Protein AF-0000000066434214 (afdb_homodimer)

Nearest PDB structures (foldseek):
  1r5l-assembly1_A  TM=8.539E-01  e=4.628E-15  Homo sapiens
  5mug-assembly1_A  TM=8.566E-01  e=5.439E-15  Homo sapiens
  6zpd-assembly1_A  TM=8.574E-01  e=8.831E-15  Homo sapiens
  3w67-assembly1_B  TM=8.256E-01  e=9.835E-15  Mus musculus
  1oiz-assembly2_B  TM=8.387E-01  e=2.593E-14  Homo sapiens

pLDDT: mean 90.44, std 16.96, range [28.52, 98.81]

Foldseek 3Di:
DVVVVVVVVVVLLVVLLVVLLVVVVVQQQAQNPADSLLLSLLCLLVVNDSVSSVVLSLVQLLLCQVPVVQQAVDFCPDPLNVLQLVFKFWFWFDDAFPLQETETEIETPHLPLVSDAASSVSSNNVLLVVLCSVDDDSVRHGSAYEYEYECVSPDVSNLVNDDVVSLLSSLCCVVRRDSGDHQAYEYEQQDPCNVVSCVSNVVSHDPVHVVRYDYYHYPDPVVCVPGPQQRDEVVSVHVRYHSVVRSVVSSVSSVVCRCVSNVSSNRGGDDDPPPPDDPDDPPPSVVVSVVVVVD/DVVVVVVVVVVLLVVLLVVLLVVVVVQQQAQNPADSLLLSLLCLLVVNDSVSSVVLSLVQLLLCQVPVVQQAVDFCPDPLNVLQLVFKFWFWFDDAFPLQETETEIETPHLPLVSDAASSVSSNNVLLVVLCSVDDDSVRDGSAYEYEYECVSPDVSNLVNDDLVSLLSSLCCVVRRDSGDHQAYEYEQQDPCNVVSCVSNVVSHDPVHVVRYDYYHYPDPVVCVPGPQQRDEVVSVHVRYHSVVRSVVSSVSSVVCRCVSNVSSNRGGDDPPPPPDDPDDPPPSVVVSVVVVVD

Sequence (590 aa):
MVHLNEKAEDQLMTTRISDLQDWLQAQPQLPQNISRLLLRRFLHTTRGDLSAAQRLLELNYGLRNKHAHIFIDRDPLDASSQQLLQVADLVPLPGLTPENNKLLFYRLIDFDADKFNFTAAIKVFFMVADCRFATENEERLSDGEIPVFDMAGYTLRHLTKTALGALRVYMKFVQEAHPVRLKEIHVLNCPSYVDKVMAVVKPFIKGEVFKLIHFHLPNADTPYRHFPRSMLPEEYGGEAGKMSDLKLQWMQLLKEQRDYLMDTENWQINKIKKNGQRKSSDSGVTEGLRSLEIDMVHLNEKAEDQLMTTRISDLQDWLQAQPQLPQNISRLLLRRFLHTTRGDLSAAQRLLELNYGLRNKHAHIFIDRDPLDASSQQLLQVADLVPLPGLTPENNKLLFYRLIDFDADKFNFTAAIKVFFMVADCRFATENEERLSDGEIPVFDMAGYTLRHLTKTALGALRVYMKFVQEAHPVRLKEIHVLNCPSYVDKVMAVVKPFIKGEVFKLIHFHLPNADTPYRHFPRSMLPEEYGGEAGKMSDLKLQWMQLLKEQRDYLMDTENWQINKIKKNGQRKSSDSGVTEGLRSLEID

InterPro domains:
  IPR001251 CRAL-TRIO lipid binding domain [PF00650] (91-238)
  IPR001251 CRAL-TRIO lipid binding domain [PS50191] (78-244)
  IPR001251 CRAL-TRIO lipid binding domain [SM00516] (76-241)
  IPR001251 CRAL-TRIO lipid binding domain [cd00170] (90-239)
  IPR036273 CRAL/TRIO, N-terminal domain superfamily [SSF46938] (13-76)
  IPR036865 CRAL-TRIO lipid binding domain superfamily [G3DSA:3.40.525.10] (88-225)
  IPR036865 CRAL-TRIO lipid binding domain superfamily [SSF52087] (83-264)

Radius of gyration: 29.3 Å; Cα contacts (8 Å, |Δi|>4): 835; chains: 2; bounding box: 76×93×68 Å

Structure (mmCIF, N/CA/C/O backbone):
data_AF-0000000066434214-model_v1
#
loop_
_entity.id
_entity.type
_entity.pdbx_description
1 polymer GH10083p
#
loop_
_atom_site.group_PDB
_atom_site.id
_atom_site.type_symbol
_atom_site.label_atom_id
_atom_site.label_alt_id
_atom_site.label_comp_id
_atom_site.label_asym_id
_atom_site.label_entity_id
_atom_site.label_seq_id
_atom_site.pdbx_PDB_ins_code
_atom_site.Cartn_x
_atom_site.Cartn_y
_atom_site.Cartn_z
_atom_site.occupancy
_atom_site.B_iso_or_equiv
_atom_site.auth_seq_id
_atom_site.auth_comp_id
_atom_site.auth_asym_id
_atom_site.auth_atom_id
_atom_site.pdbx_PDB_model_num
ATOM 1 N N . MET A 1 1 ? -8.68 53.281 9.164 1 40.78 1 MET A N 1
ATOM 2 C CA . MET A 1 1 ? -9.75 52.406 8.695 1 40.78 1 MET A CA 1
ATOM 3 C C . MET A 1 1 ? -9.336 50.938 8.781 1 40.78 1 MET A C 1
ATOM 5 O O . MET A 1 1 ? -10.109 50.094 9.242 1 40.78 1 MET A O 1
ATOM 9 N N . VAL A 1 2 ? -8.055 50.625 8.352 1 52.25 2 VAL A N 1
ATOM 10 C CA . VAL A 1 2 ? -7.484 49.281 8.438 1 52.25 2 VAL A CA 1
ATOM 11 C C . VAL A 1 2 ? -7.371 48.875 9.898 1 52.25 2 VAL A C 1
ATOM 13 O O . VAL A 1 2 ? -7.715 47.75 10.25 1 52.25 2 VAL A O 1
ATOM 16 N N . HIS A 1 3 ? -7.008 49.75 10.773 1 55.09 3 HIS A N 1
ATOM 17 C CA . HIS A 1 3 ? -6.828 49.469 12.188 1 55.09 3 HIS A CA 1
ATOM 18 C C . HIS A 1 3 ? -8.164 49.25 12.883 1 55.09 3 HIS A C 1
ATOM 20 O O . HIS A 1 3 ? -8.273 48.375 13.766 1 55.09 3 HIS A O 1
ATOM 26 N N . LEU A 1 4 ? -9.133 49.969 12.453 1 52.81 4 LEU A N 1
ATOM 27 C CA . LEU A 1 4 ? -10.461 49.781 13.031 1 52.81 4 LEU A CA 1
ATOM 28 C C . LEU A 1 4 ? -11.062 48.469 12.602 1 52.81 4 LEU A C 1
ATOM 30 O O . LEU A 1 4 ? -11.719 47.781 13.398 1 52.81 4 LEU A O 1
ATOM 34 N N . ASN A 1 5 ? -10.828 48.031 11.344 1 57.25 5 ASN A N 1
ATOM 35 C CA . ASN A 1 5 ? -11.312 46.781 10.805 1 57.25 5 ASN A CA 1
ATOM 36 C C . ASN A 1 5 ? -10.609 45.594 11.453 1 57.25 5 ASN A C 1
ATOM 38 O O . ASN A 1 5 ? -11.242 44.562 11.75 1 57.25 5 ASN A O 1
ATOM 42 N N . GLU A 1 6 ? -9.359 45.844 11.781 1 66.38 6 GLU A N 1
ATOM 43 C CA . GLU A 1 6 ? -8.602 44.812 12.461 1 66.38 6 GLU A CA 1
ATOM 44 C C . GLU A 1 6 ? -9.094 44.625 13.898 1 66.38 6 GLU A C 1
ATOM 46 O O . GLU A 1 6 ? -9.203 43.5 14.375 1 66.38 6 GLU A O 1
ATOM 51 N N . LYS A 1 7 ? -9.281 45.75 14.562 1 69.31 7 LYS A N 1
ATOM 52 C CA . LYS A 1 7 ? -9.797 45.688 15.93 1 69.31 7 LYS A CA 1
ATOM 53 C C . LYS A 1 7 ? -11.172 45.031 15.961 1 69.31 7 LYS A C 1
ATOM 55 O O . LYS A 1 7 ? -11.477 44.25 16.859 1 69.31 7 LYS A O 1
ATOM 60 N N . ALA A 1 8 ? -11.953 45.375 15.062 1 73.94 8 ALA A N 1
ATOM 61 C CA . ALA A 1 8 ? -13.289 44.812 14.984 1 73.94 8 ALA A CA 1
ATOM 62 C C . ALA A 1 8 ? -13.227 43.312 14.695 1 73.94 8 ALA A C 1
ATOM 64 O O . ALA A 1 8 ? -13.984 42.531 15.273 1 73.94 8 ALA A O 1
ATOM 65 N N . GLU A 1 9 ? -12.344 42.938 13.875 1 77.31 9 GLU A N 1
ATOM 66 C CA . GLU A 1 9 ? -12.156 41.5 13.555 1 77.31 9 GLU A CA 1
ATOM 67 C C . GLU A 1 9 ? -11.641 40.75 14.758 1 77.31 9 GLU A C 1
ATOM 69 O O . GLU A 1 9 ? -12.055 39.594 14.992 1 77.31 9 GLU A O 1
ATOM 74 N N . ASP A 1 10 ? -10.836 41.406 15.516 1 81.81 10 ASP A N 1
ATOM 75 C CA . ASP A 1 10 ? -10.289 40.781 16.719 1 81.81 10 ASP A CA 1
ATOM 76 C C . ASP A 1 10 ? -11.367 40.594 17.781 1 81.81 10 ASP A C 1
ATOM 78 O O . ASP A 1 10 ? -11.414 39.594 18.469 1 81.81 10 ASP A O 1
ATOM 82 N N . GLN A 1 11 ? -12.164 41.656 17.875 1 85.81 11 GLN A N 1
ATOM 83 C CA . GLN A 1 11 ? -13.266 41.562 18.828 1 85.81 11 GLN A CA 1
ATOM 84 C C . GLN A 1 11 ? -14.25 40.469 18.422 1 85.81 11 GLN A C 1
ATOM 86 O O . GLN A 1 11 ? -14.766 39.719 19.266 1 85.81 11 GLN A O 1
ATOM 91 N N . LEU A 1 12 ? -14.492 40.406 17.156 1 89.81 12 LEU A N 1
ATOM 92 C CA . LEU A 1 12 ? -15.383 39.375 16.656 1 89.81 12 LEU A CA 1
ATOM 93 C C . LEU A 1 12 ? -14.812 37.969 16.906 1 89.81 12 LEU A C 1
ATOM 95 O O . LEU A 1 12 ? -15.547 37.062 17.312 1 89.81 12 LEU A O 1
ATOM 99 N N . MET A 1 13 ? -13.547 37.844 16.672 1 90.88 13 MET A N 1
ATOM 100 C CA . MET A 1 13 ? -12.898 36.562 16.922 1 90.88 13 MET A CA 1
ATOM 101 C C . MET A 1 13 ? -12.969 36.188 18.406 1 90.88 13 MET A C 1
ATOM 103 O O . MET A 1 13 ? -13.227 35.031 18.734 1 90.88 13 MET A O 1
ATOM 107 N N . THR A 1 14 ? -12.828 37.094 19.266 1 92.38 14 THR A N 1
ATOM 108 C CA . THR A 1 14 ? -12.898 36.844 20.703 1 92.38 14 THR A CA 1
ATOM 109 C C . THR A 1 14 ? -14.297 36.375 21.094 1 92.38 14 THR A C 1
ATOM 111 O O . THR A 1 14 ? -14.43 35.438 21.906 1 92.38 14 THR A O 1
ATOM 114 N N . THR A 1 15 ? -15.234 37 20.453 1 95.31 15 THR A N 1
ATOM 115 C CA . THR A 1 15 ? -16.609 36.594 20.719 1 95.31 15 THR A CA 1
ATOM 116 C C . THR A 1 15 ? -16.859 35.188 20.219 1 95.31 15 THR A C 1
ATOM 118 O O . THR A 1 15 ? -17.5 34.375 20.906 1 95.31 15 THR A O 1
ATOM 121 N N . ARG A 1 16 ? -16.391 34.938 19.031 1 95.88 16 ARG A N 1
ATOM 122 C CA . ARG A 1 16 ? -16.578 33.594 18.438 1 95.88 16 ARG A CA 1
ATOM 123 C C . ARG A 1 16 ? -15.875 32.531 19.266 1 95.88 16 ARG A C 1
ATOM 125 O O . ARG A 1 16 ? -16.391 31.422 19.406 1 95.88 16 ARG A O 1
ATOM 132 N N . ILE A 1 17 ? -14.734 32.844 19.812 1 96.44 17 ILE A N 1
ATOM 133 C CA . ILE A 1 17 ? -14.031 31.906 20.672 1 96.44 17 ILE A CA 1
ATOM 134 C C . ILE A 1 17 ? -14.859 31.641 21.922 1 96.44 17 ILE A C 1
ATOM 136 O O . ILE A 1 17 ? -14.992 30.484 22.344 1 96.44 17 ILE A O 1
ATOM 140 N N . SER A 1 18 ? -15.414 32.656 22.484 1 96.56 18 SER A N 1
ATOM 141 C CA . SER A 1 18 ? -16.266 32.5 23.656 1 96.56 18 SER A CA 1
ATOM 142 C C . SER A 1 18 ? -17.484 31.641 23.344 1 96.56 18 SER A C 1
ATOM 144 O O . SER A 1 18 ? -17.875 30.781 24.156 1 96.56 18 SER A O 1
ATOM 146 N N . ASP A 1 19 ? -18.031 31.891 22.172 1 97.06 19 ASP A N 1
ATOM 147 C CA . ASP A 1 19 ? -19.172 31.094 21.75 1 97.06 19 ASP A CA 1
ATOM 148 C C . ASP A 1 19 ? -18.781 29.609 21.609 1 97.06 19 ASP A C 1
ATOM 150 O O . ASP A 1 19 ? -19.562 28.734 21.984 1 97.06 19 ASP A O 1
ATOM 154 N N . LEU A 1 20 ? -17.641 29.422 21.031 1 97 20 LEU A N 1
ATOM 155 C CA . LEU A 1 20 ? -17.156 28.047 20.859 1 97 20 LEU A CA 1
ATOM 156 C C . LEU A 1 20 ? -16.891 27.391 22.203 1 97 20 LEU A C 1
ATOM 158 O O . LEU A 1 20 ? -17.156 26.203 22.391 1 97 20 LEU A O 1
ATOM 162 N N . GLN A 1 21 ? -16.406 28.109 23.156 1 96.81 21 GLN A N 1
ATOM 163 C CA . GLN A 1 21 ? -16.172 27.609 24.5 1 96.81 21 GLN A CA 1
ATOM 164 C C . GLN A 1 21 ? -17.5 27.25 25.188 1 96.81 21 GLN A C 1
ATOM 166 O O . GLN A 1 21 ? -17.594 26.219 25.859 1 96.81 21 GLN A O 1
ATOM 171 N N . ASP A 1 22 ? -18.453 28.047 24.984 1 96.44 22 ASP A N 1
ATOM 172 C CA . ASP A 1 22 ? -19.781 27.766 25.531 1 96.44 22 ASP A CA 1
ATOM 173 C C . ASP A 1 22 ? -20.359 26.484 24.922 1 96.44 22 ASP A C 1
ATOM 175 O O . ASP A 1 22 ? -20.906 25.641 25.641 1 96.44 22 ASP A O 1
ATOM 179 N N . TRP A 1 23 ? -20.234 26.406 23.625 1 96.94 23 TRP A N 1
ATOM 180 C CA . TRP A 1 23 ? -20.703 25.203 22.938 1 96.94 23 TRP A CA 1
ATOM 181 C C . TRP A 1 23 ? -19.984 23.969 23.453 1 96.94 23 TRP A C 1
ATOM 183 O O . TRP A 1 23 ? -20.609 22.922 23.672 1 96.94 23 TRP A O 1
ATOM 193 N N . LEU A 1 24 ? -18.719 24.078 23.688 1 95.75 24 LEU A N 1
ATOM 194 C CA . LEU A 1 24 ? -17.906 22.953 24.172 1 95.75 24 LEU A CA 1
ATOM 195 C C . LEU A 1 24 ? -18.406 22.469 25.531 1 95.75 24 LEU A C 1
ATOM 197 O O . LEU A 1 24 ? -18.359 21.266 25.812 1 95.75 24 LEU A O 1
ATOM 201 N N . GLN A 1 25 ? -18.859 23.344 26.312 1 94.56 25 GLN A N 1
ATOM 202 C CA . GLN A 1 25 ? -19.375 22.984 27.625 1 94.56 25 GLN A CA 1
ATOM 203 C C . GLN A 1 25 ? -20.594 22.078 27.5 1 94.56 25 GLN A C 1
ATOM 205 O O . GLN A 1 25 ? -20.844 21.234 28.375 1 94.56 25 GLN A O 1
ATOM 210 N N . ALA A 1 26 ? -21.219 22.234 26.391 1 94.12 26 ALA A N 1
ATOM 211 C CA . ALA A 1 26 ? -22.406 21.422 26.156 1 94.12 26 ALA A CA 1
ATOM 212 C C . ALA A 1 26 ? -22.031 20.109 25.453 1 94.12 26 ALA A C 1
ATOM 214 O O . ALA A 1 26 ? -22.906 19.281 25.188 1 94.12 26 ALA A O 1
ATOM 215 N N . GLN A 1 27 ? -20.766 19.953 25.109 1 93 27 GLN A N 1
ATOM 216 C CA . GLN A 1 27 ? -20.266 18.734 24.469 1 93 27 GLN A CA 1
ATOM 217 C C . GLN A 1 27 ? -19.375 17.953 25.422 1 93 27 GLN A C 1
ATOM 219 O O . GLN A 1 27 ? -18.172 17.844 25.203 1 93 27 GLN A O 1
ATOM 224 N N . PRO A 1 28 ? -19.938 17.25 26.422 1 90.81 28 PRO A N 1
ATOM 225 C CA . PRO A 1 28 ? -19.125 16.594 27.453 1 90.81 28 PRO A CA 1
ATOM 226 C C . PRO A 1 28 ? -18.25 15.477 26.891 1 90.81 28 PRO A C 1
ATOM 228 O O . PRO A 1 28 ? -17.281 15.062 27.531 1 90.81 28 PRO A O 1
ATOM 231 N N . GLN A 1 29 ? -18.562 15.008 25.688 1 92.94 29 GLN A N 1
ATOM 232 C CA . GLN A 1 29 ? -17.766 13.945 25.094 1 92.94 29 GLN A CA 1
ATOM 233 C C . GLN A 1 29 ? -16.438 14.492 24.562 1 92.94 29 GLN A C 1
ATOM 235 O O . GLN A 1 29 ? -15.484 13.734 24.344 1 92.94 29 GLN A O 1
ATOM 240 N N . LEU A 1 30 ? -16.375 15.781 24.312 1 95.56 30 LEU A N 1
ATOM 241 C CA . LEU A 1 30 ? -15.148 16.391 23.797 1 95.56 30 LEU A CA 1
ATOM 242 C C . LEU A 1 30 ? -14.258 16.844 24.953 1 95.56 30 LEU A C 1
ATOM 244 O O . LEU A 1 30 ? -14.742 17.109 26.062 1 95.56 30 LEU A O 1
ATOM 248 N N . PRO A 1 31 ? -12.977 16.875 24.672 1 93.69 31 PRO A N 1
ATOM 249 C CA . PRO A 1 31 ? -12.102 17.438 25.703 1 93.69 31 PRO A CA 1
ATOM 250 C C . PRO A 1 31 ? -12.5 18.859 26.109 1 93.69 31 PRO A C 1
ATOM 252 O O . PRO A 1 31 ? -12.852 19.672 25.25 1 93.69 31 PRO A O 1
ATOM 255 N N . GLN A 1 32 ? -12.391 19.156 27.406 1 91.06 32 GLN A N 1
ATOM 256 C CA . GLN A 1 32 ? -12.867 20.438 27.922 1 91.06 32 GLN A CA 1
ATOM 257 C C . GLN A 1 32 ? -11.719 21.422 28.094 1 91.06 32 GLN A C 1
ATOM 259 O O . GLN A 1 32 ? -11.953 22.625 28.281 1 91.06 32 GLN A O 1
ATOM 264 N N . ASN A 1 33 ? -10.523 20.984 27.922 1 88.69 33 ASN A N 1
ATOM 265 C CA . ASN A 1 33 ? -9.359 21.828 28.172 1 88.69 33 ASN A CA 1
ATOM 266 C C . ASN A 1 33 ? -8.711 22.281 26.859 1 88.69 33 ASN A C 1
ATOM 268 O O . ASN A 1 33 ? -7.496 22.5 26.812 1 88.69 33 ASN A O 1
ATOM 272 N N . ILE A 1 34 ? -9.477 22.391 25.812 1 94.94 34 ILE A N 1
ATOM 273 C CA . ILE A 1 34 ? -8.93 22.875 24.547 1 94.94 34 ILE A CA 1
ATOM 274 C C . ILE A 1 34 ? -8.516 24.328 24.688 1 94.94 34 ILE A C 1
ATOM 276 O O . ILE A 1 34 ? -9.312 25.172 25.109 1 94.94 34 ILE A O 1
ATOM 280 N N . SER A 1 35 ? -7.301 24.641 24.406 1 95.25 35 SER A N 1
ATOM 281 C CA . SER A 1 35 ? -6.75 25.969 24.625 1 95.25 35 SER A CA 1
ATOM 282 C C . SER A 1 35 ? -7.445 27 23.734 1 95.25 35 SER A C 1
ATOM 284 O O . SER A 1 35 ? -7.957 26.672 22.672 1 95.25 35 SER A O 1
ATOM 286 N N . ARG A 1 36 ? -7.434 28.219 24.172 1 94.88 36 ARG A N 1
ATOM 287 C CA . ARG A 1 36 ? -7.961 29.328 23.391 1 94.88 36 ARG A CA 1
ATOM 288 C C . ARG A 1 36 ? -7.273 29.438 22.031 1 94.88 36 ARG A C 1
ATOM 290 O O . ARG A 1 36 ? -7.926 29.688 21.016 1 94.88 36 ARG A O 1
ATOM 297 N N . LEU A 1 37 ? -5.984 29.25 22.078 1 95.88 37 LEU A N 1
ATOM 298 C CA . LEU A 1 37 ? -5.195 29.328 20.844 1 95.88 37 LEU A CA 1
ATOM 299 C C . LEU A 1 37 ? -5.656 28.281 19.844 1 95.88 37 LEU A C 1
ATOM 301 O O . LEU A 1 37 ? -5.812 28.594 18.656 1 95.88 37 LEU A O 1
ATOM 305 N N . LEU A 1 38 ? -5.848 27.078 20.266 1 97.06 38 LEU A N 1
ATOM 306 C CA . LEU A 1 38 ? -6.289 26.016 19.375 1 97.06 38 LEU A CA 1
ATOM 307 C C . LEU A 1 38 ? -7.703 26.281 18.859 1 97.06 38 LEU A C 1
ATOM 309 O O . LEU A 1 38 ? -8 26.047 17.688 1 97.06 38 LEU A O 1
ATOM 313 N N . LEU A 1 39 ? -8.586 26.812 19.703 1 97.19 39 LEU A N 1
ATOM 314 C CA . LEU A 1 39 ? -9.93 27.172 19.266 1 97.19 39 LEU A CA 1
ATOM 315 C C . LEU A 1 39 ? -9.883 28.266 18.203 1 97.19 39 LEU A C 1
ATOM 317 O O . LEU A 1 39 ? -10.633 28.219 17.234 1 97.19 39 LEU A O 1
ATOM 321 N N . ARG A 1 40 ? -9.031 29.219 18.469 1 96.69 40 ARG A N 1
ATOM 322 C CA . ARG A 1 40 ? -8.844 30.266 17.484 1 96.69 40 ARG A CA 1
ATOM 323 C C . ARG A 1 40 ? -8.406 29.672 16.141 1 96.69 40 ARG A C 1
ATOM 325 O O . ARG A 1 40 ? -8.875 30.109 15.086 1 96.69 40 ARG A O 1
ATOM 332 N N . ARG A 1 41 ? -7.516 28.734 16.188 1 97.06 41 ARG A N 1
ATOM 333 C CA . ARG A 1 41 ? -7.039 28.062 14.977 1 97.06 41 ARG A CA 1
ATOM 334 C C . ARG A 1 41 ? -8.188 27.391 14.234 1 97.06 41 ARG A C 1
ATOM 336 O O . ARG A 1 41 ? -8.305 27.5 13.008 1 97.06 41 ARG A O 1
ATOM 343 N N . PHE A 1 42 ? -9.07 26.656 14.906 1 98 42 PHE A N 1
ATOM 344 C CA . PHE A 1 42 ? -10.234 26.031 14.297 1 98 42 PHE A CA 1
ATOM 345 C C . PHE A 1 42 ? -11.125 27.078 13.625 1 98 42 PHE A C 1
ATOM 347 O O . PHE A 1 42 ? -11.562 26.891 12.492 1 98 42 PHE A O 1
ATOM 354 N N . LEU A 1 43 ? -11.328 28.156 14.312 1 97.25 43 LEU A N 1
ATOM 355 C CA . LEU A 1 43 ? -12.156 29.234 13.781 1 97.25 43 LEU A CA 1
ATOM 356 C C . LEU A 1 43 ? -11.492 29.906 12.586 1 97.25 43 LEU A C 1
ATOM 358 O O . LEU A 1 43 ? -12.156 30.219 11.594 1 97.25 43 LEU A O 1
ATOM 362 N N . HIS A 1 44 ? -10.195 30.094 12.727 1 96.19 44 HIS A N 1
ATOM 363 C CA . HIS A 1 44 ? -9.438 30.672 11.625 1 96.19 44 HIS A CA 1
ATOM 364 C C . HIS A 1 44 ? -9.531 29.812 10.375 1 96.19 44 HIS A C 1
ATOM 366 O O . HIS A 1 44 ? -9.719 30.312 9.266 1 96.19 44 HIS A O 1
ATOM 372 N N . THR A 1 45 ? -9.461 28.531 10.508 1 97.25 45 THR A N 1
ATOM 373 C CA . THR A 1 45 ? -9.523 27.562 9.414 1 97.25 45 THR A CA 1
ATOM 374 C C . THR A 1 45 ? -10.883 27.609 8.719 1 97.25 45 THR A C 1
ATOM 376 O O . THR A 1 45 ? -10.969 27.438 7.504 1 97.25 45 THR A O 1
ATOM 379 N N . THR A 1 46 ? -11.867 28 9.453 1 97.56 46 THR A N 1
ATOM 380 C CA . THR A 1 46 ? -13.227 28 8.922 1 97.56 46 THR A CA 1
ATOM 381 C C . THR A 1 46 ? -13.688 29.422 8.609 1 97.56 46 THR A C 1
ATOM 383 O O . THR A 1 46 ? -14.883 29.688 8.5 1 97.56 46 THR A O 1
ATOM 386 N N . ARG A 1 47 ? -12.836 30.312 8.641 1 95.12 47 ARG A N 1
ATOM 387 C CA . ARG A 1 47 ? -13.078 31.719 8.312 1 95.12 47 ARG A CA 1
ATOM 388 C C . ARG A 1 47 ? -14.141 32.312 9.234 1 95.12 47 ARG A C 1
ATOM 390 O O . ARG A 1 47 ? -15.039 33.031 8.773 1 95.12 47 ARG A O 1
ATOM 397 N N . GLY A 1 48 ? -14.109 31.812 10.453 1 95.12 48 GLY A N 1
ATOM 398 C CA . GLY A 1 48 ? -14.953 32.375 11.477 1 95.12 48 GLY A CA 1
ATOM 399 C C . GLY A 1 48 ? -16.344 31.766 11.531 1 95.12 48 GLY A C 1
ATOM 400 O O . GLY A 1 48 ? -17.188 32.188 12.328 1 95.12 48 GLY A O 1
ATOM 401 N N . ASP A 1 49 ? -16.562 30.797 10.719 1 96.75 49 ASP A N 1
ATOM 402 C CA . ASP A 1 49 ? -17.844 30.109 10.742 1 96.75 49 ASP A CA 1
ATOM 403 C C . ASP A 1 49 ? -17.938 29.172 11.945 1 96.75 49 ASP A C 1
ATOM 405 O O . ASP A 1 49 ? -17.297 28.125 11.969 1 96.75 49 ASP A O 1
ATOM 409 N N . LEU A 1 50 ? -18.844 29.562 12.852 1 96.88 50 LEU A N 1
ATOM 410 C CA . LEU A 1 50 ? -18.953 28.844 14.117 1 96.88 50 LEU A CA 1
ATOM 411 C C . LEU A 1 50 ? -19.422 27.422 13.891 1 96.88 50 LEU A C 1
ATOM 413 O O . LEU A 1 50 ? -18.859 26.469 14.453 1 96.88 50 LEU A O 1
ATOM 417 N N . SER A 1 51 ? -20.422 27.266 13.039 1 97.62 51 SER A N 1
ATOM 418 C CA . SER A 1 51 ? -20.969 25.938 12.773 1 97.62 51 SER A CA 1
ATOM 419 C C . SER A 1 51 ? -19.938 25.031 12.094 1 97.62 51 SER A C 1
ATOM 421 O O . SER A 1 51 ? -19.812 23.859 12.43 1 97.62 51 SER A O 1
ATOM 423 N N . ALA A 1 52 ? -19.203 25.609 11.211 1 98 52 ALA A N 1
ATOM 424 C CA . ALA A 1 52 ? -18.156 24.859 10.531 1 98 52 ALA A CA 1
ATOM 425 C C . ALA A 1 52 ? -17.047 24.484 11.5 1 98 52 ALA A C 1
ATOM 427 O O . ALA A 1 52 ? -16.5 23.375 11.422 1 98 52 ALA A O 1
ATOM 428 N N . ALA A 1 53 ? -16.719 25.391 12.375 1 98.38 53 ALA A N 1
ATOM 429 C CA . ALA A 1 53 ? -15.68 25.109 13.359 1 98.38 53 ALA A CA 1
ATOM 430 C C . ALA A 1 53 ? -16.109 23.984 14.305 1 98.38 53 ALA A C 1
ATOM 432 O O . ALA A 1 53 ? -15.289 23.125 14.656 1 98.38 53 ALA A O 1
ATOM 433 N N . GLN A 1 54 ? -17.375 23.984 14.695 1 98.12 54 GLN A N 1
ATOM 434 C CA . GLN A 1 54 ? -17.922 22.922 15.555 1 98.12 54 GLN A CA 1
ATOM 435 C C . GLN A 1 54 ? -17.828 21.562 14.875 1 98.12 54 GLN A C 1
ATOM 437 O O . GLN A 1 54 ? -17.344 20.594 15.469 1 98.12 54 GLN A O 1
ATOM 442 N N . ARG A 1 55 ? -18.156 21.562 13.648 1 98.12 55 ARG A N 1
ATOM 443 C CA . ARG A 1 55 ? -18.109 20.328 12.883 1 98.12 55 ARG A CA 1
ATOM 444 C C . ARG A 1 55 ? -16.672 19.844 12.719 1 98.12 55 ARG A C 1
ATOM 446 O O . ARG A 1 55 ? -16.391 18.641 12.836 1 98.12 55 ARG A O 1
ATOM 453 N N . LEU A 1 56 ? -15.805 20.766 12.453 1 98.44 56 LEU A N 1
ATOM 454 C CA . LEU A 1 56 ? -14.398 20.422 12.281 1 98.44 56 LEU A CA 1
ATOM 455 C C . LEU A 1 56 ? -13.812 19.875 13.578 1 98.44 56 LEU A C 1
ATOM 457 O O . LEU A 1 56 ? -13.031 18.906 13.547 1 98.44 56 LEU A O 1
ATOM 461 N N . LEU A 1 57 ? -14.18 20.422 14.672 1 98.19 57 LEU A N 1
ATOM 462 C CA . LEU A 1 57 ? -13.734 19.938 15.969 1 98.19 57 LEU A CA 1
ATOM 463 C C . LEU A 1 57 ? -14.211 18.516 16.203 1 98.19 57 LEU A C 1
ATOM 465 O O . LEU A 1 57 ? -13.422 17.656 16.625 1 98.19 57 LEU A O 1
ATOM 469 N N . GLU A 1 58 ? -15.391 18.297 15.891 1 97.5 58 GLU A N 1
ATOM 470 C CA . GLU A 1 58 ? -15.953 16.969 16.062 1 97.5 58 GLU A CA 1
ATOM 471 C C . GLU A 1 58 ? -15.234 15.945 15.188 1 97.5 58 GLU A C 1
ATOM 473 O O . GLU A 1 58 ? -14.898 14.852 15.641 1 97.5 58 GLU A O 1
ATOM 478 N N . LEU A 1 59 ? -15.016 16.359 13.992 1 97.81 59 LEU A N 1
ATOM 479 C CA . LEU A 1 59 ? -14.352 15.453 13.055 1 97.81 59 LEU A CA 1
ATOM 480 C C . LEU A 1 59 ? -12.906 15.203 13.477 1 97.81 59 LEU A C 1
ATOM 482 O O . LEU A 1 59 ? -12.43 14.07 13.43 1 97.81 59 LEU A O 1
ATOM 486 N N . ASN A 1 60 ? -12.242 16.281 13.859 1 98.5 60 ASN A N 1
ATOM 487 C CA . ASN A 1 60 ? -10.852 16.188 14.297 1 98.5 60 ASN A CA 1
ATOM 488 C C . ASN A 1 60 ? -10.703 15.219 15.469 1 98.5 60 ASN A C 1
ATOM 490 O O . ASN A 1 60 ? -9.953 14.242 15.375 1 98.5 60 ASN A O 1
ATOM 494 N N . TYR A 1 61 ? -11.453 15.391 16.484 1 97.94 61 TYR A N 1
ATOM 495 C CA . TYR A 1 61 ? -11.32 14.57 17.688 1 97.94 61 TYR A CA 1
ATOM 496 C C . TYR A 1 61 ? -11.914 13.188 17.469 1 97.94 61 TYR A C 1
ATOM 498 O O . TYR A 1 61 ? -11.406 12.195 18 1 97.94 61 TYR A O 1
ATOM 506 N N . GLY A 1 62 ? -12.93 13.125 16.656 1 97.38 62 GLY A N 1
ATOM 507 C CA . GLY A 1 62 ? -13.484 11.828 16.312 1 97.38 62 GLY A CA 1
ATOM 508 C C . GLY A 1 62 ? -12.5 10.922 15.602 1 97.38 62 GLY A C 1
ATOM 509 O O . GLY A 1 62 ? -12.305 9.773 16 1 97.38 62 GLY A O 1
ATOM 510 N N . LEU A 1 63 ? -11.836 11.414 14.617 1 97.75 63 LEU A N 1
ATOM 511 C CA . LEU A 1 63 ? -10.883 10.625 13.844 1 97.75 63 LEU A CA 1
ATOM 512 C C . LEU A 1 63 ? -9.664 10.273 14.688 1 97.75 63 LEU A C 1
ATOM 514 O O . LEU A 1 63 ? -9.117 9.18 14.57 1 97.75 63 LEU A O 1
ATOM 518 N N . ARG A 1 64 ? -9.266 11.203 15.547 1 98.06 64 ARG A N 1
ATOM 519 C CA . ARG A 1 64 ? -8.133 10.93 16.422 1 98.06 64 ARG A CA 1
ATOM 520 C C . ARG A 1 64 ? -8.43 9.758 17.344 1 98.06 64 ARG A C 1
ATOM 522 O O . ARG A 1 64 ? -7.562 8.914 17.594 1 98.06 64 ARG A O 1
ATOM 529 N N . ASN A 1 65 ? -9.633 9.727 17.844 1 97.19 65 ASN A N 1
ATOM 530 C CA . ASN A 1 65 ? -10 8.664 18.766 1 97.19 65 ASN A CA 1
ATOM 531 C C . ASN A 1 65 ? -10.25 7.348 18.031 1 97.19 65 ASN A C 1
ATOM 533 O O . ASN A 1 65 ? -9.938 6.273 18.562 1 97.19 65 ASN A O 1
ATOM 537 N N . LYS A 1 66 ? -10.742 7.426 16.844 1 96.12 66 LYS A N 1
ATOM 538 C CA . LYS A 1 66 ? -10.922 6.223 16.031 1 96.12 66 LYS A CA 1
ATOM 539 C C . LYS A 1 66 ? -9.578 5.574 15.703 1 96.12 66 LYS A C 1
ATOM 541 O O . LYS A 1 66 ? -9.477 4.348 15.633 1 96.12 66 LYS A O 1
ATOM 546 N N . HIS A 1 67 ? -8.609 6.383 15.477 1 96.94 67 HIS A N 1
ATOM 547 C CA . HIS A 1 67 ? -7.27 5.914 15.148 1 96.94 67 HIS A CA 1
ATOM 548 C C . HIS A 1 67 ? -6.266 6.316 16.219 1 96.94 67 HIS A C 1
ATOM 550 O O . HIS A 1 67 ? -5.227 6.906 15.922 1 96.94 67 HIS A O 1
ATOM 556 N N . ALA A 1 68 ? -6.531 5.891 17.438 1 97.31 68 ALA A N 1
ATOM 557 C CA . ALA A 1 68 ? -5.781 6.305 18.609 1 97.31 68 ALA A CA 1
ATOM 558 C C . ALA A 1 68 ? -4.324 5.863 18.516 1 97.31 68 ALA A C 1
ATOM 560 O O . ALA A 1 68 ? -3.43 6.531 19.047 1 97.31 68 ALA A O 1
ATOM 561 N N . HIS A 1 69 ? -4.145 4.809 17.781 1 95.69 69 HIS A N 1
ATOM 562 C CA . HIS A 1 69 ? -2.789 4.277 17.672 1 95.69 69 HIS A CA 1
ATOM 563 C C . HIS A 1 69 ? -1.882 5.246 16.922 1 95.69 69 HIS A C 1
ATOM 565 O O . HIS A 1 69 ? -0.657 5.188 17.062 1 95.69 69 HIS A O 1
ATOM 571 N N . ILE A 1 70 ? -2.441 6.172 16.172 1 97.31 70 ILE A N 1
ATOM 572 C CA . ILE A 1 70 ? -1.675 7.141 15.398 1 97.31 70 ILE A CA 1
ATOM 573 C C . ILE A 1 70 ? -1.637 8.477 16.141 1 97.31 70 ILE A C 1
ATOM 575 O O . ILE A 1 70 ? -0.583 9.109 16.234 1 97.31 70 ILE A O 1
ATOM 579 N N . PHE A 1 71 ? -2.787 8.836 16.766 1 98 71 PHE A N 1
ATOM 580 C CA . PHE A 1 71 ? -2.959 10.227 17.172 1 98 71 PHE A CA 1
ATOM 581 C C . PHE A 1 71 ? -2.811 10.375 18.672 1 98 71 PHE A C 1
ATOM 583 O O . PHE A 1 71 ? -2.57 11.477 19.172 1 98 71 PHE A O 1
ATOM 590 N N . ILE A 1 72 ? -3.012 9.289 19.406 1 97 72 ILE A N 1
ATOM 591 C CA . ILE A 1 72 ? -3.07 9.406 20.859 1 97 72 ILE A CA 1
ATOM 592 C C . ILE A 1 72 ? -1.941 8.594 21.484 1 97 72 ILE A C 1
ATOM 594 O O . ILE A 1 72 ? -1.174 9.109 22.312 1 97 72 ILE A O 1
ATOM 598 N N . ASP A 1 73 ? -1.823 7.309 20.984 1 95.88 73 ASP A N 1
ATOM 599 C CA . ASP A 1 73 ? -0.734 6.457 21.469 1 95.88 73 ASP A CA 1
ATOM 600 C C . ASP A 1 73 ? 0.586 6.832 20.797 1 95.88 73 ASP A C 1
ATOM 602 O O . ASP A 1 73 ? 1.104 6.082 19.969 1 95.88 73 ASP A O 1
ATOM 606 N N . ARG A 1 74 ? 1.076 7.934 21.219 1 96.19 74 ARG A N 1
ATOM 607 C CA . ARG A 1 74 ? 2.27 8.477 20.578 1 96.19 74 ARG A CA 1
ATOM 608 C C . ARG A 1 74 ? 3.213 9.086 21.609 1 96.19 74 ARG A C 1
ATOM 610 O O . ARG A 1 74 ? 2.781 9.492 22.703 1 96.19 74 ARG A O 1
ATOM 617 N N . ASP A 1 75 ? 4.52 9.023 21.359 1 98.31 75 ASP A N 1
ATOM 618 C CA . ASP A 1 75 ? 5.605 9.562 22.172 1 98.31 75 ASP A CA 1
ATOM 619 C C . ASP A 1 75 ? 6.773 10.016 21.297 1 98.31 75 ASP A C 1
ATOM 621 O O . ASP A 1 75 ? 7.391 9.203 20.609 1 98.31 75 ASP A O 1
ATOM 625 N N . PRO A 1 76 ? 7.047 11.367 21.359 1 98.12 76 PRO A N 1
ATOM 626 C CA . PRO A 1 76 ? 8.156 11.852 20.531 1 98.12 76 PRO A CA 1
ATOM 627 C C . PRO A 1 76 ? 9.5 11.242 20.938 1 98.12 76 PRO A C 1
ATOM 629 O O . PRO A 1 76 ? 10.461 11.305 20.172 1 98.12 76 PRO A O 1
ATOM 632 N N . LEU A 1 77 ? 9.547 10.602 22.109 1 98 77 LEU A N 1
ATOM 633 C CA . LEU A 1 77 ? 10.828 10.078 22.594 1 98 77 LEU A CA 1
ATOM 634 C C . LEU A 1 77 ? 10.859 8.562 22.5 1 98 77 LEU A C 1
ATOM 636 O O . LEU A 1 77 ? 11.859 7.934 22.859 1 98 77 LEU A O 1
ATOM 640 N N . ASP A 1 78 ? 9.781 7.941 22 1 97.81 78 ASP A N 1
ATOM 641 C CA . ASP A 1 78 ? 9.852 6.492 21.859 1 97.81 78 ASP A CA 1
ATOM 642 C C . ASP A 1 78 ? 10.805 6.09 20.734 1 97.81 78 ASP A C 1
ATOM 644 O O . ASP A 1 78 ? 11.242 6.934 19.953 1 97.81 78 ASP A O 1
ATOM 648 N N . ALA A 1 79 ? 11.195 4.871 20.734 1 97.56 79 ALA A N 1
ATOM 649 C CA . ALA A 1 79 ? 12.234 4.367 19.828 1 97.56 79 ALA A CA 1
ATOM 650 C C . ALA A 1 79 ? 11.852 4.594 18.375 1 97.56 79 ALA A C 1
ATOM 652 O O . ALA A 1 79 ? 12.688 5.008 17.562 1 97.56 79 ALA A O 1
ATOM 653 N N . SER A 1 80 ? 10.672 4.352 18 1 96.88 80 SER A N 1
ATOM 654 C CA . SER A 1 80 ? 10.211 4.465 16.625 1 96.88 80 SER A CA 1
ATOM 655 C C . SER A 1 80 ? 10.242 5.914 16.141 1 96.88 80 SER A C 1
ATOM 657 O O . SER A 1 80 ? 10.68 6.199 15.031 1 96.88 80 SER A O 1
ATOM 659 N N . SER A 1 81 ? 9.789 6.836 17 1 97.62 81 SER A N 1
ATOM 660 C CA . SER A 1 81 ? 9.82 8.258 16.672 1 97.62 81 SER A CA 1
ATOM 661 C C . SER A 1 81 ? 11.25 8.766 16.562 1 97.62 81 SER A C 1
ATOM 663 O O . SER A 1 81 ? 11.586 9.492 15.617 1 97.62 81 SER A O 1
ATOM 665 N N . GLN A 1 82 ? 12.07 8.273 17.469 1 97.31 82 GLN A N 1
ATOM 666 C CA . GLN A 1 82 ? 13.469 8.695 17.438 1 97.31 82 GLN A CA 1
ATOM 667 C C . GLN A 1 82 ? 14.195 8.156 16.219 1 97.31 82 GLN A C 1
ATOM 669 O O . GLN A 1 82 ? 14.984 8.867 15.594 1 97.31 82 GLN A O 1
ATOM 674 N N . GLN A 1 83 ? 13.914 6.945 15.906 1 97.19 83 GLN A N 1
ATOM 675 C CA . GLN A 1 83 ? 14.508 6.367 14.703 1 97.19 83 GLN A CA 1
ATOM 676 C C . GLN A 1 83 ? 14.062 7.125 13.453 1 97.19 83 GLN A C 1
ATOM 678 O O . GLN A 1 83 ? 14.875 7.395 12.562 1 97.19 83 GLN A O 1
ATOM 683 N N . LEU A 1 84 ? 12.805 7.449 13.352 1 97.69 84 LEU A N 1
ATOM 684 C CA . LEU A 1 84 ? 12.305 8.211 12.211 1 97.69 84 LEU A CA 1
ATOM 685 C C . LEU A 1 84 ? 13.016 9.547 12.094 1 97.69 84 LEU A C 1
ATOM 687 O O . LEU A 1 84 ? 13.414 9.953 10.992 1 97.69 84 LEU A O 1
ATOM 691 N N . LEU A 1 85 ? 13.203 10.219 13.188 1 97 85 LEU A N 1
ATOM 692 C CA . LEU A 1 85 ? 13.812 11.547 13.203 1 97 85 LEU A CA 1
ATOM 693 C C . LEU A 1 85 ? 15.289 11.469 12.828 1 97 85 LEU A C 1
ATOM 695 O O . LEU A 1 85 ? 15.906 12.492 12.5 1 97 85 LEU A O 1
ATOM 699 N N . GLN A 1 86 ? 15.836 10.25 12.852 1 96.06 86 GLN A N 1
ATOM 700 C CA . GLN A 1 86 ? 17.219 10.062 12.406 1 96.06 86 GLN A CA 1
ATOM 701 C C . GLN A 1 86 ? 17.281 9.883 10.891 1 96.06 86 GLN A C 1
ATOM 703 O O . GLN A 1 86 ? 18.312 10.172 10.273 1 96.06 86 GLN A O 1
ATOM 708 N N . VAL A 1 87 ? 16.172 9.5 10.32 1 96.75 87 VAL A N 1
ATOM 709 C CA . VAL A 1 87 ? 16.281 9.102 8.922 1 96.75 87 VAL A CA 1
ATOM 710 C C . VAL A 1 87 ? 15.523 10.094 8.039 1 96.75 87 VAL A C 1
ATOM 712 O O . VAL A 1 87 ? 15.656 10.07 6.816 1 96.75 87 VAL A O 1
ATOM 715 N N . ALA A 1 88 ? 14.742 11.008 8.594 1 97.75 88 ALA A N 1
ATOM 716 C CA . ALA A 1 88 ? 13.953 11.961 7.816 1 97.75 88 ALA A CA 1
ATOM 717 C C . ALA A 1 88 ? 13.805 13.289 8.555 1 97.75 88 ALA A C 1
ATOM 719 O O . ALA A 1 88 ? 13.914 13.336 9.781 1 97.75 88 ALA A O 1
ATOM 720 N N . ASP A 1 89 ? 13.648 14.328 7.773 1 97.88 89 ASP A N 1
ATOM 721 C CA . ASP A 1 89 ? 13.336 15.648 8.305 1 97.88 89 ASP A CA 1
ATOM 722 C C . ASP A 1 89 ? 11.859 15.984 8.109 1 97.88 89 ASP A C 1
ATOM 724 O O . ASP A 1 89 ? 11.32 15.812 7.012 1 97.88 89 ASP A O 1
ATOM 728 N N . LEU A 1 90 ? 11.18 16.375 9.094 1 98.06 90 LEU A N 1
ATOM 729 C CA . LEU A 1 90 ? 9.828 16.922 9.102 1 98.06 90 LEU A CA 1
ATOM 730 C C . LEU A 1 90 ? 9.797 18.281 9.805 1 98.06 90 LEU A C 1
ATOM 732 O O . LEU A 1 90 ? 9.578 18.344 11.016 1 98.06 90 LEU A O 1
ATOM 736 N N . VAL A 1 91 ? 9.945 19.328 8.992 1 98.06 91 VAL A N 1
ATOM 737 C CA . VAL A 1 91 ? 10.305 20.594 9.625 1 98.06 91 VAL A CA 1
ATOM 738 C C . VAL A 1 91 ? 9.414 21.719 9.102 1 98.06 91 VAL A C 1
ATOM 740 O O . VAL A 1 91 ? 9.469 22.062 7.918 1 98.06 91 VAL A O 1
ATOM 743 N N . PRO A 1 92 ? 8.578 22.297 9.961 1 98.25 92 PRO A N 1
ATOM 744 C CA . PRO A 1 92 ? 8.023 23.594 9.609 1 98.25 92 PRO A CA 1
ATOM 745 C C . PRO A 1 92 ? 9.102 24.672 9.453 1 98.25 92 PRO A C 1
ATOM 747 O O . PRO A 1 92 ? 9.953 24.828 10.336 1 98.25 92 PRO A O 1
ATOM 750 N N . LEU A 1 93 ? 9.062 25.375 8.375 1 98.38 93 LEU A N 1
ATOM 751 C CA . LEU A 1 93 ? 10.086 26.375 8.117 1 98.38 93 LEU A CA 1
ATOM 752 C C . LEU A 1 93 ? 9.719 27.719 8.766 1 98.38 93 LEU A C 1
ATOM 754 O O . LEU A 1 93 ? 8.547 27.984 9 1 98.38 93 LEU A O 1
ATOM 758 N N . PRO A 1 94 ? 10.766 28.5 9.07 1 96.88 94 PRO A N 1
ATOM 759 C CA . PRO A 1 94 ? 10.469 29.797 9.695 1 96.88 94 PRO A CA 1
ATOM 760 C C . PRO A 1 94 ? 9.781 30.766 8.742 1 96.88 94 PRO A C 1
ATOM 762 O O . PRO A 1 94 ? 10.008 30.719 7.531 1 96.88 94 PRO A O 1
ATOM 765 N N . GLY A 1 95 ? 8.922 31.609 9.352 1 94.88 95 GLY A N 1
ATOM 766 C CA . GLY A 1 95 ? 8.289 32.656 8.594 1 94.88 95 GLY A CA 1
ATOM 767 C C . GLY A 1 95 ? 7.062 32.219 7.824 1 94.88 95 GLY A C 1
ATOM 768 O O . GLY A 1 95 ? 6.637 31.062 7.961 1 94.88 95 GLY A O 1
ATOM 769 N N . LEU A 1 96 ? 6.406 33.156 7.141 1 97 96 LEU A N 1
ATOM 770 C CA . LEU A 1 96 ? 5.238 32.938 6.289 1 97 96 LEU A CA 1
ATOM 771 C C . LEU A 1 96 ? 5.48 33.469 4.887 1 97 96 LEU A C 1
ATOM 773 O O . LEU A 1 96 ? 6.301 34.375 4.699 1 97 96 LEU A O 1
ATOM 777 N N . THR A 1 97 ? 4.812 32.875 3.939 1 97.56 97 THR A N 1
ATOM 778 C CA . THR A 1 97 ? 4.879 33.438 2.588 1 97.56 97 THR A CA 1
ATOM 779 C C . THR A 1 97 ? 4.219 34.812 2.523 1 97.56 97 THR A C 1
ATOM 781 O O . THR A 1 97 ? 3.521 35.219 3.459 1 97.56 97 THR A O 1
ATOM 784 N N . PRO A 1 98 ? 4.484 35.531 1.399 1 96.44 98 PRO A N 1
ATOM 785 C CA . PRO A 1 98 ? 3.791 36.812 1.232 1 96.44 98 PRO A CA 1
ATOM 786 C C . PRO A 1 98 ? 2.271 36.656 1.316 1 96.44 98 PRO A C 1
ATOM 788 O O . PRO A 1 98 ? 1.587 37.594 1.737 1 96.44 98 PRO A O 1
ATOM 791 N N . GLU A 1 99 ? 1.717 35.562 0.998 1 96.44 99 GLU A N 1
ATOM 792 C CA . GLU A 1 99 ? 0.282 35.281 1.05 1 96.44 99 GLU A CA 1
ATOM 793 C C . GLU A 1 99 ? -0.131 34.75 2.418 1 96.44 99 GLU A C 1
ATOM 795 O O . GLU A 1 99 ? -1.261 34.281 2.596 1 96.44 99 GLU A O 1
ATOM 800 N N . ASN A 1 100 ? 0.82 34.75 3.402 1 96.75 100 ASN A N 1
ATOM 801 C CA . ASN A 1 100 ? 0.598 34.406 4.801 1 96.75 100 ASN A CA 1
ATOM 802 C C . ASN A 1 100 ? 0.389 32.906 4.977 1 96.75 100 ASN A C 1
ATOM 804 O O . ASN A 1 100 ? -0.458 32.469 5.766 1 96.75 100 ASN A O 1
ATOM 808 N N . ASN A 1 101 ? 1.164 32.094 4.219 1 97.88 101 ASN A N 1
ATOM 809 C CA . ASN A 1 101 ? 1.104 30.641 4.348 1 97.88 101 ASN A CA 1
ATOM 810 C C . ASN A 1 101 ? 2.359 30.078 5.012 1 97.88 101 ASN A C 1
ATOM 812 O O . ASN A 1 101 ? 3.445 30.641 4.863 1 97.88 101 ASN A O 1
ATOM 816 N N . LYS A 1 102 ? 2.18 29 5.746 1 98.12 102 LYS A N 1
ATOM 817 C CA . LYS A 1 102 ? 3.279 28.312 6.398 1 98.12 102 LYS A CA 1
ATOM 818 C C . LYS A 1 102 ? 3.855 27.219 5.496 1 98.12 102 LYS A C 1
ATOM 820 O O . LYS A 1 102 ? 3.111 26.422 4.914 1 98.12 102 LYS A O 1
ATOM 825 N N . LEU A 1 103 ? 5.195 27.203 5.305 1 98.62 103 LEU A N 1
ATOM 826 C CA . LEU A 1 103 ? 5.859 26.141 4.551 1 98.62 103 LEU A CA 1
ATOM 827 C C . LEU A 1 103 ? 6.297 25.016 5.477 1 98.62 103 LEU A C 1
ATOM 829 O O . LEU A 1 103 ? 6.871 25.266 6.539 1 98.62 103 LEU A O 1
ATOM 833 N N . LEU A 1 104 ? 5.953 23.797 5.105 1 98.62 104 LEU A N 1
ATOM 834 C CA . LEU A 1 104 ? 6.395 22.578 5.777 1 98.62 104 LEU A CA 1
ATOM 835 C C . LEU A 1 104 ? 7.309 21.766 4.867 1 98.62 104 LEU A C 1
ATOM 837 O O . LEU A 1 104 ? 6.969 21.5 3.711 1 98.62 104 LEU A O 1
ATOM 841 N N . PHE A 1 105 ? 8.469 21.359 5.406 1 98.81 105 PHE A N 1
ATOM 842 C CA . PHE A 1 105 ? 9.477 20.75 4.555 1 98.81 105 PHE A CA 1
ATOM 843 C C . PHE A 1 105 ? 9.781 19.328 5.008 1 98.81 105 PHE A C 1
ATOM 845 O O . PHE A 1 105 ? 10.141 19.109 6.168 1 98.81 105 PHE A O 1
ATOM 852 N N . TYR A 1 106 ? 9.648 18.375 4.066 1 98.44 106 TYR A N 1
ATOM 853 C CA . TYR A 1 106 ? 9.844 16.953 4.355 1 98.44 106 TYR A CA 1
ATOM 854 C C . TYR A 1 106 ? 10.867 16.344 3.406 1 98.44 106 TYR A C 1
ATOM 856 O O . TYR A 1 106 ? 10.758 16.484 2.186 1 98.44 106 TYR A O 1
ATOM 864 N N . ARG A 1 107 ? 11.859 15.656 3.996 1 98.12 107 ARG A N 1
ATOM 865 C CA . ARG A 1 107 ? 12.875 15.008 3.168 1 98.12 107 ARG A CA 1
ATOM 866 C C . ARG A 1 107 ? 13.469 13.797 3.883 1 98.12 107 ARG A C 1
ATOM 868 O O . ARG A 1 107 ? 13.398 13.695 5.109 1 98.12 107 ARG A O 1
ATOM 875 N N . LEU A 1 108 ? 14.07 12.914 3.076 1 97.38 108 LEU A N 1
ATOM 876 C CA . LEU A 1 108 ? 14.859 11.812 3.627 1 97.38 108 LEU A CA 1
ATOM 877 C C . LEU A 1 108 ? 16.297 12.266 3.898 1 97.38 108 LEU A C 1
ATOM 879 O O . LEU A 1 108 ? 16.859 13.039 3.125 1 97.38 108 LEU A O 1
ATOM 883 N N . ILE A 1 109 ? 16.844 11.781 4.992 1 95.44 109 ILE A N 1
ATOM 884 C CA . ILE A 1 109 ? 18.25 11.945 5.328 1 95.44 109 ILE A CA 1
ATOM 885 C C . ILE A 1 109 ? 19 10.656 4.996 1 95.44 109 ILE A C 1
ATOM 887 O O . ILE A 1 109 ? 20.062 10.703 4.352 1 95.44 109 ILE A O 1
ATOM 891 N N . ASP A 1 110 ? 18.438 9.586 5.449 1 94.62 110 ASP A N 1
ATOM 892 C CA . ASP A 1 110 ? 18.953 8.242 5.18 1 94.62 110 ASP A CA 1
ATOM 893 C C . ASP A 1 110 ? 18.156 7.57 4.066 1 94.62 110 ASP A C 1
ATOM 895 O O . ASP A 1 110 ? 16.938 7.414 4.172 1 94.62 110 ASP A O 1
ATOM 899 N N . PHE A 1 111 ? 18.906 7.184 2.996 1 94.56 111 PHE A N 1
ATOM 900 C CA . PHE A 1 111 ? 18.219 6.707 1.799 1 94.56 111 PHE A CA 1
ATOM 901 C C . PHE A 1 111 ? 18.031 5.195 1.852 1 94.56 111 PHE A C 1
ATOM 903 O O . PHE A 1 111 ? 17.516 4.598 0.904 1 94.56 111 PHE A O 1
ATOM 910 N N . ASP A 1 112 ? 18.359 4.566 3.008 1 96.06 112 ASP A N 1
ATOM 911 C CA . ASP A 1 112 ? 18.078 3.146 3.209 1 96.06 112 ASP A CA 1
ATOM 912 C C . ASP A 1 112 ? 16.609 2.906 3.512 1 96.06 112 ASP A C 1
ATOM 914 O O . ASP A 1 112 ? 16.141 3.154 4.629 1 96.06 112 ASP A O 1
ATOM 918 N N . ALA A 1 113 ? 15.984 2.369 2.582 1 94.56 113 ALA A N 1
ATOM 919 C CA . ALA A 1 113 ? 14.539 2.178 2.682 1 94.56 113 ALA A CA 1
ATOM 920 C C . ALA A 1 113 ? 14.188 1.271 3.855 1 94.56 113 ALA A C 1
ATOM 922 O O . ALA A 1 113 ? 13.094 1.374 4.422 1 94.56 113 ALA A O 1
ATOM 923 N N . ASP A 1 114 ? 15.023 0.427 4.262 1 93 114 ASP A N 1
ATOM 924 C CA . ASP A 1 114 ? 14.75 -0.526 5.332 1 93 114 ASP A CA 1
ATOM 925 C C . ASP A 1 114 ? 14.672 0.176 6.688 1 93 114 ASP A C 1
ATOM 927 O O . ASP A 1 114 ? 14.148 -0.381 7.652 1 93 114 ASP A O 1
ATOM 931 N N . LYS A 1 115 ? 15.156 1.352 6.695 1 95.62 115 LYS A N 1
ATOM 932 C CA . LYS A 1 115 ? 15.141 2.113 7.941 1 95.62 115 LYS A CA 1
ATOM 933 C C . LYS A 1 115 ? 13.922 3.021 8.023 1 95.62 115 LYS A C 1
ATOM 935 O O . LYS A 1 115 ? 13.641 3.6 9.07 1 95.62 115 LYS A O 1
ATOM 940 N N . PHE A 1 116 ? 13.227 3.094 6.934 1 94.81 116 PHE A N 1
ATOM 941 C CA . PHE A 1 116 ? 12.078 3.994 6.879 1 94.81 116 PHE A CA 1
ATOM 942 C C . PHE A 1 116 ? 10.82 3.299 7.375 1 94.81 116 PHE A C 1
ATOM 944 O O . PHE A 1 116 ? 10.469 2.215 6.902 1 94.81 116 PHE A O 1
ATOM 951 N N . ASN A 1 117 ? 10.211 3.916 8.344 1 95 117 ASN A N 1
ATOM 952 C CA . ASN A 1 117 ? 8.938 3.467 8.891 1 95 117 ASN A CA 1
ATOM 953 C C . ASN A 1 117 ? 7.824 4.484 8.633 1 95 117 ASN A C 1
ATOM 955 O O . ASN A 1 117 ? 7.793 5.547 9.25 1 95 117 ASN A O 1
ATOM 959 N N . PHE A 1 118 ? 6.941 4.121 7.824 1 96.44 118 PHE A N 1
ATOM 960 C CA . PHE A 1 118 ? 5.938 5.062 7.348 1 96.44 118 PHE A CA 1
ATOM 961 C C . PHE A 1 118 ? 4.973 5.441 8.469 1 96.44 118 PHE A C 1
ATOM 963 O O . PHE A 1 118 ? 4.605 6.609 8.602 1 96.44 118 PHE A O 1
ATOM 970 N N . THR A 1 119 ? 4.527 4.488 9.227 1 96.69 119 THR A N 1
ATOM 971 C CA . THR A 1 119 ? 3.6 4.781 10.312 1 96.69 119 THR A CA 1
ATOM 972 C C . THR A 1 119 ? 4.234 5.734 11.32 1 96.69 119 THR A C 1
ATOM 974 O O . THR A 1 119 ? 3.588 6.676 11.789 1 96.69 119 THR A O 1
ATOM 977 N N . ALA A 1 120 ? 5.484 5.512 11.617 1 97.56 120 ALA A N 1
ATOM 978 C CA . ALA A 1 120 ? 6.211 6.422 12.5 1 97.56 120 ALA A CA 1
ATOM 979 C C . ALA A 1 120 ? 6.277 7.828 11.906 1 97.56 120 ALA A C 1
ATOM 981 O O . ALA A 1 120 ? 6.172 8.82 12.625 1 97.56 120 ALA A O 1
ATOM 982 N N . ALA A 1 121 ? 6.449 7.875 10.609 1 97.88 121 ALA A N 1
ATOM 983 C CA . ALA A 1 121 ? 6.52 9.172 9.938 1 97.88 121 ALA A CA 1
ATOM 984 C C . ALA A 1 121 ? 5.215 9.945 10.094 1 97.88 121 ALA A C 1
ATOM 986 O O . ALA A 1 121 ? 5.227 11.148 10.367 1 97.88 121 ALA A O 1
ATOM 987 N N . ILE A 1 122 ? 4.102 9.234 9.984 1 98.25 122 ILE A N 1
ATOM 988 C CA . ILE A 1 122 ? 2.791 9.859 10.117 1 98.25 122 ILE A CA 1
ATOM 989 C C . ILE A 1 122 ? 2.586 10.328 11.562 1 98.25 122 ILE A C 1
ATOM 991 O O . ILE A 1 122 ? 2.084 11.43 11.797 1 98.25 122 ILE A O 1
ATOM 995 N N . LYS A 1 123 ? 3.006 9.531 12.5 1 98.38 123 LYS A N 1
ATOM 996 C CA . LYS A 1 123 ? 2.893 9.914 13.906 1 98.38 123 LYS A CA 1
ATOM 997 C C . LYS A 1 123 ? 3.701 11.172 14.203 1 98.38 123 LYS A C 1
ATOM 999 O O . LYS A 1 123 ? 3.189 12.117 14.805 1 98.38 123 LYS A O 1
ATOM 1004 N N . VAL A 1 124 ? 4.898 11.18 13.758 1 98.5 124 VAL A N 1
ATOM 1005 C CA . VAL A 1 124 ? 5.773 12.32 14.016 1 98.5 124 VAL A CA 1
ATOM 1006 C C . VAL A 1 124 ? 5.242 13.555 13.289 1 98.5 124 VAL A C 1
ATOM 1008 O O . VAL A 1 124 ? 5.281 14.664 13.828 1 98.5 124 VAL A O 1
ATOM 1011 N N . PHE A 1 125 ? 4.746 13.359 12.117 1 98.44 125 PHE A N 1
ATOM 1012 C CA . PHE A 1 125 ? 4.133 14.445 11.367 1 98.44 125 PHE A CA 1
ATOM 1013 C C . PHE A 1 125 ? 3.084 15.164 12.219 1 98.44 125 PHE A C 1
ATOM 1015 O O . PHE A 1 125 ? 3.139 16.375 12.375 1 98.44 125 PHE A O 1
ATOM 1022 N N . PHE A 1 126 ? 2.244 14.406 12.805 1 98.56 126 PHE A N 1
ATOM 1023 C CA . PHE A 1 126 ? 1.131 15.023 13.516 1 98.56 126 PHE A CA 1
ATOM 1024 C C . PHE A 1 126 ? 1.577 15.523 14.891 1 98.56 126 PHE A C 1
ATOM 1026 O O . PHE A 1 126 ? 1.033 16.5 15.406 1 98.56 126 PHE A O 1
ATOM 1033 N N . MET A 1 127 ? 2.574 14.914 15.453 1 98.69 127 MET A N 1
ATOM 1034 C CA . MET A 1 127 ? 3.115 15.477 16.688 1 98.69 127 MET A CA 1
ATOM 1035 C C . MET A 1 127 ? 3.727 16.844 16.438 1 98.69 127 MET A C 1
ATOM 1037 O O . MET A 1 127 ? 3.521 17.766 17.234 1 98.69 127 MET A O 1
ATOM 1041 N N . VAL A 1 128 ? 4.422 16.969 15.367 1 98.5 128 VAL A N 1
ATOM 1042 C CA . VAL A 1 128 ? 5.012 18.266 15.008 1 98.5 128 VAL A CA 1
ATOM 1043 C C . VAL A 1 128 ? 3.906 19.281 14.781 1 98.5 128 VAL A C 1
ATOM 1045 O O . VAL A 1 128 ? 3.982 20.406 15.281 1 98.5 128 VAL A O 1
ATOM 1048 N N . ALA A 1 129 ? 2.869 18.906 14.102 1 98.12 129 ALA A N 1
ATOM 1049 C CA . ALA A 1 129 ? 1.756 19.812 13.836 1 98.12 129 ALA A CA 1
ATOM 1050 C C . ALA A 1 129 ? 1.077 20.25 15.125 1 98.12 129 ALA A C 1
ATOM 1052 O O . ALA A 1 129 ? 0.818 21.438 15.328 1 98.12 129 ALA A O 1
ATOM 1053 N N . ASP A 1 130 ? 0.838 19.281 15.977 1 97.81 130 ASP A N 1
ATOM 1054 C CA . ASP A 1 130 ? 0.16 19.578 17.234 1 97.81 130 ASP A CA 1
ATOM 1055 C C . ASP A 1 130 ? 1.003 20.516 18.109 1 97.81 130 ASP A C 1
ATOM 1057 O O . ASP A 1 130 ? 0.477 21.438 18.719 1 97.81 130 ASP A O 1
ATOM 1061 N N . CYS A 1 131 ? 2.293 20.281 18.125 1 97.69 131 CYS A N 1
ATOM 1062 C CA . CYS A 1 131 ? 3.186 21.156 18.875 1 97.69 131 CYS A CA 1
ATOM 1063 C C . CYS A 1 131 ? 3.201 22.562 18.297 1 97.69 131 CYS A C 1
ATOM 1065 O O . CYS A 1 131 ? 3.193 23.547 19.031 1 97.69 131 CYS A O 1
ATOM 1067 N N . ARG A 1 132 ? 3.188 22.625 17.031 1 97.06 132 ARG A N 1
ATOM 1068 C CA . ARG A 1 132 ? 3.148 23.922 16.359 1 97.06 132 ARG A CA 1
ATOM 1069 C C . ARG A 1 132 ? 1.886 24.688 16.719 1 97.06 132 ARG A C 1
ATOM 1071 O O . ARG A 1 132 ? 1.95 25.875 17.062 1 97.06 132 ARG A O 1
ATOM 1078 N N . PHE A 1 133 ? 0.783 24.016 16.734 1 97.06 133 PHE A N 1
ATOM 1079 C CA . PHE A 1 133 ? -0.495 24.656 17.016 1 97.06 133 PHE A CA 1
ATOM 1080 C C . PHE A 1 133 ? -0.566 25.109 18.469 1 97.06 133 PHE A C 1
ATOM 1082 O O . PHE A 1 133 ? -1.215 26.109 18.781 1 97.06 133 PHE A O 1
ATOM 1089 N N . ALA A 1 134 ? 0.174 24.422 19.281 1 95.12 134 ALA A N 1
ATOM 1090 C CA . ALA A 1 134 ? 0.153 24.734 20.719 1 95.12 134 ALA A CA 1
ATOM 1091 C C . ALA A 1 134 ? 1.064 25.922 21.031 1 95.12 134 ALA A C 1
ATOM 1093 O O . ALA A 1 134 ? 0.952 26.531 22.094 1 95.12 134 ALA A O 1
ATOM 1094 N N . THR A 1 135 ? 1.935 26.25 20.094 1 94.88 135 THR A N 1
ATOM 1095 C CA . THR A 1 135 ? 2.975 27.203 20.453 1 94.88 135 THR A CA 1
ATOM 1096 C C . THR A 1 135 ? 3.016 28.359 19.453 1 94.88 135 THR A C 1
ATOM 1098 O O . THR A 1 135 ? 3.865 29.234 19.547 1 94.88 135 THR A O 1
ATOM 1101 N N . GLU A 1 136 ? 2.117 28.391 18.516 1 92.5 136 GLU A N 1
ATOM 1102 C CA . GLU A 1 136 ? 2.17 29.406 17.453 1 92.5 136 GLU A CA 1
ATOM 1103 C C . GLU A 1 136 ? 1.769 30.766 18 1 92.5 136 GLU A C 1
ATOM 1105 O O . GLU A 1 136 ? 1.229 30.875 19.094 1 92.5 136 GLU A O 1
ATOM 1110 N N . ASN A 1 137 ? 2.182 31.688 17.25 1 85.94 137 ASN A N 1
ATOM 1111 C CA . ASN A 1 137 ? 1.837 33.062 17.594 1 85.94 137 ASN A CA 1
ATOM 1112 C C . ASN A 1 137 ? 0.359 33.344 17.344 1 85.94 137 ASN A C 1
ATOM 1114 O O . ASN A 1 137 ? -0.084 33.406 16.203 1 85.94 137 ASN A O 1
ATOM 1118 N N . GLU A 1 138 ? -0.309 33.688 18.375 1 81.38 138 GLU A N 1
ATOM 1119 C CA . GLU A 1 138 ? -1.755 33.875 18.328 1 81.38 138 GLU A CA 1
ATOM 1120 C C . GLU A 1 138 ? -2.123 35.062 17.438 1 81.38 138 GLU A C 1
ATOM 1122 O O . GLU A 1 138 ? -3.184 35.062 16.797 1 81.38 138 GLU A O 1
ATOM 1127 N N . GLU A 1 139 ? -1.261 35.938 17.375 1 81.19 139 GLU A N 1
ATOM 1128 C CA . GLU A 1 139 ? -1.563 37.188 16.656 1 81.19 139 GLU A CA 1
ATOM 1129 C C . GLU A 1 139 ? -1.341 37.031 15.156 1 81.19 139 GLU A C 1
ATOM 1131 O O . GLU A 1 139 ? -1.807 37.844 14.367 1 81.19 139 GLU A O 1
ATOM 1136 N N . ARG A 1 140 ? -0.693 35.969 14.805 1 88 140 ARG A N 1
ATOM 1137 C CA . ARG A 1 140 ? -0.366 35.812 13.391 1 88 140 ARG A CA 1
ATOM 1138 C C . ARG A 1 140 ? -0.487 34.375 12.953 1 88 140 ARG A C 1
ATOM 1140 O O . ARG A 1 140 ? 0.516 33.719 12.641 1 88 140 ARG A O 1
ATOM 1147 N N . LEU A 1 141 ? -1.709 33.969 12.898 1 94.44 141 LEU A N 1
ATOM 1148 C CA . LEU A 1 141 ? -1.938 32.625 12.391 1 94.44 141 LEU A CA 1
ATOM 1149 C C . LEU A 1 141 ? -1.791 32.562 10.875 1 94.44 141 LEU A C 1
ATOM 1151 O O . LEU A 1 141 ? -2.201 33.5 10.18 1 94.44 141 LEU A O 1
ATOM 1155 N N . SER A 1 142 ? -1.17 31.531 10.414 1 96.5 142 SER A N 1
ATOM 1156 C CA . SER A 1 142 ? -1.079 31.344 8.969 1 96.5 142 SER A CA 1
ATOM 1157 C C . SER A 1 142 ? -2.455 31.094 8.359 1 96.5 142 SER A C 1
ATOM 1159 O O . SER A 1 142 ? -3.297 30.422 8.953 1 96.5 142 SER A O 1
ATOM 1161 N N . ASP A 1 143 ? -2.658 31.578 7.148 1 96.06 143 ASP A N 1
ATOM 1162 C CA . ASP A 1 143 ? -3.91 31.375 6.422 1 96.06 143 ASP A CA 1
ATOM 1163 C C . ASP A 1 143 ? -3.998 29.953 5.875 1 96.06 143 ASP A C 1
ATOM 1165 O O . ASP A 1 143 ? -5.094 29.438 5.656 1 96.06 143 ASP A O 1
ATOM 1169 N N . GLY A 1 144 ? -2.871 29.391 5.641 1 97.56 144 GLY A N 1
ATOM 1170 C CA . GLY A 1 144 ? -2.807 28.031 5.117 1 97.56 144 GLY A CA 1
ATOM 1171 C C . GLY A 1 144 ? -1.42 27.422 5.207 1 97.56 144 GLY A C 1
ATOM 1172 O O . GLY A 1 144 ? -0.539 27.969 5.875 1 97.56 144 GLY A O 1
ATOM 1173 N N . GLU A 1 145 ? -1.321 26.219 4.664 1 98.19 145 GLU A N 1
ATOM 1174 C CA . GLU A 1 145 ? -0.059 25.484 4.668 1 98.19 145 GLU A CA 1
ATOM 1175 C C . GLU A 1 145 ? 0.329 25.047 3.262 1 98.19 145 GLU A C 1
ATOM 1177 O O . GLU A 1 145 ? -0.538 24.812 2.414 1 98.19 145 GLU A O 1
ATOM 1182 N N . ILE A 1 146 ? 1.607 25.031 3.057 1 98.75 146 ILE A N 1
ATOM 1183 C CA . ILE A 1 146 ? 2.219 24.516 1.831 1 98.75 146 ILE A CA 1
ATOM 1184 C C . ILE A 1 146 ? 3.248 23.453 2.172 1 98.75 146 ILE A C 1
ATOM 1186 O O . ILE A 1 146 ? 4.414 23.75 2.428 1 98.75 146 ILE A O 1
ATOM 1190 N N . PRO A 1 147 ? 2.814 22.188 2.18 1 98.75 147 PRO A N 1
ATOM 1191 C CA . PRO A 1 147 ? 3.799 21.109 2.328 1 98.75 147 PRO A CA 1
ATOM 1192 C C . PRO A 1 147 ? 4.699 20.969 1.104 1 98.75 147 PRO A C 1
ATOM 1194 O O . PRO A 1 147 ? 4.219 21.031 -0.03 1 98.75 147 PRO A O 1
ATOM 1197 N N . VAL A 1 148 ? 5.953 20.828 1.405 1 98.75 148 VAL A N 1
ATOM 1198 C CA . VAL A 1 148 ? 6.977 20.594 0.391 1 98.75 148 VAL A CA 1
ATOM 1199 C C . VAL A 1 148 ? 7.656 19.25 0.648 1 98.75 148 VAL A C 1
ATOM 1201 O O . VAL A 1 148 ? 8.367 19.094 1.642 1 98.75 148 VAL A O 1
ATOM 1204 N N . PHE A 1 149 ? 7.473 18.328 -0.258 1 98.5 149 PHE A N 1
ATOM 1205 C CA . PHE A 1 149 ? 8.078 17 -0.178 1 98.5 149 PHE A CA 1
ATOM 1206 C C . PHE A 1 149 ? 9.258 16.891 -1.129 1 98.5 149 PHE A C 1
ATOM 1208 O O . PHE A 1 149 ? 9.102 16.984 -2.348 1 98.5 149 PHE A O 1
ATOM 1215 N N . ASP A 1 150 ? 10.422 16.688 -0.56 1 98.44 150 ASP A N 1
ATOM 1216 C CA . ASP A 1 150 ? 11.594 16.422 -1.389 1 98.44 150 ASP A CA 1
ATOM 1217 C C . ASP A 1 150 ? 11.766 14.93 -1.65 1 98.44 150 ASP A C 1
ATOM 1219 O O . ASP A 1 150 ? 12.031 14.164 -0.727 1 98.44 150 ASP A O 1
ATOM 1223 N N . MET A 1 151 ? 11.734 14.508 -2.893 1 98 151 MET A N 1
ATOM 1224 C CA . MET A 1 151 ? 11.797 13.086 -3.223 1 98 151 MET A CA 1
ATOM 1225 C C . MET A 1 151 ? 13.227 12.656 -3.521 1 98 151 MET A C 1
ATOM 1227 O O . MET A 1 151 ? 13.461 11.539 -3.982 1 98 151 MET A O 1
ATOM 1231 N N . ALA A 1 152 ? 14.117 13.562 -3.271 1 97 152 ALA A N 1
ATOM 1232 C CA . ALA A 1 152 ? 15.508 13.133 -3.41 1 97 152 ALA A CA 1
ATOM 1233 C C . ALA A 1 152 ? 15.797 11.914 -2.539 1 97 152 ALA A C 1
ATOM 1235 O O . ALA A 1 152 ? 15.523 11.93 -1.335 1 97 152 ALA A O 1
ATOM 1236 N N . GLY A 1 153 ? 16.312 10.828 -3.186 1 96 153 GLY A N 1
ATOM 1237 C CA . GLY A 1 153 ? 16.688 9.633 -2.447 1 96 153 GLY A CA 1
ATOM 1238 C C . GLY A 1 153 ? 15.531 8.672 -2.254 1 96 153 GLY A C 1
ATOM 1239 O O . GLY A 1 153 ? 15.727 7.539 -1.814 1 96 153 GLY A O 1
ATOM 1240 N N . TYR A 1 154 ? 14.336 9.07 -2.553 1 96.62 154 TYR A N 1
ATOM 1241 C CA . TYR A 1 154 ? 13.172 8.203 -2.447 1 96.62 154 TYR A CA 1
ATOM 1242 C C . TYR A 1 154 ? 13.133 7.203 -3.598 1 96.62 154 TYR A C 1
ATOM 1244 O O . TYR A 1 154 ? 13.281 7.578 -4.762 1 96.62 154 TYR A O 1
ATOM 1252 N N . THR A 1 155 ? 12.992 5.988 -3.275 1 94.38 155 THR A N 1
ATOM 1253 C CA . THR A 1 155 ? 12.961 4.945 -4.297 1 94.38 155 THR A CA 1
ATOM 1254 C C . THR A 1 155 ? 11.68 4.129 -4.199 1 94.38 155 THR A C 1
ATOM 1256 O O . THR A 1 155 ? 10.891 4.305 -3.264 1 94.38 155 THR A O 1
ATOM 1259 N N . LEU A 1 156 ? 11.531 3.27 -5.137 1 91.44 156 LEU A N 1
ATOM 1260 C CA . LEU A 1 156 ? 10.367 2.385 -5.133 1 91.44 156 LEU A CA 1
ATOM 1261 C C . LEU A 1 156 ? 10.406 1.445 -3.934 1 91.44 156 LEU A C 1
ATOM 1263 O O . LEU A 1 156 ? 9.367 1.001 -3.453 1 91.44 156 LEU A O 1
ATOM 1267 N N . ARG A 1 157 ? 11.562 1.151 -3.471 1 92.25 157 ARG A N 1
ATOM 1268 C CA . ARG A 1 157 ? 11.672 0.36 -2.25 1 92.25 157 ARG A CA 1
ATOM 1269 C C . ARG A 1 157 ? 11.039 1.093 -1.067 1 92.25 157 ARG A C 1
ATOM 1271 O O . ARG A 1 157 ? 10.406 0.472 -0.213 1 92.25 157 ARG A O 1
ATOM 1278 N N . HIS A 1 158 ? 11.188 2.424 -1.033 1 95 158 HIS A N 1
ATOM 1279 C CA . HIS A 1 158 ? 10.531 3.213 -0.001 1 95 158 HIS A CA 1
ATOM 1280 C C . HIS A 1 158 ? 9.008 3.115 -0.119 1 95 158 HIS A C 1
ATOM 1282 O O . HIS A 1 158 ? 8.312 3.016 0.89 1 95 158 HIS A O 1
ATOM 1288 N N . LEU A 1 159 ? 8.555 3.119 -1.356 1 94.44 159 LEU A N 1
ATOM 1289 C CA . LEU A 1 159 ? 7.121 2.984 -1.595 1 94.44 159 LEU A CA 1
ATOM 1290 C C . LEU A 1 159 ? 6.586 1.694 -0.983 1 94.44 159 LEU A C 1
ATOM 1292 O O . LEU A 1 159 ? 5.504 1.685 -0.395 1 94.44 159 LEU A O 1
ATOM 1296 N N . THR A 1 160 ? 7.332 0.675 -1.02 1 92.69 160 THR A N 1
ATOM 1297 C CA . THR A 1 160 ? 6.883 -0.626 -0.538 1 92.69 160 THR A CA 1
ATOM 1298 C C . THR A 1 160 ? 6.828 -0.649 0.987 1 92.69 160 THR A C 1
ATOM 1300 O O . THR A 1 160 ? 6.246 -1.56 1.58 1 92.69 160 THR A O 1
ATOM 1303 N N . LYS A 1 161 ? 7.418 0.328 1.668 1 93.25 161 LYS A N 1
ATOM 1304 C CA . LYS A 1 161 ? 7.379 0.429 3.125 1 93.25 161 LYS A CA 1
ATOM 1305 C C . LYS A 1 161 ? 6.137 1.178 3.592 1 93.25 161 LYS A C 1
ATOM 1307 O O . LYS A 1 161 ? 5.855 1.242 4.793 1 93.25 161 LYS A O 1
ATOM 1312 N N . THR A 1 162 ? 5.379 1.604 2.613 1 95.06 162 THR A N 1
ATOM 1313 C CA . THR A 1 162 ? 4.156 2.336 2.936 1 95.06 162 THR A CA 1
ATOM 1314 C C . THR A 1 162 ? 3.082 1.39 3.463 1 95.06 162 THR A C 1
ATOM 1316 O O . THR A 1 162 ? 2.77 0.381 2.826 1 95.06 162 THR A O 1
ATOM 1319 N N . ALA A 1 163 ? 2.635 1.731 4.676 1 94.12 163 ALA A N 1
ATOM 1320 C CA . ALA A 1 163 ? 1.445 1.066 5.199 1 94.12 163 ALA A CA 1
ATOM 1321 C C . ALA A 1 163 ? 0.173 1.742 4.695 1 94.12 163 ALA A C 1
ATOM 1323 O O . ALA A 1 163 ? -0.144 2.863 5.098 1 94.12 163 ALA A O 1
ATOM 1324 N N . LEU A 1 164 ? -0.6 1.033 3.91 1 94.44 164 LEU A N 1
ATOM 1325 C CA . LEU A 1 164 ? -1.746 1.641 3.244 1 94.44 164 LEU A CA 1
ATOM 1326 C C . LEU A 1 164 ? -2.791 2.088 4.258 1 94.44 164 LEU A C 1
ATOM 1328 O O . LEU A 1 164 ? -3.475 3.094 4.051 1 94.44 164 LEU A O 1
ATOM 1332 N N . GLY A 1 165 ? -2.918 1.348 5.359 1 93.81 165 GLY A N 1
ATOM 1333 C CA . GLY A 1 165 ? -3.816 1.77 6.422 1 93.81 165 GLY A CA 1
ATOM 1334 C C . GLY A 1 165 ? -3.455 3.121 7.008 1 93.81 165 GLY A C 1
ATOM 1335 O O . GLY A 1 165 ? -4.32 3.984 7.168 1 93.81 165 GLY A O 1
ATOM 1336 N N . ALA A 1 166 ? -2.184 3.293 7.273 1 96.06 166 ALA A N 1
ATOM 1337 C CA . ALA A 1 166 ? -1.699 4.566 7.797 1 96.06 166 ALA A CA 1
ATOM 1338 C C . ALA A 1 166 ? -1.833 5.676 6.762 1 96.06 166 ALA A C 1
ATOM 1340 O O . ALA A 1 166 ? -2.197 6.805 7.094 1 96.06 166 ALA A O 1
ATOM 1341 N N . LEU A 1 167 ? -1.548 5.297 5.508 1 97.06 167 LEU A N 1
ATOM 1342 C CA . LEU A 1 167 ? -1.686 6.266 4.426 1 97.06 167 LEU A CA 1
ATOM 1343 C C . LEU A 1 167 ? -3.123 6.77 4.324 1 97.06 167 LEU A C 1
ATOM 1345 O O . LEU A 1 167 ? -3.355 7.973 4.18 1 97.06 167 LEU A O 1
ATOM 1349 N N . ARG A 1 168 ? -4.062 5.91 4.441 1 95.62 168 ARG A N 1
ATOM 1350 C CA . ARG A 1 168 ? -5.477 6.273 4.379 1 95.62 168 ARG A CA 1
ATOM 1351 C C . ARG A 1 168 ? -5.844 7.227 5.512 1 95.62 168 ARG A C 1
ATOM 1353 O O . ARG A 1 168 ? -6.535 8.227 5.289 1 95.62 168 ARG A O 1
ATOM 1360 N N . VAL A 1 169 ? -5.43 6.898 6.691 1 96.88 169 VAL A N 1
ATOM 1361 C CA . VAL A 1 169 ? -5.719 7.723 7.863 1 96.88 169 VAL A CA 1
ATOM 1362 C C . VAL A 1 169 ? -5.102 9.109 7.68 1 96.88 169 VAL A C 1
ATOM 1364 O O . VAL A 1 169 ? -5.766 10.125 7.918 1 96.88 169 VAL A O 1
ATOM 1367 N N . TYR A 1 170 ? -3.838 9.148 7.23 1 98.31 170 TYR A N 1
ATOM 1368 C CA . TYR A 1 170 ? -3.141 10.398 6.973 1 98.31 170 TYR A CA 1
ATOM 1369 C C . TYR A 1 170 ? -3.902 11.25 5.961 1 98.31 170 TYR A C 1
ATOM 1371 O O . TYR A 1 170 ? -4.188 12.422 6.219 1 98.31 170 TYR A O 1
ATOM 1379 N N . MET A 1 171 ? -4.273 10.641 4.875 1 97.56 171 MET A N 1
ATOM 1380 C CA . MET A 1 171 ? -4.922 11.359 3.781 1 97.56 171 MET A CA 1
ATOM 1381 C C . MET A 1 171 ? -6.305 11.852 4.195 1 97.56 171 MET A C 1
ATOM 1383 O O . MET A 1 171 ? -6.68 12.992 3.898 1 97.56 171 MET A O 1
ATOM 1387 N N . LYS A 1 172 ? -7.016 11.055 4.895 1 96.94 172 LYS A N 1
ATOM 1388 C CA . LYS A 1 172 ? -8.336 11.469 5.355 1 96.94 172 LYS A CA 1
ATOM 1389 C C . LYS A 1 172 ? -8.234 12.633 6.336 1 96.94 172 LYS A C 1
ATOM 1391 O O . LYS A 1 172 ? -8.953 13.625 6.211 1 96.94 172 LYS A O 1
ATOM 1396 N N . PHE A 1 173 ? -7.316 12.547 7.223 1 98.44 173 PHE A N 1
ATOM 1397 C CA . PHE A 1 173 ? -7.207 13.531 8.289 1 98.44 173 PHE A CA 1
ATOM 1398 C C . PHE A 1 173 ? -6.754 14.875 7.738 1 98.44 173 PHE A C 1
ATOM 1400 O O . PHE A 1 173 ? -7.375 15.906 8.008 1 98.44 173 PHE A O 1
ATOM 1407 N N . VAL A 1 174 ? -5.75 14.906 6.883 1 97.88 174 VAL A N 1
ATOM 1408 C CA . VAL A 1 174 ? -5.184 16.156 6.41 1 97.88 174 VAL A CA 1
ATOM 1409 C C . VAL A 1 174 ? -6.168 16.859 5.477 1 97.88 174 VAL A C 1
ATOM 1411 O O . VAL A 1 174 ? -6.156 18.094 5.352 1 97.88 174 VAL A O 1
ATOM 1414 N N . GLN A 1 175 ? -7.113 16.125 4.938 1 97.12 175 GLN A N 1
ATOM 1415 C CA . GLN A 1 175 ? -8.031 16.688 3.959 1 97.12 175 GLN A CA 1
ATOM 1416 C C . GLN A 1 175 ? -9.336 17.125 4.617 1 97.12 175 GLN A C 1
ATOM 1418 O O . GLN A 1 175 ? -10.008 18.047 4.141 1 97.12 175 GLN A O 1
ATOM 1423 N N . GLU A 1 176 ? -9.656 16.453 5.793 1 96.94 176 GLU A N 1
ATOM 1424 C CA . GLU A 1 176 ? -11.016 16.656 6.281 1 96.94 176 GLU A CA 1
ATOM 1425 C C . GLU A 1 176 ? -11.016 17.172 7.719 1 96.94 176 GLU A C 1
ATOM 1427 O O . GLU A 1 176 ? -11.977 17.797 8.164 1 96.94 176 GLU A O 1
ATOM 1432 N N . ALA A 1 177 ? -9.922 16.859 8.422 1 98.38 177 ALA A N 1
ATOM 1433 C CA . ALA A 1 177 ? -10.055 17.016 9.867 1 98.38 177 ALA A CA 1
ATOM 1434 C C . ALA A 1 177 ? -8.938 17.891 10.438 1 98.38 177 ALA A C 1
ATOM 1436 O O . ALA A 1 177 ? -8.984 18.297 11.602 1 98.38 177 ALA A O 1
ATOM 1437 N N . HIS A 1 178 ? -7.941 18.203 9.625 1 98.12 178 HIS A N 1
ATOM 1438 C CA . HIS A 1 178 ? -6.816 19.031 10.062 1 98.12 178 HIS A CA 1
ATOM 1439 C C . HIS A 1 178 ? -7.195 20.5 10.102 1 98.12 178 HIS A C 1
ATOM 1441 O O . HIS A 1 178 ? -7.828 21.016 9.172 1 98.12 178 HIS A O 1
ATOM 1447 N N . PRO A 1 179 ? -6.98 21.172 11.227 1 97.94 179 PRO A N 1
ATOM 1448 C CA . PRO A 1 179 ? -7.43 22.562 11.359 1 97.94 179 PRO A CA 1
ATOM 1449 C C . PRO A 1 179 ? -6.5 23.547 10.664 1 97.94 179 PRO A C 1
ATOM 1451 O O . PRO A 1 179 ? -6.129 24.578 11.25 1 97.94 179 PRO A O 1
ATOM 1454 N N . VAL A 1 180 ? -6.148 23.297 9.406 1 97.19 180 VAL A N 1
ATOM 1455 C CA . VAL A 1 180 ? -5.406 24.172 8.516 1 97.19 180 VAL A CA 1
ATOM 1456 C C . VAL A 1 180 ? -5.945 24.047 7.094 1 97.19 180 VAL A C 1
ATOM 1458 O O . VAL A 1 180 ? -6.512 23.016 6.73 1 97.19 180 VAL A O 1
ATOM 1461 N N . ARG A 1 181 ? -5.863 25.141 6.371 1 97.69 181 ARG A N 1
ATOM 1462 C CA . ARG A 1 181 ? -6.227 25.094 4.957 1 97.69 181 ARG A CA 1
ATOM 1463 C C . ARG A 1 181 ? -5.027 24.719 4.094 1 97.69 181 ARG A C 1
ATOM 1465 O O . ARG A 1 181 ? -3.953 25.312 4.227 1 97.69 181 ARG A O 1
ATOM 1472 N N . LEU A 1 182 ? -5.246 23.719 3.326 1 97.88 182 LEU A N 1
ATOM 1473 C CA . LEU A 1 182 ? -4.215 23.312 2.371 1 97.88 182 LEU A CA 1
ATOM 1474 C C . LEU A 1 182 ? -4.238 24.219 1.143 1 97.88 182 LEU A C 1
ATOM 1476 O O . LEU A 1 182 ? -5.254 24.312 0.449 1 97.88 182 LEU A O 1
ATOM 1480 N N . LYS A 1 183 ? -3.123 24.891 0.92 1 98.12 183 LYS A N 1
ATOM 1481 C CA . LYS A 1 183 ? -3.102 25.859 -0.162 1 98.12 183 LYS A CA 1
ATOM 1482 C C . LYS A 1 183 ? -2.455 25.281 -1.416 1 98.12 183 LYS A C 1
ATOM 1484 O O . LYS A 1 183 ? -2.984 25.438 -2.52 1 98.12 183 LYS A O 1
ATOM 1489 N N . GLU A 1 184 ? -1.305 24.688 -1.263 1 98.5 184 GLU A N 1
ATOM 1490 C CA . GLU A 1 184 ? -0.549 23.984 -2.303 1 98.5 184 GLU A CA 1
ATOM 1491 C C . GLU A 1 184 ? 0.255 22.828 -1.72 1 98.5 184 GLU A C 1
ATOM 1493 O O . GLU A 1 184 ? 0.484 22.766 -0.509 1 98.5 184 GLU A O 1
ATOM 1498 N N . ILE A 1 185 ? 0.56 21.922 -2.578 1 98.75 185 ILE A N 1
ATOM 1499 C CA . ILE A 1 185 ? 1.461 20.812 -2.26 1 98.75 185 ILE A CA 1
ATOM 1500 C C . ILE A 1 185 ? 2.562 20.734 -3.314 1 98.75 185 ILE A C 1
ATOM 1502 O O . ILE A 1 185 ? 2.283 20.734 -4.516 1 98.75 185 ILE A O 1
ATOM 1506 N N . HIS A 1 186 ? 3.791 20.734 -2.881 1 98.81 186 HIS A N 1
ATOM 1507 C CA . HIS A 1 186 ? 4.891 20.688 -3.84 1 98.81 186 HIS A CA 1
ATOM 1508 C C . HIS A 1 186 ? 5.727 19.422 -3.643 1 98.81 186 HIS A C 1
ATOM 1510 O O . HIS A 1 186 ? 6.105 19.094 -2.518 1 98.81 186 HIS A O 1
ATOM 1516 N N . VAL A 1 187 ? 5.961 18.734 -4.668 1 98.75 187 VAL A N 1
ATOM 1517 C CA . VAL A 1 187 ? 6.867 17.594 -4.699 1 98.75 187 VAL A CA 1
ATOM 1518 C C . VAL A 1 187 ? 8.125 17.953 -5.488 1 98.75 187 VAL A C 1
ATOM 1520 O O . VAL A 1 187 ? 8.07 18.172 -6.703 1 98.75 187 VAL A O 1
ATOM 1523 N N . LEU A 1 188 ? 9.234 18.047 -4.766 1 98.44 188 LEU A N 1
ATOM 1524 C CA . LEU A 1 188 ? 10.508 18.422 -5.383 1 98.44 188 LEU A CA 1
ATOM 1525 C C . LEU A 1 188 ? 11.281 17.172 -5.809 1 98.44 188 LEU A C 1
ATOM 1527 O O . LEU A 1 188 ? 11.086 16.094 -5.254 1 98.44 188 LEU A O 1
ATOM 1531 N N . ASN A 1 189 ? 12.188 17.375 -6.789 1 97.88 189 ASN A N 1
ATOM 1532 C CA . ASN A 1 189 ? 13.102 16.328 -7.25 1 97.88 189 ASN A CA 1
ATOM 1533 C C . ASN A 1 189 ? 12.352 15.055 -7.625 1 97.88 189 ASN A C 1
ATOM 1535 O O . ASN A 1 189 ? 12.711 13.961 -7.184 1 97.88 189 ASN A O 1
ATOM 1539 N N . CYS A 1 190 ? 11.359 15.219 -8.43 1 98.12 190 CYS A N 1
ATOM 1540 C CA . CYS A 1 190 ? 10.531 14.102 -8.867 1 98.12 190 CYS A CA 1
ATOM 1541 C C . CYS A 1 190 ? 11.336 13.109 -9.695 1 98.12 190 CYS A C 1
ATOM 1543 O O . CYS A 1 190 ? 11.922 13.484 -10.719 1 98.12 190 CYS A O 1
ATOM 1545 N N . PRO A 1 191 ? 11.344 11.906 -9.227 1 96.31 191 PRO A N 1
ATOM 1546 C CA . PRO A 1 191 ? 11.992 10.883 -10.055 1 96.31 191 PRO A CA 1
ATOM 1547 C C . PRO A 1 191 ? 11.133 10.461 -11.242 1 96.31 191 PRO A C 1
ATOM 1549 O O . PRO A 1 191 ? 9.961 10.852 -11.336 1 96.31 191 PRO A O 1
ATOM 1552 N N . SER A 1 192 ? 11.727 9.656 -12.133 1 94.88 192 SER A N 1
ATOM 1553 C CA . SER A 1 192 ? 11.039 9.227 -13.344 1 94.88 192 SER A CA 1
ATOM 1554 C C . SER A 1 192 ? 9.852 8.328 -13.016 1 94.88 192 SER A C 1
ATOM 1556 O O . SER A 1 192 ? 8.93 8.195 -13.828 1 94.88 192 SER A O 1
ATOM 1558 N N . TYR A 1 193 ? 9.875 7.762 -11.828 1 94.31 193 TYR A N 1
ATOM 1559 C CA . TYR A 1 193 ? 8.805 6.836 -11.469 1 94.31 193 TYR A CA 1
ATOM 1560 C C . TYR A 1 193 ? 7.781 7.508 -10.562 1 94.31 193 TYR A C 1
ATOM 1562 O O . TYR A 1 193 ? 7.016 6.832 -9.875 1 94.31 193 TYR A O 1
ATOM 1570 N N . VAL A 1 194 ? 7.738 8.773 -10.547 1 96.88 194 VAL A N 1
ATOM 1571 C CA . VAL A 1 194 ? 6.828 9.5 -9.672 1 96.88 194 VAL A CA 1
ATOM 1572 C C . VAL A 1 194 ? 5.387 9.094 -9.977 1 96.88 194 VAL A C 1
ATOM 1574 O O . VAL A 1 194 ? 4.547 9.047 -9.078 1 96.88 194 VAL A O 1
ATOM 1577 N N . ASP A 1 195 ? 5.117 8.789 -11.164 1 94.19 195 ASP A N 1
ATOM 1578 C CA . ASP A 1 195 ? 3.775 8.383 -11.562 1 94.19 195 ASP A CA 1
ATOM 1579 C C . ASP A 1 195 ? 3.359 7.098 -10.844 1 94.19 195 ASP A C 1
ATOM 1581 O O . ASP A 1 195 ? 2.193 6.934 -10.477 1 94.19 195 ASP A O 1
ATOM 1585 N N . LYS A 1 196 ? 4.27 6.18 -10.656 1 93.19 196 LYS A N 1
ATOM 1586 C CA . LYS A 1 196 ? 3.982 4.949 -9.922 1 93.19 196 LYS A CA 1
ATOM 1587 C C . LYS A 1 196 ? 3.664 5.238 -8.461 1 93.19 196 LYS A C 1
ATOM 1589 O O . LYS A 1 196 ? 2.734 4.66 -7.895 1 93.19 196 LYS A O 1
ATOM 1594 N N . VAL A 1 197 ? 4.379 6.133 -7.902 1 96.19 197 VAL A N 1
ATOM 1595 C CA . VAL A 1 197 ? 4.141 6.539 -6.52 1 96.19 197 VAL A CA 1
ATOM 1596 C C . VAL A 1 197 ? 2.756 7.172 -6.398 1 96.19 197 VAL A C 1
ATOM 1598 O O . VAL A 1 197 ? 1.972 6.801 -5.523 1 96.19 197 VAL A O 1
ATOM 1601 N N . MET A 1 198 ? 2.467 8.031 -7.355 1 96.06 198 MET A N 1
ATOM 1602 C CA . MET A 1 198 ? 1.197 8.75 -7.316 1 96.06 198 MET A CA 1
ATOM 1603 C C . MET A 1 198 ? 0.026 7.809 -7.559 1 96.06 198 MET A C 1
ATOM 1605 O O . MET A 1 198 ? -1.062 8.008 -7.02 1 96.06 198 MET A O 1
ATOM 1609 N N . ALA A 1 199 ? 0.302 6.809 -8.32 1 94.56 199 ALA A N 1
ATOM 1610 C CA . ALA A 1 199 ? -0.759 5.84 -8.57 1 94.56 199 ALA A CA 1
ATOM 1611 C C . ALA A 1 199 ? -1.226 5.184 -7.277 1 94.56 199 ALA A C 1
ATOM 1613 O O . ALA A 1 199 ? -2.422 4.949 -7.086 1 94.56 199 ALA A O 1
ATOM 1614 N N . VAL A 1 200 ? -0.367 4.938 -6.41 1 94.31 200 VAL A N 1
ATOM 1615 C CA . VAL A 1 200 ? -0.673 4.281 -5.145 1 94.31 200 VAL A CA 1
ATOM 1616 C C . VAL A 1 200 ? -1.365 5.262 -4.207 1 94.31 200 VAL A C 1
ATOM 1618 O O . VAL A 1 200 ? -2.285 4.891 -3.473 1 94.31 200 VAL A O 1
ATOM 1621 N N . VAL A 1 201 ? -1.039 6.484 -4.254 1 96.5 201 VAL A N 1
ATOM 1622 C CA . VAL A 1 201 ? -1.501 7.473 -3.283 1 96.5 201 VAL A CA 1
ATOM 1623 C C . VAL A 1 201 ? -2.807 8.102 -3.768 1 96.5 201 VAL A C 1
ATOM 1625 O O . VAL A 1 201 ? -3.674 8.445 -2.961 1 96.5 201 VAL A O 1
ATOM 1628 N N . LYS A 1 202 ? -2.996 8.18 -5.004 1 95.38 202 LYS A N 1
ATOM 1629 C CA . LYS A 1 202 ? -4.043 8.969 -5.648 1 95.38 202 LYS A CA 1
ATOM 1630 C C . LYS A 1 202 ? -5.426 8.5 -5.211 1 95.38 202 LYS A C 1
ATOM 1632 O O . LYS A 1 202 ? -6.312 9.328 -4.961 1 95.38 202 LYS A O 1
ATOM 1637 N N . PRO A 1 203 ? -5.656 7.262 -5.051 1 93.62 203 PRO A N 1
ATOM 1638 C CA . PRO A 1 203 ? -6.992 6.805 -4.66 1 93.62 203 PRO A CA 1
ATOM 1639 C C . PRO A 1 203 ? -7.465 7.406 -3.34 1 93.62 203 PRO A C 1
ATOM 1641 O O . PRO A 1 203 ? -8.664 7.418 -3.053 1 93.62 203 PRO A O 1
ATOM 1644 N N . PHE A 1 204 ? -6.504 7.887 -2.604 1 95.44 204 PHE A N 1
ATOM 1645 C CA . PHE A 1 204 ? -6.844 8.398 -1.28 1 95.44 204 PHE A CA 1
ATOM 1646 C C . PHE A 1 204 ? -6.891 9.922 -1.284 1 95.44 204 PHE A C 1
ATOM 1648 O O . PHE A 1 204 ? -7.09 10.539 -0.238 1 95.44 204 PHE A O 1
ATOM 1655 N N . ILE A 1 205 ? -6.715 10.555 -2.408 1 96.88 205 ILE A N 1
ATOM 1656 C CA . ILE A 1 205 ? -6.695 12.008 -2.531 1 96.88 205 ILE A CA 1
ATOM 1657 C C . ILE A 1 205 ? -7.973 12.484 -3.221 1 96.88 205 ILE A C 1
ATOM 1659 O O . ILE A 1 205 ? -8.32 11.992 -4.297 1 96.88 205 ILE A O 1
ATOM 1663 N N . LYS A 1 206 ? -8.641 13.414 -2.631 1 96 206 LYS A N 1
ATOM 1664 C CA . LYS A 1 206 ? -9.797 14.031 -3.268 1 96 206 LYS A CA 1
ATOM 1665 C C . LYS A 1 206 ? -9.383 14.828 -4.5 1 96 206 LYS A C 1
ATOM 1667 O O . LYS A 1 206 ? -8.289 15.383 -4.547 1 96 206 LYS A O 1
ATOM 1672 N N . GLY A 1 207 ? -10.328 14.914 -5.453 1 95.12 207 GLY A N 1
ATOM 1673 C CA . GLY A 1 207 ? -10.047 15.617 -6.695 1 95.12 207 GLY A CA 1
ATOM 1674 C C . GLY A 1 207 ? -9.578 17.047 -6.484 1 95.12 207 GLY A C 1
ATOM 1675 O O . GLY A 1 207 ? -8.594 17.469 -7.09 1 95.12 207 GLY A O 1
ATOM 1676 N N . GLU A 1 208 ? -10.266 17.75 -5.582 1 96.69 208 GLU A N 1
ATOM 1677 C CA . GLU A 1 208 ? -9.93 19.141 -5.328 1 96.69 208 GLU A CA 1
ATOM 1678 C C . GLU A 1 208 ? -8.539 19.281 -4.723 1 96.69 208 GLU A C 1
ATOM 1680 O O . GLU A 1 208 ? -7.844 20.266 -4.961 1 96.69 208 GLU A O 1
ATOM 1685 N N . VAL A 1 209 ? -8.164 18.281 -3.957 1 97.5 209 VAL A N 1
ATOM 1686 C CA . VAL A 1 209 ? -6.852 18.312 -3.322 1 97.5 209 VAL A CA 1
ATOM 1687 C C . VAL A 1 209 ? -5.777 17.922 -4.336 1 97.5 209 VAL A C 1
ATOM 1689 O O . VAL A 1 209 ? -4.684 18.484 -4.336 1 97.5 209 VAL A O 1
ATOM 1692 N N . PHE A 1 210 ? -6.074 17.016 -5.199 1 97.12 210 PHE A N 1
ATOM 1693 C CA . PHE A 1 210 ? -5.125 16.594 -6.223 1 97.12 210 PHE A CA 1
ATOM 1694 C C . PHE A 1 210 ? -4.695 17.781 -7.082 1 97.12 210 PHE A C 1
ATOM 1696 O O . PHE A 1 210 ? -3.541 17.859 -7.508 1 97.12 210 PHE A O 1
ATOM 1703 N N . LYS A 1 211 ? -5.57 18.719 -7.305 1 97.44 211 LYS A N 1
ATOM 1704 C CA . LYS A 1 211 ? -5.305 19.891 -8.141 1 97.44 211 LYS A CA 1
ATOM 1705 C C . LYS A 1 211 ? -4.305 20.828 -7.477 1 97.44 211 LYS A C 1
ATOM 1707 O O . LYS A 1 211 ? -3.742 21.703 -8.133 1 97.44 211 LYS A O 1
ATOM 1712 N N . LEU A 1 212 ? -4.125 20.641 -6.199 1 98.19 212 LEU A N 1
ATOM 1713 C CA . LEU A 1 212 ? -3.221 21.516 -5.449 1 98.19 212 LEU A CA 1
ATOM 1714 C C . LEU A 1 212 ? -1.78 21.016 -5.562 1 98.19 212 LEU A C 1
ATOM 1716 O O . LEU A 1 212 ? -0.852 21.703 -5.125 1 98.19 212 LEU A O 1
ATOM 1720 N N . ILE A 1 213 ? -1.525 19.828 -6.172 1 98.62 213 ILE A N 1
ATOM 1721 C CA . ILE A 1 213 ? -0.198 19.219 -6.188 1 98.62 213 ILE A CA 1
ATOM 1722 C C . ILE A 1 213 ? 0.588 19.734 -7.395 1 98.62 213 ILE A C 1
ATOM 1724 O O . ILE A 1 213 ? 0.096 19.688 -8.523 1 98.62 213 ILE A O 1
ATOM 1728 N N . HIS A 1 214 ? 1.777 20.219 -7.152 1 98.62 214 HIS A N 1
ATOM 1729 C CA . HIS A 1 214 ? 2.73 20.641 -8.172 1 98.62 214 HIS A CA 1
ATOM 1730 C C . HIS A 1 214 ? 3.977 19.75 -8.164 1 98.62 214 HIS A C 1
ATOM 1732 O O . HIS A 1 214 ? 4.637 19.625 -7.129 1 98.62 214 HIS A O 1
ATOM 1738 N N . PHE A 1 215 ? 4.277 19.203 -9.273 1 98.38 215 PHE A N 1
ATOM 1739 C CA . PHE A 1 215 ? 5.449 18.359 -9.406 1 98.38 215 PHE A CA 1
ATOM 1740 C C . PHE A 1 215 ? 6.598 19.109 -10.062 1 98.38 215 PHE A C 1
ATOM 1742 O O . PHE A 1 215 ? 6.402 19.766 -11.086 1 98.38 215 PHE A O 1
ATOM 1749 N N . HIS A 1 216 ? 7.766 19.016 -9.422 1 98.62 216 HIS A N 1
ATOM 1750 C CA . HIS A 1 216 ? 8.93 19.734 -9.945 1 98.62 216 HIS A CA 1
ATOM 1751 C C . HIS A 1 216 ? 10.078 18.766 -10.227 1 98.62 216 HIS A C 1
ATOM 1753 O O . HIS A 1 216 ? 10.43 17.953 -9.375 1 98.62 216 HIS A O 1
ATOM 1759 N N . LEU A 1 217 ? 10.656 18.891 -11.406 1 97.56 217 LEU A N 1
ATOM 1760 C CA . LEU A 1 217 ? 11.797 18.062 -11.797 1 97.56 217 LEU A CA 1
ATOM 1761 C C . LEU A 1 217 ? 13.047 18.453 -11.008 1 97.56 217 LEU A C 1
ATOM 1763 O O . LEU A 1 217 ? 13.078 19.516 -10.375 1 97.56 217 LEU A O 1
ATOM 1767 N N . PRO A 1 218 ? 14.07 17.531 -11.008 1 96 218 PRO A N 1
ATOM 1768 C CA . PRO A 1 218 ? 15.312 17.875 -10.336 1 96 218 PRO A CA 1
ATOM 1769 C C . PRO A 1 218 ? 15.945 19.156 -10.883 1 96 218 PRO A C 1
ATOM 1771 O O . PRO A 1 218 ? 15.93 19.391 -12.094 1 96 218 PRO A O 1
ATOM 1774 N N . ASN A 1 219 ? 16.359 20.047 -10.07 1 91.69 219 ASN A N 1
ATOM 1775 C CA . ASN A 1 219 ? 17.078 21.266 -10.383 1 91.69 219 ASN A CA 1
ATOM 1776 C C . ASN A 1 219 ? 16.188 22.297 -11.078 1 91.69 219 ASN A C 1
ATOM 1778 O O . ASN A 1 219 ? 16.688 23.219 -11.727 1 91.69 219 ASN A O 1
ATOM 1782 N N . ALA A 1 220 ? 14.898 22.109 -10.977 1 94.75 220 ALA A N 1
ATOM 1783 C CA . ALA A 1 220 ? 13.984 23.062 -11.586 1 94.75 220 ALA A CA 1
ATOM 1784 C C . ALA A 1 220 ? 13.797 24.281 -10.688 1 94.75 220 ALA A C 1
ATOM 1786 O O . ALA A 1 220 ? 13.828 24.172 -9.461 1 94.75 220 ALA A O 1
ATOM 1787 N N . ASP A 1 221 ? 13.484 25.438 -11.281 1 95.62 221 ASP A N 1
ATOM 1788 C CA . ASP A 1 221 ? 13.195 26.672 -10.547 1 95.62 221 ASP A CA 1
ATOM 1789 C C . ASP A 1 221 ? 11.695 26.906 -10.43 1 95.62 221 ASP A C 1
ATOM 1791 O O . ASP A 1 221 ? 11.258 27.875 -9.805 1 95.62 221 ASP A O 1
ATOM 1795 N N . THR A 1 222 ? 10.906 25.969 -10.805 1 97.06 222 THR A N 1
ATOM 1796 C CA . THR A 1 222 ? 9.461 26.125 -10.906 1 97.06 222 THR A CA 1
ATOM 1797 C C . THR A 1 222 ? 8.828 26.266 -9.523 1 97.06 222 THR A C 1
ATOM 1799 O O . THR A 1 222 ? 7.789 26.906 -9.375 1 97.06 222 THR A O 1
ATOM 1802 N N . PRO A 1 223 ? 9.453 25.703 -8.5 1 97.62 223 PRO A N 1
ATOM 1803 C CA . PRO A 1 223 ? 8.844 25.891 -7.18 1 97.62 223 PRO A CA 1
ATOM 1804 C C . PRO A 1 223 ? 8.789 27.359 -6.766 1 97.62 223 PRO A C 1
ATOM 1806 O O . PRO A 1 223 ? 7.855 27.781 -6.074 1 97.62 223 PRO A O 1
ATOM 1809 N N . TYR A 1 224 ? 9.664 28.109 -7.215 1 96.75 224 TYR A N 1
ATOM 1810 C CA . TYR A 1 224 ? 9.859 29.469 -6.715 1 96.75 224 TYR A CA 1
ATOM 1811 C C . TYR A 1 224 ? 8.906 30.438 -7.395 1 96.75 224 TYR A C 1
ATOM 1813 O O . TYR A 1 224 ? 8.914 31.641 -7.094 1 96.75 224 TYR A O 1
ATOM 1821 N N . ARG A 1 225 ? 8.102 29.938 -8.258 1 96.31 225 ARG A N 1
ATOM 1822 C CA . ARG A 1 225 ? 6.953 30.688 -8.766 1 96.31 225 ARG A CA 1
ATOM 1823 C C . ARG A 1 225 ? 5.828 30.719 -7.738 1 96.31 225 ARG A C 1
ATOM 1825 O O . ARG A 1 225 ? 4.91 31.531 -7.848 1 96.31 225 ARG A O 1
ATOM 1832 N N . HIS A 1 226 ? 5.988 29.859 -6.758 1 96.88 226 HIS A N 1
ATOM 1833 C CA . HIS A 1 226 ? 4.891 29.656 -5.816 1 96.88 226 HIS A CA 1
ATOM 1834 C C . HIS A 1 226 ? 5.242 30.219 -4.441 1 96.88 226 HIS A C 1
ATOM 1836 O O . HIS A 1 226 ? 4.359 30.641 -3.695 1 96.88 226 HIS A O 1
ATOM 1842 N N . PHE A 1 227 ? 6.504 30.188 -4.09 1 97.94 227 PHE A N 1
ATOM 1843 C CA . PHE A 1 227 ? 7 30.766 -2.846 1 97.94 227 PHE A CA 1
ATOM 1844 C C . PHE A 1 227 ? 8.453 31.203 -2.994 1 97.94 227 PHE A C 1
ATOM 1846 O O . PHE A 1 227 ? 9.188 30.656 -3.816 1 97.94 227 PHE A O 1
ATOM 1853 N N . PRO A 1 228 ? 8.906 32.219 -2.172 1 97.81 228 PRO A N 1
ATOM 1854 C CA . PRO A 1 228 ? 10.289 32.688 -2.299 1 97.81 228 PRO A CA 1
ATOM 1855 C C . PRO A 1 228 ? 11.312 31.625 -1.9 1 97.81 228 PRO A C 1
ATOM 1857 O O . PRO A 1 228 ? 11.172 30.984 -0.859 1 97.81 228 PRO A O 1
ATOM 1860 N N . ARG A 1 229 ? 12.352 31.562 -2.688 1 97.5 229 ARG A N 1
ATOM 1861 C CA . ARG A 1 229 ? 13.43 30.625 -2.412 1 97.5 229 ARG A CA 1
ATOM 1862 C C . ARG A 1 229 ? 14.078 30.906 -1.063 1 97.5 229 ARG A C 1
ATOM 1864 O O . ARG A 1 229 ? 14.547 30 -0.38 1 97.5 229 ARG A O 1
ATOM 1871 N N . SER A 1 230 ? 14.086 32.156 -0.661 1 98.06 230 SER A N 1
ATOM 1872 C CA . SER A 1 230 ? 14.719 32.594 0.58 1 98.06 230 SER A CA 1
ATOM 1873 C C . SER A 1 230 ? 14.102 31.922 1.79 1 98.06 230 SER A C 1
ATOM 1875 O O . SER A 1 230 ? 14.711 31.875 2.861 1 98.06 230 SER A O 1
ATOM 1877 N N . MET A 1 231 ? 12.914 31.312 1.644 1 98.19 231 MET A N 1
ATOM 1878 C CA . MET A 1 231 ? 12.227 30.672 2.758 1 98.19 231 MET A CA 1
ATOM 1879 C C . MET A 1 231 ? 12.727 29.25 2.963 1 98.19 231 MET A C 1
ATOM 1881 O O . MET A 1 231 ? 12.422 28.625 3.98 1 98.19 231 MET A O 1
ATOM 1885 N N . LEU A 1 232 ? 13.5 28.719 2.004 1 98.25 232 LEU A N 1
ATOM 1886 C CA . LEU A 1 232 ? 14 27.359 2.105 1 98.25 232 LEU A CA 1
ATOM 1887 C C . LEU A 1 232 ? 15.289 27.312 2.912 1 98.25 232 LEU A C 1
ATOM 1889 O O . LEU A 1 232 ? 15.914 28.344 3.158 1 98.25 232 LEU A O 1
ATOM 1893 N N . PRO A 1 233 ? 15.625 26.078 3.367 1 98.06 233 PRO A N 1
ATOM 1894 C CA . PRO A 1 233 ? 16.922 25.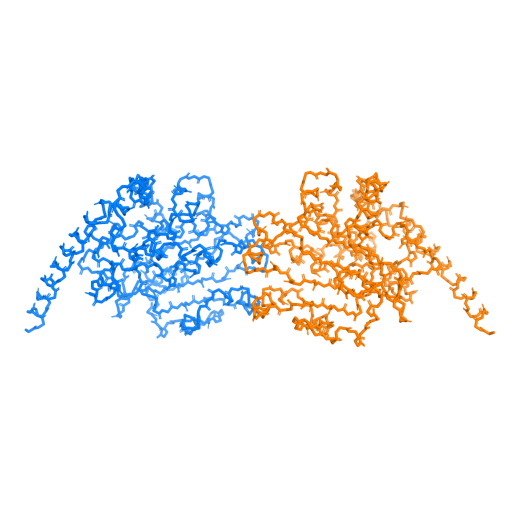906 4.035 1 98.06 233 PRO A CA 1
ATOM 1895 C C . PRO A 1 233 ? 18.094 26.234 3.129 1 98.06 233 PRO A C 1
ATOM 1897 O O . PRO A 1 233 ? 17.953 26.281 1.905 1 98.06 233 PRO A O 1
ATOM 1900 N N . GLU A 1 234 ? 19.266 26.438 3.736 1 98.06 234 GLU A N 1
ATOM 1901 C CA . GLU A 1 234 ? 20.484 26.812 3.029 1 98.06 234 GLU A CA 1
ATOM 1902 C C . GLU A 1 234 ? 20.875 25.766 1.997 1 98.06 234 GLU A C 1
ATOM 1904 O O . GLU A 1 234 ? 21.375 26.094 0.925 1 98.06 234 GLU A O 1
ATOM 1909 N N . GLU A 1 235 ? 20.578 24.469 2.293 1 96.31 235 GLU A N 1
ATOM 1910 C CA . GLU A 1 235 ? 20.922 23.375 1.389 1 96.31 235 GLU A CA 1
ATOM 1911 C C . GLU A 1 235 ? 20.172 23.5 0.062 1 96.31 235 GLU A C 1
ATOM 1913 O O . GLU A 1 235 ? 20.578 22.906 -0.94 1 96.31 235 GLU A O 1
ATOM 1918 N N . TYR A 1 236 ? 19.156 24.359 0.036 1 96.5 236 TYR A N 1
ATOM 1919 C CA . TYR A 1 236 ? 18.344 24.531 -1.162 1 96.5 236 TYR A CA 1
ATOM 1920 C C . TYR A 1 236 ? 18.516 25.938 -1.721 1 96.5 236 TYR A C 1
ATOM 1922 O O . TYR A 1 236 ? 17.672 26.406 -2.504 1 96.5 236 TYR A O 1
ATOM 1930 N N . GLY A 1 237 ? 19.516 26.609 -1.229 1 96.25 237 GLY A N 1
ATOM 1931 C CA . GLY A 1 237 ? 19.797 27.953 -1.706 1 96.25 237 GLY A CA 1
ATOM 1932 C C . GLY A 1 237 ? 18.984 29.031 -1.012 1 96.25 237 GLY A C 1
ATOM 1933 O O . GLY A 1 237 ? 18.906 30.156 -1.49 1 96.25 237 GLY A O 1
ATOM 1934 N N . GLY A 1 238 ? 18.312 28.703 0.047 1 97.81 238 GLY A N 1
ATOM 1935 C CA . GLY A 1 238 ? 17.5 29.656 0.775 1 97.81 238 GLY A CA 1
ATOM 1936 C C . GLY A 1 238 ? 18.219 30.297 1.949 1 97.81 238 GLY A C 1
ATOM 1937 O O . GLY A 1 238 ? 19.453 30.297 1.994 1 97.81 238 GLY A O 1
ATOM 1938 N N . GLU A 1 239 ? 17.391 30.969 2.84 1 98.19 239 GLU A N 1
ATOM 1939 C CA . GLU A 1 239 ? 17.969 31.734 3.938 1 98.19 239 GLU A CA 1
ATOM 1940 C C . GLU A 1 239 ? 17.344 31.344 5.273 1 98.19 239 GLU A C 1
ATOM 1942 O O . GLU A 1 239 ? 17.469 32.062 6.262 1 98.19 239 GLU A O 1
ATOM 1947 N N . ALA A 1 240 ? 16.688 30.234 5.363 1 97.94 240 ALA A N 1
ATOM 1948 C CA . ALA A 1 240 ? 15.961 29.828 6.57 1 97.94 240 ALA A CA 1
ATOM 1949 C C . ALA A 1 240 ? 16.906 29.25 7.605 1 97.94 240 ALA A C 1
ATOM 1951 O O . ALA A 1 240 ? 16.516 28.984 8.742 1 97.94 240 ALA A O 1
ATOM 1952 N N . GLY A 1 241 ? 18.203 29.062 7.246 1 97.81 241 GLY A N 1
ATOM 1953 C CA . GLY A 1 241 ? 19.172 28.375 8.086 1 97.81 241 GLY A CA 1
ATOM 1954 C C . GLY A 1 241 ? 19.453 26.953 7.625 1 97.81 241 GLY A C 1
ATOM 1955 O O . GLY A 1 241 ? 18.875 26.484 6.648 1 97.81 241 GLY A O 1
ATOM 1956 N N . LYS A 1 242 ? 20.375 26.297 8.367 1 98 242 LYS A N 1
ATOM 1957 C CA . LYS A 1 242 ? 20.719 24.906 8.047 1 98 242 LYS A CA 1
ATOM 1958 C C . LYS A 1 242 ? 19.625 23.953 8.5 1 98 242 LYS A C 1
ATOM 1960 O O . LYS A 1 242 ? 19.047 24.125 9.578 1 98 242 LYS A O 1
ATOM 1965 N N . MET A 1 243 ? 19.438 22.891 7.711 1 97.25 243 MET A N 1
ATOM 1966 C CA . MET A 1 243 ? 18.406 21.906 8.039 1 97.25 243 MET A CA 1
ATOM 1967 C C . MET A 1 243 ? 18.688 21.266 9.391 1 97.25 243 MET A C 1
ATOM 1969 O O . MET A 1 243 ? 17.766 21 10.164 1 97.25 243 MET A O 1
ATOM 1973 N N . SER A 1 244 ? 19.922 21 9.656 1 96.38 244 SER A N 1
ATOM 1974 C CA . SER A 1 244 ? 20.297 20.391 10.922 1 96.38 244 SER A CA 1
ATOM 1975 C C . SER A 1 244 ? 19.875 21.25 12.102 1 96.38 244 SER A C 1
ATOM 1977 O O . SER A 1 244 ? 19.391 20.734 13.109 1 96.38 244 SER A O 1
ATOM 1979 N N . ASP A 1 245 ? 20.016 22.594 11.953 1 97.88 245 ASP A N 1
ATOM 1980 C CA . ASP A 1 245 ? 19.625 23.531 13.008 1 97.88 245 ASP A CA 1
ATOM 1981 C C . ASP A 1 245 ? 18.109 23.578 13.156 1 97.88 245 ASP A C 1
ATOM 1983 O O . ASP A 1 245 ? 17.594 23.578 14.273 1 97.88 245 ASP A O 1
ATOM 1987 N N . LEU A 1 246 ? 17.453 23.641 12.078 1 98 246 LEU A N 1
ATOM 1988 C CA . LEU A 1 246 ? 16 23.688 12.086 1 98 246 LEU A CA 1
ATOM 1989 C C . LEU A 1 246 ? 15.422 22.422 12.719 1 98 246 LEU A C 1
ATOM 1991 O O . LEU A 1 246 ? 14.516 22.5 13.547 1 98 246 LEU A O 1
ATOM 1995 N N . LYS A 1 247 ? 16 21.312 12.352 1 97.44 247 LYS A N 1
ATOM 1996 C CA . LYS A 1 247 ? 15.586 20.031 12.922 1 97.44 247 LYS A CA 1
ATOM 1997 C C . LYS A 1 247 ? 15.789 20.016 14.43 1 97.44 247 LYS A C 1
ATOM 1999 O O . LYS A 1 247 ? 14.906 19.562 15.172 1 97.44 247 LYS A O 1
ATOM 2004 N N . LEU A 1 248 ? 16.922 20.422 14.852 1 97.12 248 LEU A N 1
ATOM 2005 C CA . LEU A 1 248 ? 17.234 20.422 16.281 1 97.12 248 LEU A CA 1
ATOM 2006 C C . LEU A 1 248 ? 16.25 21.281 17.062 1 97.12 248 LEU A C 1
ATOM 2008 O O . LEU A 1 248 ? 15.852 20.922 18.172 1 97.12 248 LEU A O 1
ATOM 2012 N N . GLN A 1 249 ? 15.875 22.406 16.516 1 97.06 249 GLN A N 1
ATOM 2013 C CA . GLN A 1 249 ? 14.898 23.281 17.156 1 97.06 249 GLN A CA 1
ATOM 2014 C C . GLN A 1 249 ? 13.555 22.578 17.328 1 97.06 249 GLN A C 1
ATOM 2016 O O . GLN A 1 249 ? 12.945 22.656 18.406 1 97.06 249 GLN A O 1
ATOM 2021 N N . TRP A 1 250 ? 13.164 21.875 16.359 1 97 250 TRP A N 1
ATOM 2022 C CA . TRP A 1 250 ? 11.867 21.219 16.422 1 97 250 TRP A CA 1
ATOM 2023 C C . TRP A 1 250 ? 11.93 19.969 17.312 1 97 250 TRP A C 1
ATOM 2025 O O . TRP A 1 250 ? 10.961 19.656 18 1 97 250 TRP A O 1
ATOM 2035 N N . MET A 1 251 ? 13.078 19.266 17.281 1 97.19 251 MET A N 1
ATOM 2036 C CA . MET A 1 251 ? 13.25 18.156 18.203 1 97.19 251 MET A CA 1
ATOM 2037 C C . MET A 1 251 ? 13.188 18.625 19.656 1 97.19 251 MET A C 1
ATOM 2039 O O . MET A 1 251 ? 12.602 17.969 20.5 1 97.19 251 MET A O 1
ATOM 2043 N N . GLN A 1 252 ? 13.766 19.797 19.875 1 97.56 252 GLN A N 1
ATOM 2044 C CA . GLN A 1 252 ? 13.719 20.391 21.203 1 97.56 252 GLN A CA 1
ATOM 2045 C C . GLN A 1 252 ? 12.289 20.766 21.594 1 97.56 252 GLN A C 1
ATOM 2047 O O . GLN A 1 252 ? 11.867 20.547 22.719 1 97.56 252 GLN A O 1
ATOM 2052 N N . LEU A 1 253 ? 11.602 21.328 20.672 1 97.5 253 LEU A N 1
ATOM 2053 C CA . LEU A 1 253 ? 10.219 21.703 20.953 1 97.5 253 LEU A CA 1
ATOM 2054 C C . LEU A 1 253 ? 9.375 20.469 21.25 1 97.5 253 LEU A C 1
ATOM 2056 O O . LEU A 1 253 ? 8.523 20.516 22.141 1 97.5 253 LEU A O 1
ATOM 2060 N N . LEU A 1 254 ? 9.555 19.344 20.531 1 98.19 254 LEU A N 1
ATOM 2061 C CA . LEU A 1 254 ? 8.844 18.109 20.781 1 98.19 254 LEU A CA 1
ATOM 2062 C C . LEU A 1 254 ? 9.102 17.609 22.203 1 98.19 254 LEU A C 1
ATOM 2064 O O . LEU A 1 254 ? 8.172 17.172 22.891 1 98.19 254 LEU A O 1
ATOM 2068 N N . LYS A 1 255 ? 10.344 17.766 22.578 1 97.75 255 LYS A N 1
ATOM 2069 C CA . LYS A 1 255 ? 10.711 17.359 23.938 1 97.75 255 LYS A CA 1
ATOM 2070 C C . LYS A 1 255 ? 10.023 18.234 24.984 1 97.75 255 LYS A C 1
ATOM 2072 O O . LYS A 1 255 ? 9.5 17.734 25.984 1 97.75 255 LYS A O 1
ATOM 2077 N N . GLU A 1 256 ? 9.984 19.5 24.719 1 97.69 256 GLU A N 1
ATOM 2078 C CA . GLU A 1 256 ? 9.391 20.469 25.641 1 97.69 256 GLU A CA 1
ATOM 2079 C C . GLU A 1 256 ? 7.883 20.281 25.75 1 97.69 256 GLU A C 1
ATOM 2081 O O . GLU A 1 256 ? 7.297 20.531 26.797 1 97.69 256 GLU A O 1
ATOM 2086 N N . GLN A 1 257 ? 7.328 19.844 24.641 1 97.44 257 GLN A N 1
ATOM 2087 C CA . GLN A 1 257 ? 5.879 19.703 24.594 1 97.44 257 GLN A CA 1
ATOM 2088 C C . GLN A 1 257 ? 5.465 18.25 24.812 1 97.44 257 GLN A C 1
ATOM 2090 O O . GLN A 1 257 ? 4.328 17.859 24.531 1 97.44 257 GLN A O 1
ATOM 2095 N N . ARG A 1 258 ? 6.328 17.391 25.281 1 98.31 258 ARG A N 1
ATOM 2096 C CA . ARG A 1 258 ? 6.066 15.961 25.406 1 98.31 258 ARG A CA 1
ATOM 2097 C C . ARG A 1 258 ? 4.867 15.703 26.312 1 98.31 258 ARG A C 1
ATOM 2099 O O . ARG A 1 258 ? 3.992 14.898 25.984 1 98.31 258 ARG A O 1
ATOM 2106 N N . ASP A 1 259 ? 4.801 16.422 27.453 1 97.44 259 ASP A N 1
ATOM 2107 C CA . ASP A 1 259 ? 3.699 16.234 28.391 1 97.44 259 ASP A CA 1
ATOM 2108 C C . ASP A 1 259 ? 2.363 16.609 27.75 1 97.44 259 ASP A C 1
ATOM 2110 O O . ASP A 1 259 ? 1.367 15.898 27.922 1 97.44 259 ASP A O 1
ATOM 2114 N N . TYR A 1 260 ? 2.438 17.672 27.031 1 96.62 260 TYR A N 1
ATOM 2115 C CA . TYR A 1 260 ? 1.236 18.094 26.328 1 96.62 260 TYR A CA 1
ATOM 2116 C C . TYR A 1 260 ? 0.786 17.031 25.328 1 96.62 260 TYR A C 1
ATOM 2118 O O . TYR A 1 260 ? -0.396 16.672 25.281 1 96.62 260 TYR A O 1
ATOM 2126 N N . LEU A 1 261 ? 1.701 16.422 24.578 1 97.56 261 LEU A N 1
ATOM 2127 C CA . LEU A 1 261 ? 1.421 15.43 23.531 1 97.56 261 LEU A CA 1
ATOM 2128 C C . LEU A 1 261 ? 0.878 14.141 24.141 1 97.56 261 LEU A C 1
ATOM 2130 O O . LEU A 1 261 ? -0.036 13.531 23.578 1 97.56 261 LEU A O 1
ATOM 2134 N N . MET A 1 262 ? 1.386 13.805 25.281 1 97.25 262 MET A N 1
ATOM 2135 C CA . MET A 1 262 ? 1.101 12.484 25.828 1 97.25 262 MET A CA 1
ATOM 2136 C C . MET A 1 262 ? -0.076 12.539 26.797 1 97.25 262 MET A C 1
ATOM 2138 O O . MET A 1 262 ? -0.562 11.5 27.234 1 97.25 262 MET A O 1
ATOM 2142 N N . ASP A 1 263 ? -0.517 13.75 27.094 1 96.19 263 ASP A N 1
ATOM 2143 C CA . ASP A 1 263 ? -1.66 13.883 28 1 96.19 263 ASP A CA 1
ATOM 2144 C C . ASP A 1 263 ? -2.959 13.492 27.297 1 96.19 263 ASP A C 1
ATOM 2146 O O . ASP A 1 263 ? -3.521 14.281 26.531 1 96.19 263 ASP A O 1
ATOM 2150 N N . THR A 1 264 ? -3.49 12.375 27.625 1 93.38 264 THR A N 1
ATOM 2151 C CA . THR A 1 264 ? -4.664 11.812 26.969 1 93.38 264 THR A CA 1
ATOM 2152 C C . THR A 1 264 ? -5.875 12.719 27.156 1 93.38 264 THR A C 1
ATOM 2154 O O . THR A 1 264 ? -6.809 12.703 26.359 1 93.38 264 THR A O 1
ATOM 2157 N N . GLU A 1 265 ? -5.859 13.562 28.172 1 93 265 GLU A N 1
ATOM 2158 C CA . GLU A 1 265 ? -6.973 14.461 28.453 1 93 265 GLU A CA 1
ATOM 2159 C C . GLU A 1 265 ? -7.125 15.508 27.359 1 93 265 GLU A C 1
ATOM 2161 O O . GLU A 1 265 ? -8.211 16.047 27.156 1 93 265 GLU A O 1
ATOM 2166 N N . ASN A 1 266 ? -6.039 15.711 26.672 1 94.88 266 ASN A N 1
ATOM 2167 C CA . ASN A 1 266 ? -6.078 16.688 25.594 1 94.88 266 ASN A CA 1
ATOM 2168 C C . ASN A 1 266 ? -6.699 16.094 24.328 1 94.88 266 ASN A C 1
ATOM 2170 O O . ASN A 1 266 ? -7.062 16.828 23.406 1 94.88 266 ASN A O 1
ATOM 2174 N N . TRP A 1 267 ? -6.855 14.742 24.281 1 95.56 267 TRP A N 1
ATOM 2175 C CA . TRP A 1 267 ? -7.105 14.156 22.984 1 95.56 267 TRP A CA 1
ATOM 2176 C C . TRP A 1 267 ? -8.281 13.18 23.031 1 95.56 267 TRP A C 1
ATOM 2178 O O . TRP A 1 267 ? -9.016 13.031 22.047 1 95.56 267 TRP A O 1
ATOM 2188 N N . GLN A 1 268 ? -8.547 12.531 24.109 1 95.25 268 GLN A N 1
ATOM 2189 C CA . GLN A 1 268 ? -9.531 11.453 24.203 1 95.25 268 GLN A CA 1
ATOM 2190 C C . GLN A 1 268 ? -10.945 12.008 24.359 1 95.25 268 GLN A C 1
ATOM 2192 O O . GLN A 1 268 ? -11.156 12.984 25.078 1 95.25 268 GLN A O 1
ATOM 2197 N N . ILE A 1 269 ? -11.812 11.383 23.625 1 93.94 269 ILE A N 1
ATOM 2198 C CA . ILE A 1 269 ? -13.227 11.695 23.797 1 93.94 269 ILE A CA 1
ATOM 2199 C C . ILE A 1 269 ? -13.797 10.883 24.969 1 93.94 269 ILE A C 1
ATOM 2201 O O . ILE A 1 269 ? -13.398 9.734 25.172 1 93.94 269 ILE A O 1
ATOM 2205 N N . ASN A 1 270 ? -14.688 11.484 25.75 1 84.19 270 ASN A N 1
ATOM 2206 C CA . ASN A 1 270 ? -15.297 10.844 26.906 1 84.19 270 ASN A CA 1
ATOM 2207 C C . ASN A 1 270 ? -16.469 9.953 26.5 1 84.19 270 ASN A C 1
ATOM 2209 O O . ASN A 1 270 ? -17.219 10.273 25.562 1 84.19 270 ASN A O 1
ATOM 2213 N N . LYS A 1 271 ? -16.438 8.648 26.984 1 70.5 271 LYS A N 1
ATOM 2214 C CA . LYS A 1 271 ? -17.578 7.762 26.734 1 70.5 271 LYS A CA 1
ATOM 2215 C C . LYS A 1 271 ? -18.844 8.281 27.406 1 70.5 271 LYS A C 1
ATOM 2217 O O . LYS A 1 271 ? -18.812 8.703 28.562 1 70.5 271 LYS A O 1
ATOM 2222 N N . ILE A 1 272 ? -19.594 8.859 26.75 1 56.88 272 ILE A N 1
ATOM 2223 C CA . ILE A 1 272 ? -20.875 9.234 27.359 1 56.88 272 ILE A CA 1
ATOM 2224 C C . ILE A 1 272 ? -21.547 7.992 27.953 1 56.88 272 ILE A C 1
ATOM 2226 O O . ILE A 1 272 ? -21.734 6.992 27.25 1 56.88 272 ILE A O 1
ATOM 2230 N N . LYS A 1 273 ? -21.453 7.746 29.203 1 47.69 273 LYS A N 1
ATOM 2231 C CA . LYS A 1 273 ? -22.281 6.73 29.844 1 47.69 273 LYS A CA 1
ATOM 2232 C C . LYS A 1 273 ? -23.75 6.883 29.422 1 47.69 273 LYS A C 1
ATOM 2234 O O . LYS A 1 273 ? -24.297 7.98 29.484 1 47.69 273 LYS A O 1
ATOM 2239 N N . LYS A 1 274 ? -24.141 5.945 28.547 1 45.44 274 LYS A N 1
ATOM 2240 C CA . LYS A 1 274 ? -25.578 5.824 28.344 1 45.44 274 LYS A CA 1
ATOM 2241 C C . LYS A 1 274 ? -26.344 5.957 29.656 1 45.44 274 LYS A C 1
ATOM 2243 O O . LYS A 1 274 ? -26.375 5.016 30.453 1 45.44 274 LYS A O 1
ATOM 2248 N N . ASN A 1 275 ? -26.328 6.906 30.422 1 35.97 275 ASN A N 1
ATOM 2249 C CA . ASN A 1 275 ? -27.438 6.898 31.375 1 35.97 275 ASN A CA 1
ATOM 2250 C C . ASN A 1 275 ? -28.781 6.656 30.703 1 35.97 275 ASN A C 1
ATOM 2252 O O . ASN A 1 275 ? -28.953 7.012 29.531 1 35.97 275 ASN A O 1
ATOM 2256 N N . GLY A 1 276 ? -29.656 5.629 31.172 1 35.59 276 GLY A N 1
ATOM 2257 C CA . GLY A 1 276 ? -31.016 5.242 30.812 1 35.59 276 GLY A CA 1
ATOM 2258 C C . GLY A 1 276 ? -31.875 6.418 30.391 1 35.59 276 GLY A C 1
ATOM 2259 O O . GLY A 1 276 ? -33.094 6.277 30.266 1 35.59 276 GLY A O 1
ATOM 2260 N N . GLN A 1 277 ? -31.672 7.57 30.922 1 35.69 277 GLN A N 1
ATOM 2261 C CA . GLN A 1 277 ? -32.781 8.484 30.688 1 35.69 277 GLN A CA 1
ATOM 2262 C C . GLN A 1 277 ? -33.031 8.68 29.203 1 35.69 277 GLN A C 1
ATOM 2264 O O . GLN A 1 277 ? -32.188 8.367 28.375 1 35.69 277 GLN A O 1
ATOM 2269 N N . ARG A 1 278 ? -34.094 9.805 28.875 1 33.12 278 ARG A N 1
ATOM 2270 C CA . ARG A 1 278 ? -34.969 10.117 27.734 1 33.12 278 ARG A CA 1
ATOM 2271 C C . ARG A 1 278 ? -34.156 10.414 26.484 1 33.12 278 ARG A C 1
ATOM 2273 O O . ARG A 1 278 ? -33.031 10.961 26.578 1 33.12 278 ARG A O 1
ATOM 2280 N N . LYS A 1 279 ? -34.469 9.875 25.359 1 35.81 279 LYS A N 1
ATOM 2281 C CA . LYS A 1 279 ? -34.344 10.047 23.922 1 35.81 279 LYS A CA 1
ATOM 2282 C C . LYS A 1 279 ? -34.219 11.531 23.547 1 35.81 279 LYS A C 1
ATOM 2284 O O . LYS A 1 279 ? -35.219 12.164 23.203 1 35.81 279 LYS A O 1
ATOM 2289 N N . SER A 1 280 ? -33.688 12.406 24.406 1 28.88 280 SER A N 1
ATOM 2290 C CA . SER A 1 280 ? -33.781 13.734 23.812 1 28.88 280 SER A CA 1
ATOM 2291 C C . SER A 1 280 ? -33.031 13.789 22.484 1 28.88 280 SER A C 1
ATOM 2293 O O . SER A 1 280 ? -32.156 12.969 22.219 1 28.88 280 SER A O 1
ATOM 2295 N N . SER A 1 281 ? -33.312 14.883 21.578 1 32.12 281 SER A N 1
ATOM 2296 C CA . SER A 1 281 ? -33.25 15.227 20.156 1 32.12 281 SER A CA 1
ATOM 2297 C C . SER A 1 281 ? -31.797 15.258 19.672 1 32.12 281 SER A C 1
ATOM 2299 O O . SER A 1 281 ? -31.531 15.461 18.484 1 32.12 281 SER A O 1
ATOM 2301 N N . ASP A 1 282 ? -30.797 15.523 20.578 1 31.16 282 ASP A N 1
ATOM 2302 C CA . ASP A 1 282 ? -29.609 16.016 19.906 1 31.16 282 ASP A CA 1
ATOM 2303 C C . ASP A 1 282 ? -28.828 14.883 19.25 1 31.16 282 ASP A C 1
ATOM 2305 O O . ASP A 1 282 ? -27.953 14.273 19.891 1 31.16 282 ASP A O 1
ATOM 2309 N N . SER A 1 283 ? -29.344 14.07 18.438 1 35.88 283 SER A N 1
ATOM 2310 C CA . SER A 1 283 ? -29.047 12.969 17.531 1 35.88 283 SER A CA 1
ATOM 2311 C C . SER A 1 283 ? -27.891 13.312 16.594 1 35.88 283 SER A C 1
ATOM 2313 O O . SER A 1 283 ? -27.375 12.453 15.875 1 35.88 283 SER A O 1
ATOM 2315 N N . GLY A 1 284 ? -27.469 14.523 16.578 1 34.59 284 GLY A N 1
ATOM 2316 C CA . GLY A 1 284 ? -26.594 14.891 15.469 1 34.59 284 GLY A CA 1
ATOM 2317 C C . GLY A 1 284 ? -25.172 14.422 15.648 1 34.59 284 GLY A C 1
ATOM 2318 O O . GLY A 1 284 ? -24.531 13.953 14.703 1 34.59 284 GLY A O 1
ATOM 2319 N N . VAL A 1 285 ? -24.547 14.719 16.812 1 39.56 285 VAL A N 1
ATOM 2320 C CA . VAL A 1 285 ? -23.125 14.469 17 1 39.56 285 VAL A CA 1
ATOM 2321 C C . VAL A 1 285 ? -22.859 12.969 17.031 1 39.56 285 VAL A C 1
ATOM 2323 O O . VAL A 1 285 ? -21.891 12.484 16.453 1 39.56 285 VAL A O 1
ATOM 2326 N N . THR A 1 286 ? -23.719 12.25 17.688 1 40.47 286 THR A N 1
ATOM 2327 C CA . THR A 1 286 ? -23.531 10.805 17.797 1 40.47 286 THR A CA 1
ATOM 2328 C C . THR A 1 286 ? -23.641 10.141 16.422 1 40.47 286 THR A C 1
ATOM 2330 O O . THR A 1 286 ? -22.938 9.164 16.141 1 40.47 286 THR A O 1
ATOM 2333 N N . GLU A 1 287 ? -24.469 10.695 15.641 1 40 287 GLU A N 1
ATOM 2334 C CA . GLU A 1 287 ? -24.625 10.172 14.289 1 40 287 GLU A CA 1
ATOM 2335 C C . GLU A 1 287 ? -23.375 10.453 13.445 1 40 287 GLU A C 1
ATOM 2337 O O . GLU A 1 287 ? -22.969 9.609 12.648 1 40 287 GLU A O 1
ATOM 2342 N N . GLY A 1 288 ? -22.828 11.609 13.617 1 39.62 288 GLY A N 1
ATOM 2343 C CA . GLY A 1 288 ? -21.656 11.953 12.844 1 39.62 288 GLY A CA 1
ATOM 2344 C C . GLY A 1 288 ? -20.453 11.086 13.172 1 39.62 288 GLY A C 1
ATOM 2345 O O . GLY A 1 288 ? -19.719 10.664 12.273 1 39.62 288 GLY A O 1
ATOM 2346 N N . LEU A 1 289 ? -20.266 10.984 14.484 1 41.78 289 LEU A N 1
ATOM 2347 C CA . LEU A 1 289 ? -19.141 10.133 14.883 1 41.78 289 LEU A CA 1
ATOM 2348 C C . LEU A 1 289 ? -19.375 8.688 14.461 1 41.78 289 LEU A C 1
ATOM 2350 O O . LEU A 1 289 ? -18.438 7.977 14.125 1 41.78 289 LEU A O 1
ATOM 2354 N N . ARG A 1 290 ? -20.562 8.258 14.43 1 42.59 290 ARG A N 1
ATOM 2355 C CA . ARG A 1 290 ? -20.906 6.902 14.016 1 42.59 290 ARG A CA 1
ATOM 2356 C C . ARG A 1 290 ? -20.641 6.703 12.523 1 42.59 290 ARG A C 1
ATOM 2358 O O . ARG A 1 290 ? -20.234 5.617 12.102 1 42.59 290 ARG A O 1
ATOM 2365 N N . SER A 1 291 ? -20.906 7.695 11.727 1 42.97 291 SER A N 1
ATOM 2366 C CA . SER A 1 291 ? -20.672 7.594 10.289 1 42.97 291 SER A CA 1
ATOM 2367 C C . SER A 1 291 ? -19.172 7.484 9.984 1 42.97 291 SER A C 1
ATOM 2369 O O . SER A 1 291 ? -18.797 7.066 8.883 1 42.97 291 SER A O 1
ATOM 2371 N N . LEU A 1 292 ? -18.406 7.887 10.805 1 41.16 292 LEU A N 1
ATOM 2372 C CA . LEU A 1 292 ? -16.969 7.75 10.586 1 41.16 292 LEU A CA 1
ATOM 2373 C C . LEU A 1 292 ? -16.547 6.281 10.594 1 41.16 292 LEU A C 1
ATOM 2375 O O . LEU A 1 292 ? -15.461 5.934 10.125 1 41.16 292 LEU A O 1
ATOM 2379 N N . GLU A 1 293 ? -17.406 5.359 11.078 1 40.12 293 GLU A N 1
ATOM 2380 C CA . GLU A 1 293 ? -17.094 3.936 11.172 1 40.12 293 GLU A CA 1
ATOM 2381 C C . GLU A 1 293 ? -17.188 3.262 9.812 1 40.12 293 GLU A C 1
ATOM 2383 O O . GLU A 1 293 ? -16.531 2.25 9.562 1 40.12 293 GLU A O 1
ATOM 2388 N N . ILE A 1 294 ? -18.141 3.742 8.992 1 39.03 294 ILE A N 1
ATOM 2389 C CA . ILE A 1 294 ? -18.359 3.02 7.738 1 39.03 294 ILE A CA 1
ATOM 2390 C C . ILE A 1 294 ? -17.25 3.365 6.75 1 39.03 294 ILE A C 1
ATOM 2392 O O . ILE A 1 294 ? -17.062 2.672 5.746 1 39.03 294 ILE A O 1
ATOM 2396 N N . ASP A 1 295 ? -16.547 4.449 6.898 1 38.94 295 ASP A N 1
ATOM 2397 C CA . ASP A 1 295 ? -15.523 4.727 5.902 1 38.94 295 ASP A CA 1
ATOM 2398 C C . ASP A 1 295 ? -14.273 3.889 6.156 1 38.94 295 ASP A C 1
ATOM 2400 O O . ASP A 1 295 ? -13.844 3.73 7.305 1 38.94 295 ASP A O 1
ATOM 2404 N N . MET B 1 1 ? 0.087 -40.906 -36.906 1 40.22 1 MET B N 1
ATOM 2405 C CA . MET B 1 1 ? 0.958 -39.75 -37.062 1 40.22 1 MET B CA 1
ATOM 2406 C C . MET B 1 1 ? 0.981 -38.906 -35.781 1 40.22 1 MET B C 1
ATOM 2408 O O . MET B 1 1 ? 2.047 -38.5 -35.344 1 40.22 1 MET B O 1
ATOM 2412 N N . VAL B 1 2 ? -0.239 -38.719 -35.188 1 52.31 2 VAL B N 1
ATOM 2413 C CA . VAL B 1 2 ? -0.379 -37.969 -33.906 1 52.31 2 VAL B CA 1
ATOM 2414 C C . VAL B 1 2 ? 0.34 -38.75 -32.812 1 52.31 2 VAL B C 1
ATOM 2416 O O . VAL B 1 2 ? 1.057 -38.156 -32 1 52.31 2 VAL B O 1
ATOM 2419 N N . HIS B 1 3 ? 0.279 -40.031 -32.812 1 54.5 3 HIS B N 1
ATOM 2420 C CA . HIS B 1 3 ? 0.888 -40.875 -31.781 1 54.5 3 HIS B CA 1
ATOM 2421 C C . HIS B 1 3 ? 2.406 -40.875 -31.906 1 54.5 3 HIS B C 1
ATOM 2423 O O . HIS B 1 3 ? 3.119 -40.906 -30.891 1 54.5 3 HIS B O 1
ATOM 2429 N N . LEU B 1 4 ? 2.85 -40.875 -33.094 1 53.41 4 LEU B N 1
ATOM 2430 C CA . LEU B 1 4 ? 4.293 -40.844 -33.344 1 53.41 4 LEU B CA 1
ATOM 2431 C C . LEU B 1 4 ? 4.887 -39.5 -32.906 1 53.41 4 LEU B C 1
ATOM 2433 O O . LEU B 1 4 ? 5.977 -39.469 -32.344 1 53.41 4 LEU B O 1
ATOM 2437 N N . ASN B 1 5 ? 4.164 -38.406 -33.156 1 57.41 5 ASN B N 1
ATOM 2438 C CA . ASN B 1 5 ? 4.586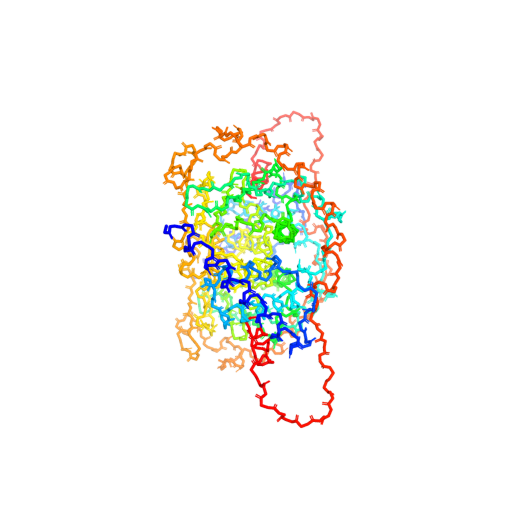 -37.062 -32.781 1 57.41 5 ASN B CA 1
ATOM 2439 C C . ASN B 1 5 ? 4.578 -36.844 -31.281 1 57.41 5 ASN B C 1
ATOM 2441 O O . ASN B 1 5 ? 5.488 -36.25 -30.719 1 57.41 5 ASN B O 1
ATOM 2445 N N . GLU B 1 6 ? 3.643 -37.594 -30.703 1 66.5 6 GLU B N 1
ATOM 2446 C CA . GLU B 1 6 ? 3.568 -37.531 -29.25 1 66.5 6 GLU B CA 1
ATOM 2447 C C . GLU B 1 6 ? 4.727 -38.281 -28.609 1 66.5 6 GLU B C 1
ATOM 2449 O O . GLU B 1 6 ? 5.305 -37.812 -27.609 1 66.5 6 GLU B O 1
ATOM 2454 N N . LYS B 1 7 ? 4.988 -39.469 -29.125 1 69.19 7 LYS B N 1
ATOM 2455 C CA . LYS B 1 7 ? 6.102 -40.25 -28.625 1 69.19 7 LYS B CA 1
ATOM 2456 C C . LYS B 1 7 ? 7.43 -39.531 -28.828 1 69.19 7 LYS B C 1
ATOM 2458 O O . LYS B 1 7 ? 8.297 -39.562 -27.953 1 69.19 7 LYS B O 1
ATOM 2463 N N . ALA B 1 8 ? 7.551 -38.938 -29.922 1 73.31 8 ALA B N 1
ATOM 2464 C CA . ALA B 1 8 ? 8.766 -38.188 -30.219 1 73.31 8 ALA B CA 1
ATOM 2465 C C . ALA B 1 8 ? 8.906 -37 -29.281 1 73.31 8 ALA B C 1
ATOM 2467 O O . ALA B 1 8 ? 10.008 -36.688 -28.812 1 73.31 8 ALA B O 1
ATOM 2468 N N . GLU B 1 9 ? 7.824 -36.375 -29.016 1 76.81 9 GLU B N 1
ATOM 2469 C CA . GLU B 1 9 ? 7.832 -35.219 -28.109 1 76.81 9 GLU B CA 1
ATOM 2470 C C . GLU B 1 9 ? 8.164 -35.656 -26.672 1 76.81 9 GLU B C 1
ATOM 2472 O O . GLU B 1 9 ? 8.883 -34.938 -25.969 1 76.81 9 GLU B O 1
ATOM 2477 N N . ASP B 1 10 ? 7.699 -36.812 -26.359 1 81.69 10 ASP B N 1
ATOM 2478 C CA . ASP B 1 10 ? 7.973 -37.344 -25.031 1 81.69 10 ASP B CA 1
ATOM 2479 C C . ASP B 1 10 ? 9.445 -37.719 -24.891 1 81.69 10 ASP B C 1
ATOM 2481 O O . ASP B 1 10 ? 10.039 -37.5 -23.828 1 81.69 10 ASP B O 1
ATOM 2485 N N . GLN B 1 11 ? 9.922 -38.344 -25.938 1 85.69 11 GLN B N 1
ATOM 2486 C CA . GLN B 1 11 ? 11.336 -38.688 -25.922 1 85.69 11 GLN B CA 1
ATOM 2487 C C . GLN B 1 11 ? 12.211 -37.438 -25.859 1 85.69 11 GLN B C 1
ATOM 2489 O O . GLN B 1 11 ? 13.227 -37.406 -25.156 1 85.69 11 GLN B O 1
ATOM 2494 N N . LEU B 1 12 ? 11.812 -36.438 -26.594 1 89.75 12 LEU B N 1
ATOM 2495 C CA . LEU B 1 12 ? 12.547 -35.188 -26.578 1 89.75 12 LEU B CA 1
ATOM 2496 C C . LEU B 1 12 ? 12.508 -34.562 -25.188 1 89.75 12 LEU B C 1
ATOM 2498 O O . LEU B 1 12 ? 13.523 -34.062 -24.703 1 89.75 12 LEU B O 1
ATOM 2502 N N . MET B 1 13 ? 11.352 -34.625 -24.609 1 90.81 13 MET B N 1
ATOM 2503 C CA . MET B 1 13 ? 11.211 -34.062 -23.266 1 90.81 13 MET B CA 1
ATOM 2504 C C . MET B 1 13 ? 12.078 -34.812 -22.266 1 90.81 13 MET B C 1
ATOM 2506 O O . MET B 1 13 ? 12.719 -34.219 -21.406 1 90.81 13 MET B O 1
ATOM 2510 N N . THR B 1 14 ? 12.172 -36.062 -22.375 1 92.31 14 THR B N 1
ATOM 2511 C CA . THR B 1 14 ? 13 -36.875 -21.5 1 92.31 14 THR B CA 1
ATOM 2512 C C . THR B 1 14 ? 14.469 -36.5 -21.641 1 92.31 14 THR B C 1
ATOM 2514 O O . THR B 1 14 ? 15.188 -36.406 -20.641 1 92.31 14 THR B O 1
ATOM 2517 N N . THR B 1 15 ? 14.82 -36.281 -22.859 1 95.25 15 THR B N 1
ATOM 2518 C CA . THR B 1 15 ? 16.203 -35.875 -23.109 1 95.25 15 THR B CA 1
ATOM 2519 C C . THR B 1 15 ? 16.484 -34.5 -22.5 1 95.25 15 THR B C 1
ATOM 2521 O O . THR B 1 15 ? 17.531 -34.281 -21.906 1 95.25 15 THR B O 1
ATOM 2524 N N . ARG B 1 16 ? 15.547 -33.594 -22.719 1 95.81 16 ARG B N 1
ATOM 2525 C CA . ARG B 1 16 ? 15.711 -32.25 -22.188 1 95.81 16 ARG B CA 1
ATOM 2526 C C . ARG B 1 16 ? 15.773 -32.281 -20.672 1 95.81 16 ARG B C 1
ATOM 2528 O O . ARG B 1 16 ? 16.516 -31.5 -20.062 1 95.81 16 ARG B O 1
ATOM 2535 N N . ILE B 1 17 ? 15.016 -33.125 -20.062 1 96.44 17 ILE B N 1
ATOM 2536 C CA . ILE B 1 17 ? 15.055 -33.25 -18.609 1 96.44 17 ILE B CA 1
ATOM 2537 C C . ILE B 1 17 ? 16.438 -33.75 -18.172 1 96.44 17 ILE B C 1
ATOM 2539 O O . ILE B 1 17 ? 17.016 -33.219 -17.203 1 96.44 17 ILE B O 1
ATOM 2543 N N . SER B 1 18 ? 16.938 -34.688 -18.859 1 96.56 18 SER B N 1
ATOM 2544 C CA . SER B 1 18 ? 18.266 -35.219 -18.562 1 96.56 18 SER 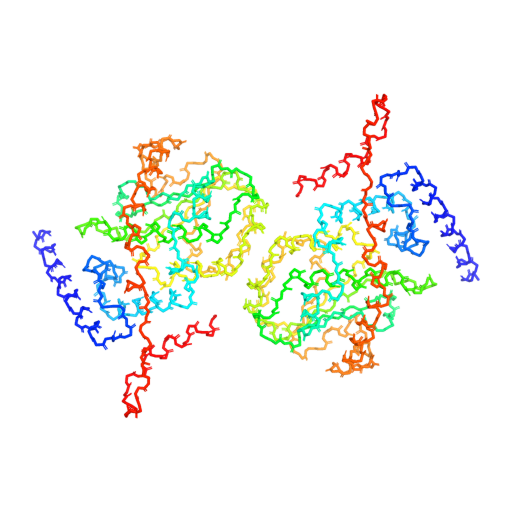B CA 1
ATOM 2545 C C . SER B 1 18 ? 19.328 -34.125 -18.703 1 96.56 18 SER B C 1
ATOM 2547 O O . SER B 1 18 ? 20.234 -34.031 -17.875 1 96.56 18 SER B O 1
ATOM 2549 N N . ASP B 1 19 ? 19.156 -33.375 -19.766 1 97.06 19 ASP B N 1
ATOM 2550 C CA . ASP B 1 19 ? 20.094 -32.25 -19.984 1 97.06 19 ASP B CA 1
ATOM 2551 C C . ASP B 1 19 ? 20.031 -31.25 -18.828 1 97.06 19 ASP B C 1
ATOM 2553 O O . ASP B 1 19 ? 21.062 -30.734 -18.391 1 97.06 19 ASP B O 1
ATOM 2557 N N . LEU B 1 20 ? 18.812 -30.984 -18.438 1 96.94 20 LEU B N 1
ATOM 2558 C CA . LEU B 1 20 ? 18.625 -30.047 -17.328 1 96.94 20 LEU B CA 1
ATOM 2559 C C . LEU B 1 20 ? 19.219 -30.594 -16.031 1 96.94 20 LEU B C 1
ATOM 2561 O O . LEU B 1 20 ? 19.797 -29.859 -15.25 1 96.94 20 LEU B O 1
ATOM 2565 N N . GLN B 1 21 ? 19.109 -31.859 -15.82 1 96.81 21 GLN B N 1
ATOM 2566 C CA . GLN B 1 21 ? 19.688 -32.5 -14.648 1 96.81 21 GLN B CA 1
ATOM 2567 C C . GLN B 1 21 ? 21.219 -32.438 -14.688 1 96.81 21 GLN B C 1
ATOM 2569 O O . GLN B 1 21 ? 21.859 -32.188 -13.664 1 96.81 21 GLN B O 1
ATOM 2574 N N . ASP B 1 22 ? 21.75 -32.625 -15.82 1 96.44 22 ASP B N 1
ATOM 2575 C CA . ASP B 1 22 ? 23.188 -32.5 -15.977 1 96.44 22 ASP B CA 1
ATOM 2576 C C . ASP B 1 22 ? 23.656 -31.078 -15.68 1 96.44 22 ASP B C 1
ATOM 2578 O O . ASP B 1 22 ? 24.672 -30.891 -15 1 96.44 22 ASP B O 1
ATOM 2582 N N . TRP B 1 23 ? 22.938 -30.156 -16.25 1 96.94 23 TRP B N 1
ATOM 2583 C CA . TRP B 1 23 ? 23.266 -28.766 -16 1 96.94 23 TRP B CA 1
ATOM 2584 C C . TRP B 1 23 ? 23.188 -28.438 -14.508 1 96.94 23 TRP B C 1
ATOM 2586 O O . TRP B 1 23 ? 24.047 -27.734 -13.977 1 96.94 23 TRP B O 1
ATOM 2596 N N . LEU B 1 24 ? 22.203 -28.984 -13.852 1 95.75 24 LEU B N 1
ATOM 2597 C CA . LEU B 1 24 ? 22.016 -28.734 -12.422 1 95.75 24 LEU B CA 1
ATOM 2598 C C . LEU B 1 24 ? 23.203 -29.234 -11.617 1 95.75 24 LEU B C 1
ATOM 2600 O O . LEU B 1 24 ? 23.578 -28.625 -10.609 1 95.75 24 LEU B O 1
ATOM 2604 N N . GLN B 1 25 ? 23.766 -30.281 -12.039 1 94.62 25 GLN B N 1
ATOM 2605 C CA . GLN B 1 25 ? 24.938 -30.828 -11.359 1 94.62 25 GLN B CA 1
ATOM 2606 C C . GLN B 1 25 ? 26.109 -29.844 -11.383 1 94.62 25 GLN B C 1
ATOM 2608 O O . GLN B 1 25 ? 26.922 -29.828 -10.469 1 94.62 25 GLN B O 1
ATOM 2613 N N . ALA B 1 26 ? 26.047 -29.047 -12.383 1 94.25 26 ALA B N 1
ATOM 2614 C CA . ALA B 1 26 ? 27.125 -28.062 -12.523 1 94.25 26 ALA B CA 1
ATOM 2615 C C . ALA B 1 26 ? 26.766 -26.766 -11.797 1 94.25 26 ALA B C 1
ATOM 2617 O O . ALA B 1 26 ? 27.547 -25.828 -11.789 1 94.25 26 ALA B O 1
ATOM 2618 N N . GLN B 1 27 ? 25.562 -26.703 -11.242 1 92.94 27 GLN B N 1
ATOM 2619 C CA . GLN B 1 27 ? 25.094 -25.547 -10.477 1 92.94 27 GLN B CA 1
ATOM 2620 C C . GLN B 1 27 ? 24.984 -25.875 -8.992 1 92.94 27 GLN B C 1
ATOM 2622 O O . GLN B 1 27 ? 23.891 -25.922 -8.445 1 92.94 27 GLN B O 1
ATOM 2627 N N . PRO B 1 28 ? 26.109 -25.969 -8.266 1 90.81 28 PRO B N 1
ATOM 2628 C CA . PRO B 1 28 ? 26.062 -26.438 -6.875 1 90.81 28 PRO B CA 1
ATOM 2629 C C . PRO B 1 28 ? 25.312 -25.469 -5.965 1 90.81 28 PRO B C 1
ATOM 2631 O O . PRO B 1 28 ? 24.906 -25.859 -4.863 1 90.81 28 PRO B O 1
ATOM 2634 N N . GLN B 1 29 ? 25.078 -24.25 -6.41 1 92.94 29 GLN B N 1
ATOM 2635 C CA . GLN B 1 29 ? 24.359 -23.297 -5.594 1 92.94 29 GLN B CA 1
ATOM 2636 C C . GLN B 1 29 ? 22.859 -23.594 -5.602 1 92.94 29 GLN B C 1
ATOM 2638 O O . GLN B 1 29 ? 22.125 -23.141 -4.719 1 92.94 29 GLN B O 1
ATOM 2643 N N . LEU B 1 30 ? 22.391 -24.297 -6.605 1 95.69 30 LEU B N 1
ATOM 2644 C CA . LEU B 1 30 ? 20.969 -24.641 -6.691 1 95.69 30 LEU B CA 1
ATOM 2645 C C . LEU B 1 30 ? 20.688 -25.953 -5.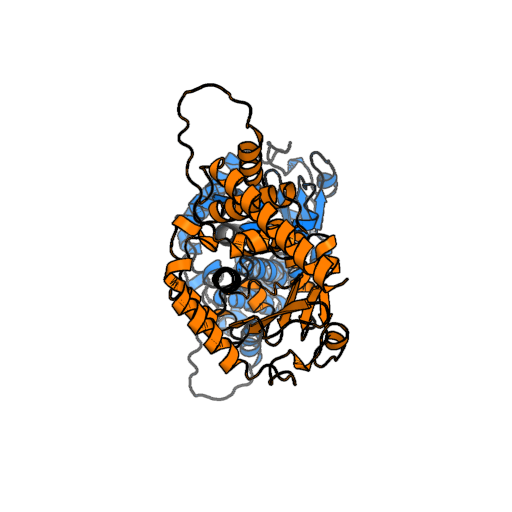969 1 95.69 30 LEU B C 1
ATOM 2647 O O . LEU B 1 30 ? 21.578 -26.797 -5.82 1 95.69 30 LEU B O 1
ATOM 2651 N N . PRO B 1 31 ? 19.469 -26.047 -5.508 1 93.75 31 PRO B N 1
ATOM 2652 C CA . PRO B 1 31 ? 19.109 -27.344 -4.934 1 93.75 31 PRO B CA 1
ATOM 2653 C C . PRO B 1 31 ? 19.328 -28.5 -5.902 1 93.75 31 PRO B C 1
ATOM 2655 O O . PRO B 1 31 ? 19.016 -28.391 -7.094 1 93.75 31 PRO B O 1
ATOM 2658 N N . GLN B 1 32 ? 19.797 -29.641 -5.367 1 91.19 32 GLN B N 1
ATOM 2659 C CA . GLN B 1 32 ? 20.172 -30.766 -6.219 1 91.19 32 GLN B CA 1
ATOM 2660 C C . GLN B 1 32 ? 19.062 -31.812 -6.262 1 91.19 32 GLN B C 1
ATOM 2662 O O . GLN B 1 32 ? 19.094 -32.719 -7.102 1 91.19 32 GLN B O 1
ATOM 2667 N N . ASN B 1 33 ? 18.094 -31.656 -5.449 1 88.62 33 ASN B N 1
ATOM 2668 C CA . ASN B 1 33 ? 17.047 -32.656 -5.344 1 88.62 33 ASN B CA 1
ATOM 2669 C C . ASN B 1 33 ? 15.75 -32.219 -6.016 1 88.62 33 ASN B C 1
ATOM 2671 O O . ASN B 1 33 ? 14.656 -32.594 -5.598 1 88.62 33 ASN B O 1
ATOM 2675 N N . ILE B 1 34 ? 15.859 -31.391 -7.031 1 94.94 34 ILE B N 1
ATOM 2676 C CA . ILE B 1 34 ? 14.672 -30.969 -7.75 1 94.94 34 ILE B CA 1
ATOM 2677 C C . ILE B 1 34 ? 14.062 -32.156 -8.5 1 94.94 34 ILE B C 1
ATOM 2679 O O . ILE B 1 34 ? 14.75 -32.844 -9.25 1 94.94 34 ILE B O 1
ATOM 2683 N N . SER B 1 35 ? 12.828 -32.406 -8.273 1 95.25 35 SER B N 1
ATOM 2684 C CA . SER B 1 35 ? 12.172 -33.594 -8.82 1 95.25 35 SER B CA 1
ATOM 2685 C C . SER B 1 35 ? 12.086 -33.531 -10.344 1 95.25 35 SER B C 1
ATOM 2687 O O . SER B 1 35 ? 12.07 -32.438 -10.922 1 95.25 35 SER B O 1
ATOM 2689 N N . ARG B 1 36 ? 12.023 -34.656 -10.953 1 94.88 36 ARG B N 1
ATOM 2690 C CA . ARG B 1 36 ? 11.836 -34.75 -12.398 1 94.88 36 ARG B CA 1
ATOM 2691 C C . ARG B 1 36 ? 10.57 -34.031 -12.836 1 94.88 36 ARG B C 1
ATOM 2693 O O . ARG B 1 36 ? 10.562 -33.344 -13.867 1 94.88 36 ARG B O 1
ATOM 2700 N N . LEU B 1 37 ? 9.531 -34.219 -12.062 1 95.94 37 LEU B N 1
ATOM 2701 C CA . LEU B 1 37 ? 8.25 -33.594 -12.367 1 95.94 37 LEU B CA 1
ATOM 2702 C C . LEU B 1 37 ? 8.383 -32.094 -12.391 1 95.94 37 LEU B C 1
ATOM 2704 O O . LEU B 1 37 ? 7.871 -31.438 -13.305 1 95.94 37 LEU B O 1
ATOM 2708 N N . LEU B 1 38 ? 9.031 -31.531 -11.414 1 97.06 38 LEU B N 1
ATOM 2709 C CA . LEU B 1 38 ? 9.203 -30.078 -11.359 1 97.06 38 LEU B CA 1
ATOM 2710 C C . LEU B 1 38 ? 10.078 -29.594 -12.508 1 97.06 38 LEU B C 1
ATOM 2712 O O . LEU B 1 38 ? 9.805 -28.547 -13.102 1 97.06 38 LEU B O 1
ATOM 2716 N N . LEU B 1 39 ? 11.117 -30.328 -12.875 1 97.19 39 LEU B N 1
ATOM 2717 C CA . LEU B 1 39 ? 11.953 -29.984 -14.016 1 97.19 39 LEU B CA 1
ATOM 2718 C C . LEU B 1 39 ? 11.141 -29.984 -15.312 1 97.19 39 LEU B C 1
ATOM 2720 O O . LEU B 1 39 ? 11.297 -29.109 -16.156 1 97.19 39 LEU B O 1
ATOM 2724 N N . ARG B 1 40 ? 10.352 -31 -15.406 1 96.69 40 ARG B N 1
ATOM 2725 C CA . ARG B 1 40 ? 9.469 -31.062 -16.562 1 96.69 40 ARG B CA 1
ATOM 2726 C C . ARG B 1 40 ? 8.578 -29.828 -16.641 1 96.69 40 ARG B C 1
ATOM 2728 O O . ARG B 1 40 ? 8.352 -29.281 -17.719 1 96.69 40 ARG B O 1
ATOM 2735 N N . ARG B 1 41 ? 8.055 -29.422 -15.523 1 97.12 41 ARG B N 1
ATOM 2736 C CA . ARG B 1 41 ? 7.211 -28.219 -15.445 1 97.12 41 ARG B CA 1
ATOM 2737 C C . ARG B 1 41 ? 7.965 -26.984 -15.93 1 97.12 41 ARG B C 1
ATOM 2739 O O . ARG B 1 41 ? 7.434 -26.188 -16.703 1 97.12 41 ARG B O 1
ATOM 2746 N N . PHE B 1 42 ? 9.211 -26.781 -15.516 1 98 42 PHE B N 1
ATOM 2747 C CA . PHE B 1 42 ? 10.023 -25.656 -15.969 1 98 42 PHE B CA 1
ATOM 2748 C C . PHE B 1 42 ? 10.211 -25.703 -17.484 1 98 42 PHE B C 1
ATOM 2750 O O . PHE B 1 42 ? 10.07 -24.672 -18.156 1 98 42 PHE B O 1
ATOM 2757 N N . LEU B 1 43 ? 10.477 -26.875 -17.984 1 97.25 43 LEU B N 1
ATOM 2758 C CA . LEU B 1 43 ? 10.68 -27.047 -19.406 1 97.25 43 LEU B CA 1
ATOM 2759 C C . LEU B 1 43 ? 9.383 -26.812 -20.172 1 97.25 43 LEU B C 1
ATOM 2761 O O . LEU B 1 43 ? 9.383 -26.188 -21.234 1 97.25 43 LEU B O 1
ATOM 2765 N N . HIS B 1 44 ? 8.32 -27.328 -19.594 1 96.06 44 HIS B N 1
ATOM 2766 C CA . HIS B 1 44 ? 7.012 -27.125 -20.203 1 96.06 44 HIS B CA 1
ATOM 2767 C C . HIS B 1 44 ? 6.672 -25.641 -20.297 1 96.06 44 HIS B C 1
ATOM 2769 O O . HIS B 1 44 ? 6.176 -25.188 -21.328 1 96.06 44 HIS B O 1
ATOM 2775 N N . THR B 1 45 ? 6.957 -24.891 -19.312 1 97.25 45 THR B N 1
ATOM 2776 C CA . THR B 1 45 ? 6.688 -23.453 -19.234 1 97.25 45 THR B CA 1
ATOM 2777 C C . THR B 1 45 ? 7.48 -22.703 -20.297 1 97.25 45 THR B C 1
ATOM 2779 O O . THR B 1 45 ? 6.996 -21.719 -20.859 1 97.25 45 THR B O 1
ATOM 2782 N N . THR B 1 46 ? 8.586 -23.234 -20.672 1 97.5 46 THR B N 1
ATOM 2783 C CA . THR B 1 46 ? 9.469 -22.562 -21.609 1 97.5 46 THR B CA 1
ATOM 2784 C C . THR B 1 46 ? 9.383 -23.219 -22.984 1 97.5 46 THR B C 1
ATOM 2786 O O . THR B 1 46 ? 10.281 -23.047 -23.812 1 97.5 46 THR B O 1
ATOM 2789 N N . ARG B 1 47 ? 8.484 -24.047 -23.172 1 95.06 47 ARG B N 1
ATOM 2790 C CA . ARG B 1 47 ? 8.227 -24.719 -24.438 1 95.06 47 ARG B CA 1
ATOM 2791 C C . ARG B 1 47 ? 9.438 -25.516 -24.906 1 95.06 47 ARG B C 1
ATOM 2793 O O . ARG B 1 47 ? 9.805 -25.469 -26.078 1 95.06 47 ARG B O 1
ATOM 2800 N N . GLY B 1 48 ? 10.109 -26.047 -23.891 1 95.06 48 GLY B N 1
ATOM 2801 C CA . GLY B 1 48 ? 11.203 -26.953 -24.172 1 95.06 48 GLY B CA 1
ATOM 2802 C C . GLY B 1 48 ? 12.531 -26.266 -24.406 1 95.06 48 GLY B C 1
ATOM 2803 O O . GLY B 1 48 ? 13.539 -26.906 -24.703 1 95.06 48 GLY B O 1
ATOM 2804 N N . ASP B 1 49 ? 12.531 -24.984 -24.25 1 96.69 49 ASP B N 1
ATOM 2805 C CA . ASP B 1 49 ? 13.781 -24.234 -24.391 1 96.69 49 ASP B CA 1
ATOM 2806 C C . ASP B 1 49 ? 14.664 -24.406 -23.156 1 96.69 49 ASP B C 1
ATOM 2808 O O . ASP B 1 49 ? 14.359 -23.875 -22.094 1 96.69 49 ASP B O 1
ATOM 2812 N N . LEU B 1 50 ? 15.766 -25.109 -23.391 1 96.94 50 LEU B N 1
ATOM 2813 C CA . LEU B 1 50 ? 16.641 -25.484 -22.297 1 96.94 50 LEU B CA 1
ATOM 2814 C C . LEU B 1 50 ? 17.266 -24.234 -21.641 1 96.94 50 LEU B C 1
ATOM 2816 O O . LEU B 1 50 ? 17.266 -24.109 -20.422 1 96.94 50 LEU B O 1
ATOM 2820 N N . SER B 1 51 ? 17.719 -23.312 -22.469 1 97.62 51 SER B N 1
ATOM 2821 C CA . SER B 1 51 ? 18.344 -22.109 -21.953 1 97.62 51 SER B CA 1
ATOM 2822 C C . SER B 1 51 ? 17.344 -21.266 -21.172 1 97.62 51 SER B C 1
ATOM 2824 O O . SER B 1 51 ? 17.672 -20.719 -20.109 1 97.62 51 SER B O 1
ATOM 2826 N N . ALA B 1 52 ? 16.172 -21.203 -21.672 1 98 52 ALA B N 1
ATOM 2827 C CA . ALA B 1 52 ? 15.117 -20.453 -20.984 1 98 52 ALA B CA 1
ATOM 2828 C C . ALA B 1 52 ? 14.742 -21.125 -19.672 1 98 52 ALA B C 1
ATOM 2830 O O . ALA B 1 52 ? 14.5 -20.438 -18.672 1 98 52 ALA B O 1
ATOM 2831 N N . ALA B 1 53 ? 14.688 -22.406 -19.688 1 98.38 53 ALA B N 1
ATOM 2832 C CA . ALA B 1 53 ? 14.367 -23.156 -18.469 1 98.38 53 ALA B CA 1
ATOM 2833 C C . ALA B 1 53 ? 15.438 -22.953 -17.406 1 98.38 53 ALA B C 1
ATOM 2835 O O . ALA B 1 53 ? 15.117 -22.781 -16.219 1 98.38 53 ALA B O 1
ATOM 2836 N N . GLN B 1 54 ? 16.703 -22.938 -17.828 1 98.19 54 GLN B N 1
ATOM 2837 C CA . GLN B 1 54 ? 17.812 -22.703 -16.906 1 98.19 54 GLN B CA 1
ATOM 2838 C C . GLN B 1 54 ? 17.703 -21.312 -16.266 1 98.19 54 GLN B C 1
ATOM 2840 O O . GLN B 1 54 ? 17.812 -21.172 -15.047 1 98.19 54 GLN B O 1
ATOM 2845 N N . ARG B 1 55 ? 17.375 -20.375 -17.078 1 98.12 55 ARG B N 1
ATOM 2846 C CA . ARG B 1 55 ? 17.234 -19.016 -16.578 1 98.12 55 ARG B CA 1
ATOM 2847 C C . ARG B 1 55 ? 16.062 -18.906 -15.617 1 98.12 55 ARG B C 1
ATOM 2849 O O . ARG B 1 55 ? 16.141 -18.234 -14.586 1 98.12 55 ARG B O 1
ATOM 2856 N N . LEU B 1 56 ? 15 -19.547 -15.977 1 98.44 56 LEU B N 1
ATOM 2857 C CA . LEU B 1 56 ? 13.812 -19.5 -15.141 1 98.44 56 LEU B CA 1
ATOM 2858 C C . LEU B 1 56 ? 14.07 -20.156 -13.789 1 98.44 56 LEU B C 1
ATOM 2860 O O . LEU B 1 56 ? 13.617 -19.656 -12.758 1 98.44 56 LEU B O 1
ATOM 2864 N N . LEU B 1 57 ? 14.781 -21.219 -13.789 1 98.19 57 LEU B N 1
ATOM 2865 C CA . LEU B 1 57 ? 15.148 -21.906 -12.547 1 98.19 57 LEU B CA 1
ATOM 2866 C C . LEU B 1 57 ? 15.992 -20.984 -11.664 1 98.19 57 LEU B C 1
ATOM 2868 O O . LEU B 1 57 ? 15.727 -20.875 -10.461 1 98.19 57 LEU B O 1
ATOM 2872 N N . GLU B 1 58 ? 16.875 -20.359 -12.266 1 97.5 58 GLU B N 1
ATOM 2873 C CA . GLU B 1 58 ? 17.734 -19.453 -11.516 1 97.5 58 GLU B CA 1
ATOM 2874 C C . GLU B 1 58 ? 16.922 -18.297 -10.914 1 97.5 58 GLU B C 1
ATOM 2876 O O . GLU B 1 58 ? 17.109 -17.953 -9.75 1 97.5 58 GLU B O 1
ATOM 2881 N N . LEU B 1 59 ? 16.062 -17.781 -11.719 1 97.75 59 LEU B N 1
ATOM 2882 C CA . LEU B 1 59 ? 15.25 -16.672 -11.25 1 97.75 59 LEU B CA 1
ATOM 2883 C C . LEU B 1 59 ? 14.289 -17.125 -10.156 1 97.75 59 LEU B C 1
ATOM 2885 O O . LEU B 1 59 ? 14.125 -16.422 -9.148 1 97.75 59 LEU B O 1
ATOM 2889 N N . ASN B 1 60 ? 13.688 -18.266 -10.375 1 98.5 60 ASN B N 1
ATOM 2890 C CA . ASN B 1 60 ? 12.75 -18.812 -9.398 1 98.5 60 ASN B CA 1
ATOM 2891 C C . ASN B 1 60 ? 13.414 -19.016 -8.039 1 98.5 60 ASN B C 1
ATOM 2893 O O . ASN B 1 60 ? 12.953 -18.453 -7.035 1 98.5 60 ASN B O 1
ATOM 2897 N N . TYR B 1 61 ? 14.492 -19.672 -7.996 1 97.94 61 TYR B N 1
ATOM 2898 C CA . TYR B 1 61 ? 15.156 -19.984 -6.734 1 97.94 61 TYR B CA 1
ATOM 2899 C C . TYR B 1 61 ? 15.852 -18.75 -6.168 1 97.94 61 TYR B C 1
ATOM 2901 O O . TYR B 1 61 ? 15.914 -18.578 -4.953 1 97.94 61 TYR B O 1
ATOM 2909 N N . GLY B 1 62 ? 16.328 -17.922 -7.062 1 97.38 62 GLY B N 1
ATOM 2910 C CA . GLY B 1 62 ? 16.922 -16.672 -6.609 1 97.38 62 GLY B CA 1
ATOM 2911 C C . GLY B 1 62 ? 15.938 -15.789 -5.859 1 97.38 62 GLY B C 1
ATOM 2912 O O . GLY B 1 62 ? 16.234 -15.328 -4.754 1 97.38 62 GLY B O 1
ATOM 2913 N N . LEU B 1 63 ? 14.781 -15.586 -6.387 1 97.75 63 LEU B N 1
ATOM 2914 C CA . LEU B 1 63 ? 13.781 -14.727 -5.77 1 97.75 63 LEU B CA 1
ATOM 2915 C C . LEU B 1 63 ? 13.242 -15.352 -4.488 1 97.75 63 LEU B C 1
ATOM 2917 O O . LEU B 1 63 ? 12.977 -14.648 -3.51 1 97.75 63 LEU B O 1
ATOM 2921 N N . ARG B 1 64 ? 13.133 -16.656 -4.484 1 98.06 64 ARG B N 1
ATOM 2922 C CA . ARG B 1 64 ? 12.672 -17.344 -3.281 1 98.06 64 ARG B CA 1
ATOM 2923 C C . ARG B 1 64 ? 13.641 -17.125 -2.125 1 98.06 64 ARG B C 1
ATOM 2925 O O . ARG B 1 64 ? 13.219 -16.922 -0.984 1 98.06 64 ARG B O 1
ATOM 2932 N N . ASN B 1 65 ? 14.898 -17.188 -2.445 1 97.12 65 ASN B N 1
ATOM 2933 C CA . ASN B 1 65 ? 15.898 -17.031 -1.397 1 97.12 65 ASN B CA 1
ATOM 2934 C C . ASN B 1 65 ? 16.047 -15.57 -0.979 1 97.12 65 ASN B C 1
ATOM 2936 O O . ASN B 1 65 ? 16.281 -15.273 0.193 1 97.12 65 ASN B O 1
ATOM 2940 N N . LYS B 1 66 ? 15.859 -14.672 -1.906 1 96.12 66 LYS B N 1
ATOM 2941 C CA . LYS B 1 66 ? 15.883 -13.25 -1.579 1 96.12 66 LYS B CA 1
ATOM 2942 C C . LYS B 1 66 ? 14.742 -12.883 -0.637 1 96.12 66 LYS B C 1
ATOM 2944 O O . LYS B 1 66 ? 14.898 -12.023 0.235 1 96.12 66 LYS B O 1
ATOM 2949 N N . HIS B 1 67 ? 13.641 -13.5 -0.835 1 96.94 67 HIS B N 1
ATOM 2950 C CA . HIS B 1 67 ? 12.453 -13.258 -0.021 1 96.94 67 HIS B CA 1
ATOM 2951 C C . HIS B 1 67 ? 12.047 -14.508 0.752 1 96.94 67 HIS B C 1
ATOM 2953 O O . HIS B 1 67 ? 10.891 -14.93 0.691 1 96.94 67 HIS B O 1
ATOM 2959 N N . ALA B 1 68 ? 12.953 -15 1.551 1 97.31 68 ALA B N 1
ATOM 2960 C CA . ALA B 1 68 ? 12.812 -16.281 2.244 1 97.31 68 ALA B CA 1
ATOM 2961 C C . ALA B 1 68 ? 11.633 -16.25 3.217 1 97.31 68 ALA B C 1
ATOM 2963 O O . ALA B 1 68 ? 10.992 -17.266 3.463 1 97.31 68 ALA B O 1
ATOM 2964 N N . HIS B 1 69 ? 11.352 -15.062 3.67 1 95.62 69 HIS B N 1
ATOM 2965 C CA . HIS B 1 69 ? 10.273 -14.93 4.645 1 95.62 69 HIS B CA 1
ATOM 2966 C C . HIS B 1 69 ? 8.922 -15.266 4.02 1 95.62 69 HIS B C 1
ATOM 2968 O O . HIS B 1 69 ? 7.973 -15.602 4.73 1 95.62 69 HIS B O 1
ATOM 2974 N N . ILE B 1 70 ? 8.828 -15.234 2.713 1 97.31 70 ILE B N 1
ATOM 2975 C CA . ILE B 1 70 ? 7.582 -15.523 2.008 1 97.31 70 ILE B CA 1
ATOM 2976 C C . ILE B 1 70 ? 7.613 -16.953 1.475 1 97.31 70 ILE B C 1
ATOM 2978 O O . ILE B 1 70 ? 6.633 -17.688 1.601 1 97.31 70 ILE B O 1
ATOM 2982 N N . PHE B 1 71 ? 8.805 -17.375 0.982 1 98 71 PHE B N 1
ATOM 2983 C CA . PHE B 1 71 ? 8.836 -18.562 0.137 1 98 71 PHE B CA 1
ATOM 2984 C C . PHE B 1 71 ? 9.422 -19.75 0.894 1 98 71 PHE B C 1
ATOM 2986 O O . PHE B 1 71 ? 9.227 -20.906 0.502 1 98 71 PHE B O 1
ATOM 2993 N N . ILE B 1 72 ? 10.195 -19.484 1.929 1 97 72 ILE B N 1
ATOM 2994 C CA . ILE B 1 72 ? 10.938 -20.578 2.576 1 97 72 ILE B CA 1
ATOM 2995 C C . ILE B 1 72 ? 10.477 -20.719 4.027 1 97 72 ILE B C 1
ATOM 2997 O O . ILE B 1 72 ? 10.125 -21.812 4.469 1 97 72 ILE B O 1
ATOM 3001 N N . ASP B 1 73 ? 10.422 -19.531 4.727 1 95.94 73 ASP B N 1
ATOM 3002 C CA . ASP B 1 73 ? 9.93 -19.531 6.098 1 95.94 73 ASP B CA 1
ATOM 3003 C C . ASP B 1 73 ? 8.406 -19.609 6.137 1 95.94 73 ASP B C 1
ATOM 3005 O O . ASP B 1 73 ? 7.727 -18.641 6.48 1 95.94 73 ASP B O 1
ATOM 3009 N N . ARG B 1 74 ? 7.953 -20.781 5.832 1 96.25 74 ARG B N 1
ATOM 3010 C CA . ARG B 1 74 ? 6.512 -20.969 5.703 1 96.25 74 ARG B CA 1
ATOM 3011 C C . ARG B 1 74 ? 6.086 -22.312 6.277 1 96.25 74 ARG B C 1
ATOM 3013 O O . ARG B 1 74 ? 6.895 -23.25 6.355 1 96.25 74 ARG B O 1
ATOM 3020 N N . ASP B 1 75 ? 4.883 -22.375 6.824 1 98.31 75 ASP B N 1
ATOM 3021 C CA . ASP B 1 75 ? 4.246 -23.547 7.41 1 98.31 75 ASP B CA 1
ATOM 3022 C C . ASP B 1 75 ? 2.734 -23.516 7.207 1 98.31 75 ASP B C 1
ATOM 3024 O O . ASP B 1 75 ? 2.057 -22.625 7.715 1 98.31 75 ASP B O 1
ATOM 3028 N N . PRO B 1 76 ? 2.223 -24.547 6.434 1 98.12 76 PRO B N 1
ATOM 3029 C CA . PRO B 1 76 ? 0.775 -24.547 6.207 1 98.12 76 PRO B CA 1
ATOM 3030 C C . PRO B 1 76 ? -0.026 -24.719 7.496 1 98.12 76 PRO B C 1
ATOM 3032 O O . PRO B 1 76 ? -1.227 -24.438 7.52 1 98.12 76 PRO B O 1
ATOM 3035 N N . LEU B 1 77 ? 0.657 -25.109 8.578 1 98 77 LEU B N 1
ATOM 3036 C CA . LEU B 1 77 ? -0.073 -25.359 9.812 1 98 77 LEU B CA 1
ATOM 3037 C C . LEU B 1 77 ? 0.204 -24.281 10.852 1 98 77 LEU B C 1
ATOM 3039 O O . LEU B 1 77 ? -0.322 -24.328 11.961 1 98 77 LEU B O 1
ATOM 3043 N N . ASP B 1 78 ? 1.008 -23.281 10.484 1 97.81 78 ASP B N 1
ATOM 3044 C CA . ASP B 1 78 ? 1.213 -22.219 11.461 1 97.81 78 ASP B CA 1
ATOM 3045 C C . ASP B 1 78 ? -0.051 -21.375 11.625 1 97.81 78 ASP B C 1
ATOM 3047 O O . ASP B 1 78 ? -0.992 -21.5 10.844 1 97.81 78 ASP B O 1
ATOM 3051 N N . ALA B 1 79 ? -0.121 -20.625 12.672 1 97.56 79 ALA B N 1
ATOM 3052 C CA . ALA B 1 79 ? -1.322 -19.891 13.062 1 97.56 79 ALA B CA 1
ATOM 3053 C C . ALA B 1 79 ? -1.769 -18.938 11.961 1 97.56 79 ALA B C 1
ATOM 3055 O O . ALA B 1 79 ? -2.961 -18.844 11.656 1 97.56 79 ALA B O 1
ATOM 3056 N N . SER B 1 80 ? -0.895 -18.25 11.352 1 96.94 80 SER B N 1
ATOM 3057 C CA . SER B 1 80 ? -1.219 -17.266 10.336 1 96.94 80 SER B CA 1
ATOM 3058 C C . SER B 1 80 ? -1.796 -17.922 9.086 1 96.94 80 SER B C 1
ATOM 3060 O O . SER B 1 80 ? -2.773 -17.422 8.516 1 96.94 80 SER B O 1
ATOM 3062 N N . SER B 1 81 ? -1.201 -19.047 8.664 1 97.69 81 SER B N 1
ATOM 3063 C CA . SER B 1 81 ? -1.709 -19.781 7.516 1 97.69 81 SER B CA 1
ATOM 3064 C C . SER B 1 81 ? -3.09 -20.359 7.797 1 97.69 81 SER B C 1
ATOM 3066 O O . SER B 1 81 ? -3.99 -20.281 6.961 1 97.69 81 SER B O 1
ATOM 3068 N N . GLN B 1 82 ? -3.221 -20.859 9.016 1 97.38 82 GLN B N 1
ATOM 3069 C CA . GLN B 1 82 ? -4.5 -21.438 9.391 1 97.38 82 GLN B CA 1
ATOM 3070 C C . GLN B 1 82 ? -5.59 -20.391 9.492 1 97.38 82 GLN B C 1
ATOM 3072 O O . GLN B 1 82 ? -6.719 -20.609 9.047 1 97.38 82 GLN B O 1
ATOM 3077 N N . GLN B 1 83 ? -5.238 -19.281 10.039 1 97.19 83 GLN B N 1
ATOM 3078 C CA . GLN B 1 83 ? -6.199 -18.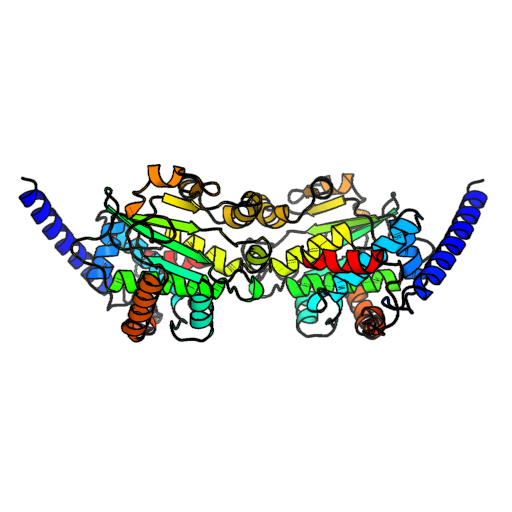188 10.109 1 97.19 83 GLN B CA 1
ATOM 3079 C C . GLN B 1 83 ? -6.613 -17.734 8.711 1 97.19 83 GLN B C 1
ATOM 3081 O O . GLN B 1 83 ? -7.793 -17.484 8.461 1 97.19 83 GLN B O 1
ATOM 3086 N N . LEU B 1 84 ? -5.68 -17.594 7.816 1 97.69 84 LEU B N 1
ATOM 3087 C CA . LEU B 1 84 ? -5.984 -17.188 6.445 1 97.69 84 LEU B CA 1
ATOM 3088 C C . LEU B 1 84 ? -6.941 -18.172 5.793 1 97.69 84 LEU B C 1
ATOM 3090 O O . LEU B 1 84 ? -7.902 -17.781 5.137 1 97.69 84 LEU B O 1
ATOM 3094 N N . LEU B 1 85 ? -6.707 -19.438 5.984 1 97 85 LEU B N 1
ATOM 3095 C CA . LEU B 1 85 ? -7.508 -20.484 5.359 1 97 85 LEU B CA 1
ATOM 3096 C C . LEU B 1 85 ? -8.914 -20.5 5.941 1 97 85 LEU B C 1
ATOM 3098 O O . LEU B 1 85 ? -9.82 -21.109 5.359 1 97 85 LEU B O 1
ATOM 3102 N N . GLN B 1 86 ? -9.094 -19.812 7.074 1 96 86 GLN B N 1
ATOM 3103 C CA . GLN B 1 86 ? -10.43 -19.688 7.648 1 96 86 GLN B CA 1
ATOM 3104 C C . GLN B 1 86 ? -11.195 -18.531 7.016 1 96 86 GLN B C 1
ATOM 3106 O O . GLN B 1 86 ? -12.422 -18.531 7.004 1 96 86 GLN B O 1
ATOM 3111 N N . VAL B 1 87 ? -10.445 -17.625 6.441 1 96.69 87 VAL B N 1
ATOM 3112 C CA . VAL B 1 87 ? -11.141 -16.406 6.043 1 96.69 87 VAL B CA 1
ATOM 3113 C C . VAL B 1 87 ? -11.156 -16.281 4.523 1 96.69 87 VAL B C 1
ATOM 3115 O O . VAL B 1 87 ? -11.859 -15.445 3.963 1 96.69 87 VAL B O 1
ATOM 3118 N N . ALA B 1 88 ? -10.43 -17.109 3.791 1 97.69 88 ALA B N 1
ATOM 3119 C CA . ALA B 1 88 ? -10.359 -17.031 2.334 1 97.69 88 ALA B CA 1
ATOM 3120 C C . ALA B 1 88 ? -10.172 -18.422 1.724 1 97.69 88 ALA B C 1
ATOM 3122 O O . ALA B 1 88 ? -9.672 -19.328 2.385 1 97.69 88 ALA B O 1
ATOM 3123 N N . ASP B 1 89 ? -10.656 -18.547 0.507 1 97.88 89 ASP B N 1
ATOM 3124 C CA . ASP B 1 89 ? -10.43 -19.734 -0.291 1 97.88 89 ASP B CA 1
ATOM 3125 C C . ASP B 1 89 ? -9.352 -19.5 -1.353 1 97.88 89 ASP B C 1
ATOM 3127 O O . ASP B 1 89 ? -9.398 -18.5 -2.066 1 97.88 89 ASP B O 1
ATOM 3131 N N . LEU B 1 90 ? -8.391 -20.312 -1.442 1 98 90 LEU B N 1
ATOM 3132 C CA . LEU B 1 90 ? -7.375 -20.391 -2.488 1 98 90 LEU B CA 1
ATOM 3133 C C . LEU B 1 90 ? -7.312 -21.797 -3.078 1 98 90 LEU B C 1
ATOM 3135 O O . LEU B 1 90 ? -6.562 -22.641 -2.59 1 98 90 LEU B O 1
ATOM 3139 N N . VAL B 1 91 ? -8.055 -21.969 -4.172 1 98.12 91 VAL B N 1
ATOM 3140 C CA . VAL B 1 91 ? -8.328 -23.344 -4.539 1 98.12 91 VAL B CA 1
ATOM 3141 C C . VAL B 1 91 ? -8.086 -23.547 -6.035 1 98.12 91 VAL B C 1
ATOM 3143 O O . VAL B 1 91 ? -8.781 -22.969 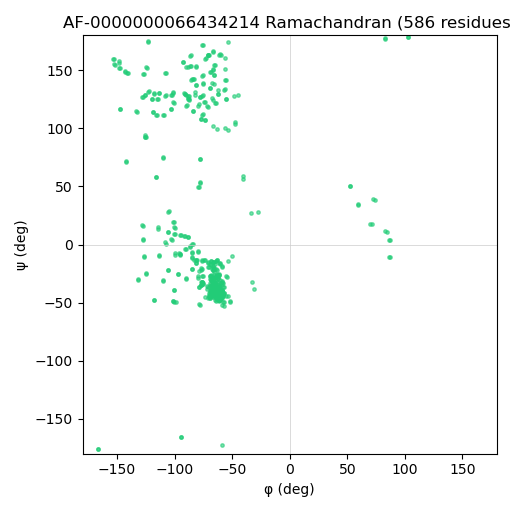-6.867 1 98.12 91 VAL B O 1
ATOM 3146 N N . PRO B 1 92 ? -7.094 -24.359 -6.402 1 98.25 92 PRO B N 1
ATOM 3147 C CA . PRO B 1 92 ? -7.102 -24.875 -7.77 1 98.25 92 PRO B CA 1
ATOM 3148 C C . PRO B 1 92 ? -8.32 -25.75 -8.07 1 98.25 92 PRO B C 1
ATOM 3150 O O . PRO B 1 92 ? -8.648 -26.641 -7.293 1 98.25 92 PRO B O 1
ATOM 3153 N N . LEU B 1 93 ? -8.977 -25.453 -9.148 1 98.38 93 LEU B N 1
ATOM 3154 C CA . LEU B 1 93 ? -10.195 -26.188 -9.484 1 98.38 93 LEU B CA 1
ATOM 3155 C C . LEU B 1 93 ? -9.867 -27.469 -10.25 1 98.38 93 LEU B C 1
ATOM 3157 O O . LEU B 1 93 ? -8.828 -27.547 -10.906 1 98.38 93 LEU B O 1
ATOM 3161 N N . PRO B 1 94 ? -10.773 -28.453 -10.125 1 96.94 94 PRO B N 1
ATOM 3162 C CA . PRO B 1 94 ? -10.5 -29.688 -10.852 1 96.94 94 PRO B CA 1
ATOM 3163 C C . PRO B 1 94 ? -10.609 -29.531 -12.367 1 96.94 94 PRO B C 1
ATOM 3165 O O . PRO B 1 94 ? -11.398 -28.719 -12.844 1 96.94 94 PRO B O 1
ATOM 3168 N N . GLY B 1 95 ? -9.773 -30.328 -13.055 1 95.06 95 GLY B N 1
ATOM 3169 C CA . GLY B 1 95 ? -9.844 -30.375 -14.5 1 95.06 95 GLY B CA 1
ATOM 3170 C C . GLY B 1 95 ? -9.086 -29.234 -15.18 1 95.06 95 GLY B C 1
ATOM 3171 O O . GLY B 1 95 ? -8.398 -28.469 -14.508 1 95.06 95 GLY B O 1
ATOM 3172 N N . LEU B 1 96 ? -9.07 -29.266 -16.531 1 97.06 96 LEU B N 1
ATOM 3173 C CA . LEU B 1 96 ? -8.461 -28.266 -17.391 1 97.06 96 LEU B CA 1
ATOM 3174 C C . LEU B 1 96 ? -9.477 -27.703 -18.391 1 97.06 96 LEU B C 1
ATOM 3176 O O . LEU B 1 96 ? -10.461 -28.375 -18.703 1 97.06 96 LEU B O 1
ATOM 3180 N N . THR B 1 97 ? -9.25 -26.484 -18.797 1 97.56 97 THR B N 1
ATOM 3181 C CA . THR B 1 97 ? -10.094 -25.938 -19.859 1 97.56 97 THR B CA 1
ATOM 3182 C C . THR B 1 97 ? -9.867 -26.672 -21.172 1 97.56 97 THR B C 1
ATOM 3184 O O . THR B 1 97 ? -8.914 -27.438 -21.297 1 97.56 97 THR B O 1
ATOM 3187 N N . PRO B 1 98 ? -10.805 -26.438 -22.109 1 96.56 98 PRO B N 1
ATOM 3188 C CA . PRO B 1 98 ? -10.586 -27.031 -23.438 1 96.56 98 PRO B CA 1
ATOM 3189 C C . PRO B 1 98 ? -9.234 -26.656 -24.031 1 96.56 98 PRO B C 1
ATOM 3191 O O . PRO B 1 98 ? -8.664 -27.422 -24.797 1 96.56 98 PRO B O 1
ATOM 3194 N N . GLU B 1 99 ? -8.68 -25.547 -23.703 1 96.56 99 GLU B N 1
ATOM 3195 C CA . GLU B 1 99 ? -7.387 -25.078 -24.188 1 96.56 99 GLU B CA 1
ATOM 3196 C C . GLU B 1 99 ? -6.25 -25.578 -23.297 1 96.56 99 GLU B C 1
ATOM 3198 O O . GLU B 1 99 ? -5.109 -25.125 -23.438 1 96.56 99 GLU B O 1
ATOM 3203 N N . ASN B 1 100 ? -6.566 -26.469 -22.312 1 96.81 100 ASN B N 1
ATOM 3204 C CA . ASN B 1 100 ? -5.617 -27.156 -21.453 1 96.81 100 ASN B CA 1
ATOM 3205 C C . ASN B 1 100 ? -5.02 -26.219 -20.406 1 96.81 100 ASN B C 1
ATOM 3207 O O . ASN B 1 100 ? -3.824 -26.297 -20.109 1 96.81 100 ASN B O 1
ATOM 3211 N N . ASN B 1 101 ? -5.867 -25.312 -19.875 1 97.88 101 ASN B N 1
ATOM 3212 C CA . ASN B 1 101 ? -5.43 -24.391 -18.812 1 97.88 101 ASN B CA 1
ATOM 3213 C C . ASN B 1 101 ? -6.035 -24.766 -17.469 1 97.88 101 ASN B C 1
ATOM 3215 O O . ASN B 1 101 ? -7.148 -25.297 -17.406 1 97.88 101 ASN B O 1
ATOM 3219 N N . LYS B 1 102 ? -5.281 -24.516 -16.422 1 98.12 102 LYS B N 1
ATOM 3220 C CA . LYS B 1 102 ? -5.73 -24.75 -15.055 1 98.12 102 LYS B CA 1
ATOM 3221 C C . LYS B 1 102 ? -6.418 -23.516 -14.484 1 98.12 102 LYS B C 1
ATOM 3223 O O . LYS B 1 102 ? -5.902 -22.391 -14.602 1 98.12 102 LYS B O 1
ATOM 3228 N N . LEU B 1 103 ? -7.641 -23.656 -13.914 1 98.69 103 LEU B N 1
ATOM 3229 C CA . LEU B 1 103 ? -8.336 -22.562 -13.242 1 98.69 103 LEU B CA 1
ATOM 3230 C C . LEU B 1 103 ? -7.992 -22.547 -11.758 1 98.69 103 LEU B C 1
ATOM 3232 O O . LEU B 1 103 ? -8.008 -23.594 -11.094 1 98.69 103 LEU B O 1
ATOM 3236 N N . LEU B 1 104 ? -7.605 -21.391 -11.266 1 98.62 104 LEU B N 1
ATOM 3237 C CA . LEU B 1 104 ? -7.375 -21.141 -9.852 1 98.62 104 LEU B CA 1
ATOM 3238 C C . LEU B 1 104 ? -8.406 -20.156 -9.305 1 98.62 104 LEU B C 1
ATOM 3240 O O . LEU B 1 104 ? -8.633 -19.094 -9.891 1 98.62 104 LEU B O 1
ATOM 3244 N N . PHE B 1 105 ? -9.023 -20.516 -8.18 1 98.75 105 PHE B N 1
ATOM 3245 C CA . PHE B 1 105 ? -10.156 -19.734 -7.707 1 98.75 105 PHE B CA 1
ATOM 3246 C C . PHE B 1 105 ? -9.875 -19.156 -6.324 1 98.75 105 PHE B C 1
ATOM 3248 O O . PHE B 1 105 ? -9.555 -19.891 -5.391 1 98.75 105 PHE B O 1
ATOM 3255 N N . TYR B 1 106 ? -10.008 -17.828 -6.211 1 98.44 106 TYR B N 1
ATOM 3256 C CA . TYR B 1 106 ? -9.711 -17.109 -4.977 1 98.44 106 TYR B CA 1
ATOM 3257 C C . TYR B 1 106 ? -10.898 -16.266 -4.539 1 98.44 106 TYR B C 1
ATOM 3259 O O . TYR B 1 106 ? -11.438 -15.484 -5.328 1 98.44 106 TYR B O 1
ATOM 3267 N N . ARG B 1 107 ? -11.297 -16.422 -3.264 1 98.06 107 ARG B N 1
ATOM 3268 C CA . ARG B 1 107 ? -12.414 -15.633 -2.746 1 98.06 107 ARG B CA 1
ATOM 3269 C C . ARG B 1 107 ? -12.297 -15.445 -1.237 1 98.06 107 ARG B C 1
ATOM 3271 O O . ARG B 1 107 ? -11.602 -16.203 -0.563 1 98.06 107 ARG B O 1
ATOM 3278 N N . LEU B 1 108 ? -12.984 -14.422 -0.75 1 97.25 108 LEU B N 1
ATOM 3279 C CA . LEU B 1 108 ? -13.141 -14.242 0.69 1 97.25 108 LEU B CA 1
ATOM 3280 C C . LEU B 1 108 ? -14.312 -15.062 1.221 1 97.25 108 LEU B C 1
ATOM 3282 O O . LEU B 1 108 ? -15.336 -15.188 0.552 1 97.25 108 LEU B O 1
ATOM 3286 N N . ILE B 1 109 ? -14.133 -15.609 2.396 1 95.31 109 ILE B N 1
ATOM 3287 C CA . ILE B 1 109 ? -15.188 -16.281 3.148 1 95.31 109 ILE B CA 1
ATOM 3288 C C . ILE B 1 109 ? -15.711 -15.344 4.246 1 95.31 109 ILE B C 1
ATOM 3290 O O . ILE B 1 109 ? -16.922 -15.18 4.406 1 95.31 109 ILE B O 1
ATOM 3294 N N . ASP B 1 110 ? -14.758 -14.789 4.949 1 94.38 110 ASP B N 1
ATOM 3295 C CA . ASP B 1 110 ? -15.016 -13.812 5.996 1 94.38 110 ASP B CA 1
ATOM 3296 C C . ASP B 1 110 ? -14.75 -12.391 5.496 1 94.38 110 ASP B C 1
ATOM 3298 O O . ASP B 1 110 ? -13.641 -12.078 5.055 1 94.38 110 ASP B O 1
ATOM 3302 N N . PHE B 1 111 ? -15.82 -11.555 5.59 1 94.44 111 PHE B N 1
ATOM 3303 C CA . PHE B 1 111 ? -15.734 -10.242 4.965 1 94.44 111 PHE B CA 1
ATOM 3304 C C . PHE B 1 111 ? -15.211 -9.203 5.949 1 94.44 111 PHE B C 1
ATOM 3306 O O . PHE B 1 111 ? -15.125 -8.016 5.625 1 94.44 111 PHE B O 1
ATOM 3313 N N . ASP B 1 112 ? -14.773 -9.664 7.156 1 95.94 112 ASP B N 1
ATOM 3314 C CA . ASP B 1 112 ? -14.125 -8.773 8.125 1 95.94 112 ASP B CA 1
ATOM 3315 C C . ASP B 1 112 ? -12.68 -8.492 7.719 1 95.94 112 ASP B C 1
ATOM 3317 O O . ASP B 1 112 ? -11.805 -9.336 7.902 1 95.94 112 ASP B O 1
ATOM 3321 N N . ALA B 1 113 ? -12.477 -7.344 7.301 1 94.56 113 ALA B N 1
ATOM 3322 C CA . ALA B 1 113 ? -11.172 -6.957 6.777 1 94.56 113 ALA B CA 1
ATOM 3323 C C . ALA B 1 113 ? -10.094 -7.082 7.852 1 94.56 113 ALA B C 1
ATOM 3325 O O . ALA B 1 113 ? -8.922 -7.293 7.539 1 94.56 113 ALA B O 1
ATOM 3326 N N . ASP B 1 114 ? -10.414 -6.984 9.078 1 93 114 ASP B N 1
ATOM 3327 C CA . ASP B 1 114 ? -9.438 -7.02 10.164 1 93 114 ASP B CA 1
ATOM 3328 C C . ASP B 1 114 ? -8.867 -8.422 10.344 1 93 114 ASP B C 1
ATOM 3330 O O . ASP B 1 114 ? -7.82 -8.602 10.977 1 93 114 ASP B O 1
ATOM 3334 N N . LYS B 1 115 ? -9.539 -9.336 9.758 1 95.38 115 LYS B N 1
ATOM 3335 C CA . LYS B 1 115 ? -9.086 -10.727 9.875 1 95.38 115 LYS B CA 1
ATOM 3336 C C . LYS B 1 115 ? -8.219 -11.117 8.68 1 95.38 115 LYS B C 1
ATOM 3338 O O . LYS B 1 115 ? -7.594 -12.18 8.68 1 95.38 115 LYS B O 1
ATOM 3343 N N . PHE B 1 116 ? -8.188 -10.266 7.75 1 94.62 116 PHE B N 1
ATOM 3344 C CA . PHE B 1 116 ? -7.457 -10.578 6.523 1 94.62 116 PHE B CA 1
ATOM 3345 C C . PHE B 1 116 ? -5.992 -10.172 6.648 1 94.62 116 PHE B C 1
ATOM 3347 O O . PHE B 1 116 ? -5.684 -9.031 6.977 1 94.62 116 PHE B O 1
ATOM 3354 N N . ASN B 1 117 ? -5.137 -11.109 6.406 1 94.94 117 ASN B N 1
ATOM 3355 C CA . ASN B 1 117 ? -3.691 -10.898 6.379 1 94.94 117 ASN B CA 1
ATOM 3356 C C . ASN B 1 117 ? -3.115 -11.156 4.988 1 94.94 117 ASN B C 1
ATOM 3358 O O . ASN B 1 117 ? -3.012 -12.312 4.559 1 94.94 117 ASN B O 1
ATOM 3362 N N . PHE B 1 118 ? -2.686 -10.148 4.379 1 96.44 118 PHE B N 1
ATOM 3363 C CA . PHE B 1 118 ? -2.285 -10.227 2.979 1 96.44 118 PHE B CA 1
ATOM 3364 C C . PHE B 1 118 ? -1.012 -11.047 2.822 1 96.44 118 PHE B C 1
ATOM 3366 O O . PHE B 1 118 ? -0.901 -11.859 1.902 1 96.44 118 PHE B O 1
ATOM 3373 N N . THR B 1 119 ? -0.058 -10.82 3.662 1 96.69 119 THR B N 1
ATOM 3374 C CA . THR B 1 119 ? 1.19 -11.57 3.568 1 96.69 119 THR B CA 1
ATOM 3375 C C . THR B 1 119 ? 0.939 -13.07 3.74 1 96.69 119 THR B C 1
ATOM 3377 O O . THR B 1 119 ? 1.498 -13.883 3.004 1 96.69 119 THR B O 1
ATOM 3380 N N . ALA B 1 120 ? 0.08 -13.398 4.664 1 97.5 120 ALA B N 1
ATOM 3381 C CA . ALA B 1 120 ? -0.297 -14.797 4.84 1 97.5 120 ALA B CA 1
ATOM 3382 C C . ALA B 1 120 ? -0.964 -15.352 3.586 1 97.5 120 ALA B C 1
ATOM 3384 O O . ALA B 1 120 ? -0.742 -16.5 3.215 1 97.5 120 ALA B O 1
ATOM 3385 N N . ALA B 1 121 ? -1.753 -14.523 2.955 1 97.88 121 ALA B N 1
ATOM 3386 C CA . ALA B 1 121 ? -2.436 -14.945 1.736 1 97.88 121 ALA B CA 1
ATOM 3387 C C . ALA B 1 121 ? -1.432 -15.289 0.639 1 97.88 121 ALA B C 1
ATOM 3389 O O . ALA B 1 121 ? -1.576 -16.312 -0.046 1 97.88 121 ALA B O 1
ATOM 3390 N N . ILE B 1 122 ? -0.392 -14.484 0.542 1 98.25 122 ILE B N 1
ATOM 3391 C CA . ILE B 1 122 ? 0.633 -14.711 -0.472 1 98.25 122 ILE B CA 1
ATOM 3392 C C . ILE B 1 122 ? 1.406 -15.984 -0.149 1 98.25 122 ILE B C 1
ATOM 3394 O O . ILE B 1 122 ? 1.696 -16.781 -1.041 1 98.25 122 ILE B O 1
ATOM 3398 N N . LYS B 1 123 ? 1.698 -16.188 1.1 1 98.38 123 LYS B N 1
ATOM 3399 C CA . LYS B 1 123 ? 2.4 -17.406 1.511 1 98.38 123 LYS B CA 1
ATOM 3400 C C . LYS B 1 123 ? 1.583 -18.656 1.181 1 98.38 123 LYS B C 1
ATOM 3402 O O . LYS B 1 123 ? 2.098 -19.594 0.583 1 98.38 123 LYS B O 1
ATOM 3407 N N . VAL B 1 124 ? 0.352 -18.625 1.534 1 98.5 124 VAL B N 1
ATOM 3408 C CA . VAL B 1 124 ? -0.513 -19.766 1.301 1 98.5 124 VAL B CA 1
ATOM 3409 C C . VAL B 1 124 ? -0.698 -19.984 -0.2 1 98.5 124 VAL B C 1
ATOM 3411 O O . VAL B 1 124 ? -0.71 -21.125 -0.677 1 98.5 124 VAL B O 1
ATOM 3414 N N . PHE B 1 125 ? -0.819 -18.922 -0.913 1 98.5 125 PHE B N 1
ATOM 3415 C CA . PHE B 1 125 ? -0.914 -19 -2.365 1 98.5 125 PHE B CA 1
ATOM 3416 C C . PHE B 1 125 ? 0.223 -19.828 -2.939 1 98.5 125 PHE B C 1
ATOM 3418 O O . PHE B 1 125 ? -0.016 -20.797 -3.676 1 98.5 125 PHE B O 1
ATOM 3425 N N . PHE B 1 126 ? 1.387 -19.547 -2.518 1 98.56 126 PHE B N 1
ATOM 3426 C CA . PHE B 1 126 ? 2.537 -20.203 -3.117 1 98.56 126 PHE B CA 1
ATOM 3427 C C . PHE B 1 126 ? 2.721 -21.609 -2.539 1 98.56 126 PHE B C 1
ATOM 3429 O O . PHE B 1 126 ? 3.213 -22.5 -3.221 1 98.56 126 PHE B O 1
ATOM 3436 N N . MET B 1 127 ? 2.303 -21.812 -1.326 1 98.69 127 MET B N 1
ATOM 3437 C CA . MET B 1 127 ? 2.332 -23.172 -0.808 1 98.69 127 MET B CA 1
ATOM 3438 C C . MET B 1 127 ? 1.39 -24.078 -1.596 1 98.69 127 MET B C 1
ATOM 3440 O O . MET B 1 127 ? 1.742 -25.203 -1.934 1 98.69 127 MET B O 1
ATOM 3444 N N . VAL B 1 128 ? 0.247 -23.562 -1.909 1 98.5 128 VAL B N 1
ATOM 3445 C CA . VAL B 1 128 ? -0.711 -24.328 -2.707 1 98.5 128 VAL B CA 1
ATOM 3446 C C . VAL B 1 128 ? -0.122 -24.609 -4.086 1 98.5 128 VAL B C 1
ATOM 3448 O O . VAL B 1 128 ? -0.194 -25.75 -4.574 1 98.5 128 VAL B O 1
ATOM 3451 N N . ALA B 1 129 ? 0.497 -23.656 -4.676 1 98.19 129 ALA B N 1
ATOM 3452 C CA . ALA B 1 129 ? 1.1 -23.828 -5.992 1 98.19 129 ALA B CA 1
ATOM 3453 C C . ALA B 1 129 ? 2.213 -24.875 -5.957 1 98.19 129 ALA B C 1
ATOM 3455 O O . ALA B 1 129 ? 2.266 -25.766 -6.809 1 98.19 129 ALA B O 1
ATOM 3456 N N . ASP B 1 130 ? 3.049 -24.734 -4.957 1 97.81 130 ASP B N 1
ATOM 3457 C CA . ASP B 1 130 ? 4.172 -25.672 -4.84 1 97.81 130 ASP B CA 1
ATOM 3458 C C . ASP B 1 130 ? 3.684 -27.094 -4.621 1 97.81 130 ASP B C 1
ATOM 3460 O O . ASP B 1 130 ? 4.223 -28.047 -5.207 1 97.81 130 ASP B O 1
ATOM 3464 N N . CYS B 1 131 ? 2.66 -27.25 -3.814 1 97.69 131 CYS B N 1
ATOM 3465 C CA . CYS B 1 131 ? 2.084 -28.578 -3.598 1 97.69 131 CYS B CA 1
ATOM 3466 C C . CYS B 1 131 ? 1.471 -29.125 -4.879 1 97.69 131 CYS B C 1
ATOM 3468 O O . CYS B 1 131 ? 1.621 -30.297 -5.191 1 97.69 131 CYS B O 1
ATOM 3470 N N . ARG B 1 132 ? 0.839 -28.297 -5.598 1 97 132 ARG B N 1
ATOM 3471 C CA . ARG B 1 132 ? 0.252 -28.688 -6.871 1 97 132 ARG B CA 1
ATOM 3472 C C . ARG B 1 132 ? 1.323 -29.188 -7.836 1 97 132 ARG B C 1
ATOM 3474 O O . ARG B 1 132 ? 1.173 -30.25 -8.453 1 97 132 ARG B O 1
ATOM 3481 N N . PHE B 1 133 ? 2.402 -28.484 -7.91 1 97 133 PHE B N 1
ATOM 3482 C CA . PHE B 1 133 ? 3.473 -28.828 -8.836 1 97 133 PHE B CA 1
ATOM 3483 C C . PHE B 1 133 ? 4.148 -30.125 -8.422 1 97 133 PHE B C 1
ATOM 3485 O O . PHE B 1 133 ? 4.629 -30.875 -9.266 1 97 133 PHE B O 1
ATOM 3492 N N . ALA B 1 134 ? 4.082 -30.406 -7.145 1 95.12 134 ALA B N 1
ATOM 3493 C CA . ALA B 1 134 ? 4.727 -31.609 -6.629 1 95.12 134 ALA B CA 1
ATOM 3494 C C . ALA B 1 134 ? 3.852 -32.844 -6.844 1 95.12 134 ALA B C 1
ATOM 3496 O O . ALA B 1 134 ? 4.332 -33.969 -6.766 1 95.12 134 ALA B O 1
ATOM 3497 N N . THR B 1 135 ? 2.586 -32.594 -7.133 1 94.94 135 THR B N 1
ATOM 3498 C CA . THR B 1 135 ? 1.673 -33.719 -7.102 1 94.94 135 THR B CA 1
ATOM 3499 C C . THR B 1 135 ? 0.889 -33.812 -8.406 1 94.94 135 THR B C 1
ATOM 3501 O O . THR B 1 135 ? 0.027 -34.688 -8.555 1 94.94 135 THR B O 1
ATOM 3504 N N . GLU B 1 136 ? 1.165 -33 -9.359 1 92.62 136 GLU B N 1
ATOM 3505 C CA . GLU B 1 136 ? 0.377 -32.938 -10.586 1 92.62 136 GLU B CA 1
ATOM 3506 C C . GLU B 1 136 ? 0.663 -34.156 -11.461 1 92.62 136 GLU B C 1
ATOM 3508 O O . GLU B 1 136 ? 1.631 -34.906 -11.227 1 92.62 136 GLU B O 1
ATOM 3513 N N . ASN B 1 137 ? -0.248 -34.375 -12.297 1 86.19 137 ASN B N 1
ATOM 3514 C CA . ASN B 1 137 ? -0.105 -35.469 -13.25 1 86.19 137 ASN B CA 1
ATOM 3515 C C . ASN B 1 137 ? 0.955 -35.156 -14.305 1 86.19 137 ASN B C 1
ATOM 3517 O O . ASN B 1 137 ? 0.762 -34.281 -15.148 1 86.19 137 ASN B O 1
ATOM 3521 N N . GLU B 1 138 ? 1.947 -35.969 -14.32 1 81.81 138 GLU B N 1
ATOM 3522 C CA . GLU B 1 138 ? 3.098 -35.719 -15.188 1 81.81 138 GLU B CA 1
ATOM 3523 C C . GLU B 1 138 ? 2.707 -35.812 -16.656 1 81.81 138 GLU B C 1
ATOM 3525 O O . GLU B 1 138 ? 3.291 -35.156 -17.516 1 81.81 138 GLU B O 1
ATOM 3530 N N . GLU B 1 139 ? 1.747 -36.594 -16.891 1 81.88 139 GLU B N 1
ATOM 3531 C CA . GLU B 1 139 ? 1.379 -36.875 -18.281 1 81.88 139 GLU B CA 1
ATOM 3532 C C . GLU B 1 139 ? 0.491 -35.75 -18.844 1 81.88 139 GLU B C 1
ATOM 3534 O O . GLU B 1 139 ? 0.315 -35.656 -20.062 1 81.88 139 GLU B O 1
ATOM 3539 N N . ARG B 1 140 ? 0.005 -34.938 -17.969 1 88.31 140 ARG B N 1
ATOM 3540 C CA . ARG B 1 140 ? -0.925 -33.906 -18.438 1 88.31 140 ARG B CA 1
ATOM 3541 C C . ARG B 1 140 ? -0.709 -32.594 -17.703 1 88.31 140 ARG B C 1
ATOM 3543 O O . ARG B 1 140 ? -1.562 -32.156 -16.922 1 88.31 140 ARG B O 1
ATOM 3550 N N . LEU B 1 141 ? 0.383 -32.031 -18.062 1 94.5 141 LEU B N 1
ATOM 3551 C CA . LEU B 1 141 ? 0.633 -30.703 -17.5 1 94.5 141 LEU B CA 1
ATOM 3552 C C . LEU B 1 141 ? -0.224 -29.641 -18.172 1 94.5 141 LEU B C 1
ATOM 3554 O O . LEU B 1 141 ? -0.435 -29.688 -19.391 1 94.5 141 LEU B O 1
ATOM 3558 N N . SER B 1 142 ? -0.738 -28.734 -17.375 1 96.62 142 SER B N 1
ATOM 3559 C CA . SER B 1 142 ? -1.479 -27.625 -17.953 1 96.62 142 SER B CA 1
ATOM 3560 C C . SER B 1 142 ? -0.567 -26.719 -18.781 1 96.62 142 SER B C 1
ATOM 3562 O O . SER B 1 142 ? 0.588 -26.5 -18.422 1 96.62 142 SER B O 1
ATOM 3564 N N . ASP B 1 143 ? -1.102 -26.156 -19.844 1 96.12 143 ASP B N 1
ATOM 3565 C CA . ASP B 1 143 ? -0.356 -25.234 -20.688 1 96.12 143 ASP B CA 1
ATOM 3566 C C . ASP B 1 143 ? -0.234 -23.859 -20.031 1 96.12 143 ASP B C 1
ATOM 3568 O O . ASP B 1 143 ? 0.694 -23.109 -20.328 1 96.12 143 ASP B O 1
ATOM 3572 N N . GLY B 1 144 ? -1.169 -23.578 -19.219 1 97.62 144 GLY B N 1
ATOM 3573 C CA . GLY B 1 144 ? -1.181 -22.297 -18.516 1 97.62 144 GLY B CA 1
ATOM 3574 C C . GLY B 1 144 ? -2.166 -22.266 -17.359 1 97.62 144 GLY B C 1
ATOM 3575 O O . GLY B 1 144 ? -2.701 -23.297 -16.969 1 97.62 144 GLY B O 1
ATOM 3576 N N . GLU B 1 145 ? -2.242 -21.078 -16.766 1 98.19 145 GLU B N 1
ATOM 3577 C CA . GLU B 1 145 ? -3.135 -20.875 -15.625 1 98.19 145 GLU B CA 1
ATOM 3578 C C . GLU B 1 145 ? -4.059 -19.672 -15.859 1 98.19 145 GLU B C 1
ATOM 3580 O O . GLU B 1 145 ? -3.691 -18.734 -16.562 1 98.19 145 GLU B O 1
ATOM 3585 N N . ILE B 1 146 ? -5.223 -19.812 -15.336 1 98.75 146 ILE B N 1
ATOM 3586 C CA . ILE B 1 146 ? -6.227 -18.75 -15.32 1 98.75 146 ILE B CA 1
ATOM 3587 C C . ILE B 1 146 ? -6.688 -18.5 -13.891 1 98.75 146 ILE B C 1
ATOM 3589 O O . ILE B 1 146 ? -7.613 -19.141 -13.398 1 98.75 146 ILE B O 1
ATOM 3593 N N . PRO B 1 147 ? -6.031 -17.547 -13.211 1 98.75 147 PRO B N 1
ATOM 3594 C CA . PRO B 1 147 ? -6.543 -17.141 -11.898 1 98.75 147 PRO B CA 1
ATOM 3595 C C . PRO B 1 147 ? -7.871 -16.391 -11.992 1 98.75 147 PRO B C 1
ATOM 3597 O O . PRO B 1 147 ? -8.039 -15.539 -12.867 1 98.75 147 PRO B O 1
ATOM 3600 N N . VAL B 1 148 ? -8.758 -16.781 -11.133 1 98.75 148 VAL B N 1
ATOM 3601 C CA . VAL B 1 148 ? -10.062 -16.141 -10.992 1 98.75 148 VAL B CA 1
ATOM 3602 C C . VAL B 1 148 ? -10.203 -15.57 -9.586 1 98.75 148 VAL B C 1
ATOM 3604 O O . VAL B 1 148 ? -10.281 -16.312 -8.609 1 98.75 148 VAL B O 1
ATOM 3607 N N . PHE B 1 149 ? -10.281 -14.281 -9.5 1 98.5 149 PHE B N 1
ATOM 3608 C CA . PHE B 1 149 ? -10.453 -13.57 -8.234 1 98.5 149 PHE B CA 1
ATOM 3609 C C . PHE B 1 149 ? -11.891 -13.102 -8.07 1 98.5 149 PHE B C 1
ATOM 3611 O O . PHE B 1 149 ? -12.375 -12.273 -8.844 1 98.5 149 PHE B O 1
ATOM 3618 N N . ASP B 1 150 ? -12.539 -13.625 -7.07 1 98.38 150 ASP B N 1
ATOM 3619 C CA . ASP B 1 150 ? -13.875 -13.133 -6.742 1 98.38 150 ASP B CA 1
ATOM 3620 C C . ASP B 1 150 ? -13.805 -11.969 -5.754 1 98.38 150 ASP B C 1
ATOM 3622 O O . ASP B 1 150 ? -13.398 -12.148 -4.602 1 98.38 150 ASP B O 1
ATOM 3626 N N . MET B 1 151 ? -14.305 -10.812 -6.125 1 97.94 151 MET B N 1
ATOM 3627 C CA . MET B 1 151 ? -14.203 -9.633 -5.27 1 97.94 151 MET B CA 1
ATOM 3628 C C . MET B 1 151 ? -15.461 -9.461 -4.422 1 97.94 151 MET B C 1
ATOM 3630 O O . MET B 1 151 ? -15.633 -8.438 -3.762 1 97.94 151 MET B O 1
ATOM 3634 N N . ALA B 1 152 ? -16.297 -10.445 -4.484 1 96.94 152 ALA B N 1
ATOM 3635 C CA . ALA B 1 152 ? -17.438 -10.375 -3.574 1 96.94 152 ALA B CA 1
ATOM 3636 C C . ALA B 1 152 ? -16.984 -10.219 -2.129 1 96.94 152 ALA B C 1
ATOM 3638 O O . ALA B 1 152 ? -16.156 -11 -1.644 1 96.94 152 ALA B O 1
ATOM 3639 N N . GLY B 1 153 ? -17.5 -9.156 -1.46 1 95.94 153 GLY B N 1
ATOM 3640 C CA . GLY B 1 153 ? -17.172 -8.945 -0.057 1 95.94 153 GLY B CA 1
ATOM 3641 C C . GLY B 1 153 ? -15.891 -8.164 0.152 1 95.94 153 GLY B C 1
ATOM 3642 O O . GLY B 1 153 ? -15.578 -7.762 1.273 1 95.94 153 GLY B O 1
ATOM 3643 N N . TYR B 1 154 ? -15.125 -7.953 -0.878 1 96.62 154 TYR B N 1
ATOM 3644 C CA . TYR B 1 154 ? -13.898 -7.172 -0.782 1 96.62 154 TYR B CA 1
ATOM 3645 C C . TYR B 1 154 ? -14.203 -5.68 -0.7 1 96.62 154 TYR B C 1
ATOM 3647 O O . TYR B 1 154 ? -14.984 -5.16 -1.499 1 96.62 154 TYR B O 1
ATOM 3655 N N . THR B 1 155 ? -13.664 -5.043 0.254 1 94.38 155 THR B N 1
ATOM 3656 C CA . THR B 1 155 ? -13.914 -3.617 0.438 1 94.38 155 THR B CA 1
ATOM 3657 C C . THR B 1 155 ? -12.602 -2.838 0.429 1 94.38 155 THR B C 1
ATOM 3659 O O . THR B 1 155 ? -11.516 -3.428 0.401 1 94.38 155 THR B O 1
ATOM 3662 N N . LEU B 1 156 ? -12.734 -1.565 0.479 1 91.31 156 LEU B N 1
ATOM 3663 C CA . LEU B 1 156 ? -11.562 -0.704 0.53 1 91.31 156 LEU B CA 1
ATOM 3664 C C . LEU B 1 156 ? -10.789 -0.913 1.83 1 91.31 156 LEU B C 1
ATOM 3666 O O . LEU B 1 156 ? -9.578 -0.708 1.876 1 91.31 156 LEU B O 1
ATOM 3670 N N . ARG B 1 157 ? -11.461 -1.291 2.846 1 92.31 157 ARG B N 1
ATOM 3671 C CA . ARG B 1 157 ? -10.773 -1.632 4.082 1 92.31 157 ARG B CA 1
ATOM 3672 C C . ARG B 1 157 ? -9.828 -2.809 3.875 1 92.31 157 ARG B C 1
ATOM 3674 O O . ARG B 1 157 ? -8.727 -2.838 4.438 1 92.31 157 ARG B O 1
ATOM 3681 N N . HIS B 1 158 ? -10.234 -3.77 3.031 1 95.06 158 HIS B N 1
ATOM 3682 C CA . HIS B 1 158 ? -9.352 -4.875 2.691 1 95.06 158 HIS B CA 1
ATOM 3683 C C . HIS B 1 158 ? -8.109 -4.383 1.95 1 95.06 158 HIS B C 1
ATOM 3685 O O . HIS B 1 158 ? -7.004 -4.859 2.199 1 95.06 158 HIS B O 1
ATOM 3691 N N . LEU B 1 159 ? -8.336 -3.424 1.073 1 94.44 159 LEU B N 1
ATOM 3692 C CA . LEU B 1 159 ? -7.219 -2.84 0.336 1 94.44 159 LEU B CA 1
ATOM 3693 C C . LEU B 1 159 ? -6.172 -2.271 1.291 1 94.44 159 LEU B C 1
ATOM 3695 O O . LEU B 1 159 ? -4.973 -2.434 1.071 1 94.44 159 LEU B O 1
ATOM 3699 N N . THR B 1 160 ? -6.582 -1.728 2.354 1 92.69 160 THR B N 1
ATOM 3700 C CA . THR B 1 160 ? -5.668 -1.075 3.287 1 92.69 160 THR B CA 1
ATOM 3701 C C . THR B 1 160 ? -4.871 -2.109 4.078 1 92.69 160 THR B C 1
ATOM 3703 O O . THR B 1 160 ? -3.887 -1.771 4.734 1 92.69 160 THR B O 1
ATOM 3706 N N . LYS B 1 161 ? -5.258 -3.381 4.043 1 93.19 161 LYS B N 1
ATOM 3707 C CA . LYS B 1 161 ? -4.535 -4.457 4.711 1 93.19 161 LYS B CA 1
ATOM 3708 C C . LYS B 1 161 ? -3.428 -5.012 3.82 1 93.19 161 LYS B C 1
ATOM 3710 O O . LYS B 1 161 ? -2.619 -5.832 4.262 1 93.19 161 LYS B O 1
ATOM 3715 N N . THR B 1 162 ? -3.367 -4.457 2.637 1 95 162 THR B N 1
ATOM 3716 C CA . THR B 1 162 ? -2.348 -4.902 1.695 1 95 162 THR B CA 1
ATOM 3717 C C . THR B 1 162 ? -0.971 -4.383 2.104 1 95 162 THR B C 1
ATOM 3719 O O . THR B 1 162 ? -0.792 -3.184 2.318 1 95 162 THR B O 1
ATOM 3722 N N . ALA B 1 163 ? -0.083 -5.348 2.289 1 94.12 163 ALA B N 1
ATOM 3723 C CA . ALA B 1 163 ? 1.324 -4.992 2.445 1 94.12 163 ALA B CA 1
ATOM 3724 C C . ALA B 1 163 ? 1.998 -4.809 1.089 1 94.12 163 ALA B C 1
ATOM 3726 O O . ALA B 1 163 ? 2.213 -5.777 0.359 1 94.12 163 ALA B O 1
ATOM 3727 N N . LEU B 1 164 ? 2.422 -3.604 0.803 1 94.56 164 LEU B N 1
ATOM 3728 C CA . LEU B 1 164 ? 2.922 -3.285 -0.53 1 94.56 164 LEU B CA 1
ATOM 3729 C C . LEU B 1 164 ? 4.199 -4.066 -0.833 1 94.56 164 LEU B C 1
ATOM 3731 O O . LEU B 1 164 ? 4.441 -4.441 -1.98 1 94.56 164 LEU B O 1
ATOM 3735 N N . GLY B 1 165 ? 5.004 -4.297 0.207 1 93.81 165 GLY B N 1
ATOM 3736 C CA . GLY B 1 165 ? 6.188 -5.125 0.017 1 93.81 165 GLY B CA 1
ATOM 3737 C C . GLY B 1 165 ? 5.863 -6.531 -0.449 1 93.81 165 GLY B C 1
ATOM 3738 O O . GLY B 1 165 ? 6.473 -7.031 -1.396 1 93.81 165 GLY B O 1
ATOM 3739 N N . ALA B 1 166 ? 4.891 -7.129 0.188 1 96.06 166 ALA B N 1
ATOM 3740 C CA . ALA B 1 166 ? 4.457 -8.469 -0.191 1 96.06 166 ALA B CA 1
ATOM 3741 C C . ALA B 1 166 ? 3.811 -8.469 -1.574 1 96.06 166 ALA B C 1
ATOM 3743 O O . ALA B 1 166 ? 4.023 -9.383 -2.367 1 96.06 166 ALA B O 1
ATOM 3744 N N . LEU B 1 167 ? 3.039 -7.398 -1.829 1 97.06 167 LEU B N 1
ATOM 3745 C CA . LEU B 1 167 ? 2.406 -7.27 -3.137 1 97.06 167 LEU B CA 1
ATOM 3746 C C . LEU B 1 167 ? 3.453 -7.211 -4.246 1 97.06 167 LEU B C 1
ATOM 3748 O O . LEU B 1 167 ? 3.311 -7.875 -5.273 1 97.06 167 LEU B O 1
ATOM 3752 N N . ARG B 1 168 ? 4.492 -6.484 -4.031 1 95.69 168 ARG B N 1
ATOM 3753 C CA . ARG B 1 168 ? 5.57 -6.367 -5.012 1 95.69 168 ARG B CA 1
ATOM 3754 C C . ARG B 1 168 ? 6.223 -7.723 -5.266 1 95.69 168 ARG B C 1
ATOM 3756 O O . ARG B 1 168 ? 6.469 -8.094 -6.418 1 95.69 168 ARG B O 1
ATOM 3763 N N . VAL B 1 169 ? 6.539 -8.422 -4.223 1 96.88 169 VAL B N 1
ATOM 3764 C CA . VAL B 1 169 ? 7.168 -9.734 -4.328 1 96.88 169 VAL B CA 1
ATOM 3765 C C . VAL B 1 169 ? 6.254 -10.688 -5.09 1 96.88 169 VAL B C 1
ATOM 3767 O O . VAL B 1 169 ? 6.695 -11.391 -6 1 96.88 169 VAL B O 1
ATOM 3770 N N . TYR B 1 170 ? 4.969 -10.688 -4.73 1 98.38 170 TYR B N 1
ATOM 3771 C CA . TYR B 1 170 ? 3.973 -11.516 -5.395 1 98.38 170 TYR B CA 1
ATOM 3772 C C . TYR B 1 170 ? 3.926 -11.219 -6.891 1 98.38 170 TYR B C 1
ATOM 3774 O O . TYR B 1 170 ? 4.027 -12.133 -7.715 1 98.38 170 TYR B O 1
ATOM 3782 N N . MET B 1 171 ? 3.838 -9.969 -7.215 1 97.56 171 MET B N 1
ATOM 3783 C CA . MET B 1 171 ? 3.684 -9.547 -8.602 1 97.56 171 MET B CA 1
ATOM 3784 C C . MET B 1 171 ? 4.941 -9.859 -9.406 1 97.56 171 MET B C 1
ATOM 3786 O O . MET B 1 171 ? 4.852 -10.336 -10.539 1 97.56 171 MET B O 1
ATOM 3790 N N . LYS B 1 172 ? 6.055 -9.641 -8.836 1 96.94 172 LYS B N 1
ATOM 3791 C CA . LYS B 1 172 ? 7.301 -9.953 -9.539 1 96.94 172 LYS B CA 1
ATOM 3792 C C . LYS B 1 172 ? 7.43 -11.453 -9.781 1 96.94 172 LYS B C 1
ATOM 3794 O O . LYS B 1 172 ? 7.75 -11.875 -10.898 1 96.94 172 LYS B O 1
ATOM 3799 N N . PHE B 1 173 ? 7.113 -12.219 -8.812 1 98.44 173 PHE B N 1
ATOM 3800 C CA . PHE B 1 173 ? 7.32 -13.664 -8.891 1 98.44 173 PHE B CA 1
ATOM 3801 C C . PHE B 1 173 ? 6.363 -14.289 -9.898 1 98.44 173 PHE B C 1
ATOM 3803 O O . PHE B 1 173 ? 6.785 -15.031 -10.789 1 98.44 173 PHE B O 1
ATOM 3810 N N . VAL B 1 174 ? 5.082 -13.938 -9.867 1 97.94 174 VAL B N 1
ATOM 3811 C CA . VAL B 1 174 ? 4.086 -14.594 -10.711 1 97.94 174 VAL B CA 1
ATOM 3812 C C . VAL B 1 174 ? 4.293 -14.188 -12.172 1 97.94 174 VAL B C 1
ATOM 3814 O O . VAL B 1 174 ? 3.932 -14.93 -13.086 1 97.94 174 VAL B O 1
ATOM 3817 N N . GLN B 1 175 ? 5 -13.094 -12.398 1 97.19 175 GLN B N 1
ATOM 3818 C CA . GLN B 1 175 ? 5.16 -12.594 -13.758 1 97.19 175 GLN B CA 1
ATOM 3819 C C . GLN B 1 175 ? 6.484 -13.047 -14.367 1 97.19 175 GLN B C 1
ATOM 3821 O O . GLN B 1 175 ? 6.598 -13.195 -15.578 1 97.19 175 GLN B O 1
ATOM 3826 N N . GLU B 1 176 ? 7.477 -13.336 -13.445 1 97 176 GLU B N 1
ATOM 3827 C CA . GLU B 1 176 ? 8.812 -13.508 -14 1 97 176 GLU B CA 1
ATOM 3828 C C . GLU B 1 176 ? 9.406 -14.859 -13.609 1 97 176 GLU B C 1
ATOM 3830 O O . GLU B 1 176 ? 10.297 -15.375 -14.289 1 97 176 GLU B O 1
ATOM 3835 N N . ALA B 1 177 ? 8.914 -15.391 -12.484 1 98.38 177 ALA B N 1
ATOM 3836 C CA . ALA B 1 177 ? 9.711 -16.469 -11.906 1 98.38 177 ALA B CA 1
ATOM 3837 C C . ALA B 1 177 ? 8.852 -17.719 -11.68 1 98.38 177 ALA B C 1
ATOM 3839 O O . ALA B 1 177 ? 9.383 -18.797 -11.375 1 98.38 177 ALA B O 1
ATOM 3840 N N . HIS B 1 178 ? 7.547 -17.594 -11.82 1 98.19 178 HIS B N 1
ATOM 3841 C CA . HIS B 1 178 ? 6.633 -18.703 -11.609 1 98.19 178 HIS B CA 1
ATOM 3842 C C . HIS B 1 178 ? 6.637 -19.656 -12.812 1 98.19 178 HIS B C 1
ATOM 3844 O O . HIS B 1 178 ? 6.598 -19.203 -13.961 1 98.19 178 HIS B O 1
ATOM 3850 N N . PRO B 1 179 ? 6.855 -20.953 -12.578 1 97.94 179 PRO B N 1
ATOM 3851 C CA . PRO B 1 179 ? 6.992 -21.875 -13.695 1 97.94 179 PRO B CA 1
ATOM 3852 C C . PRO B 1 179 ? 5.645 -22.281 -14.297 1 97.94 179 PRO B C 1
ATOM 3854 O O . PRO B 1 179 ? 5.391 -23.469 -14.516 1 97.94 179 PRO B O 1
ATOM 3857 N N . VAL B 1 180 ? 4.789 -21.312 -14.602 1 97.25 180 VAL B N 1
ATOM 3858 C CA . VAL B 1 180 ? 3.527 -21.453 -15.32 1 97.25 180 VAL B CA 1
ATOM 3859 C C . VAL B 1 180 ? 3.314 -20.25 -16.234 1 97.25 1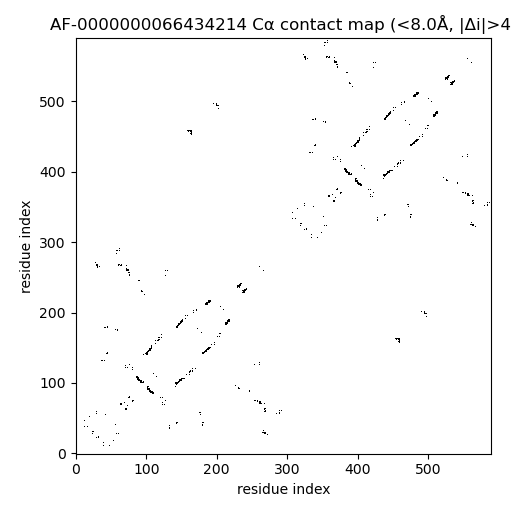80 VAL B C 1
ATOM 3861 O O . VAL B 1 180 ? 3.85 -19.172 -15.992 1 97.25 180 VAL B O 1
ATOM 3864 N N . ARG B 1 181 ? 2.646 -20.5 -17.328 1 97.69 181 ARG B N 1
ATOM 3865 C CA . ARG B 1 181 ? 2.271 -19.406 -18.219 1 97.69 181 ARG B CA 1
ATOM 3866 C C . ARG B 1 181 ? 0.92 -18.812 -17.828 1 97.69 181 ARG B C 1
ATOM 3868 O O . ARG B 1 181 ? -0.055 -19.547 -17.656 1 97.69 181 ARG B O 1
ATOM 3875 N N . LEU B 1 182 ? 0.95 -17.562 -17.625 1 97.88 182 LEU B N 1
ATOM 3876 C CA . LEU B 1 182 ? -0.297 -16.859 -17.344 1 97.88 182 LEU B CA 1
ATOM 3877 C C . LEU B 1 182 ? -1.083 -16.609 -18.641 1 97.88 182 LEU B C 1
ATOM 3879 O O . LEU B 1 182 ? -0.585 -15.961 -19.562 1 97.88 182 LEU B O 1
ATOM 3883 N N . LYS B 1 183 ? -2.277 -17.141 -18.656 1 98.12 183 LYS B N 1
ATOM 3884 C CA . LYS B 1 183 ? -3.045 -17.062 -19.906 1 98.12 183 LYS B CA 1
ATOM 3885 C C . LYS B 1 183 ? -4.078 -15.938 -19.828 1 98.12 183 LYS B C 1
ATOM 3887 O O . LYS B 1 183 ? -4.203 -15.148 -20.766 1 98.12 183 LYS B O 1
ATOM 3892 N N . GLU B 1 184 ? -4.844 -15.898 -18.766 1 98.5 184 GLU B N 1
ATOM 3893 C CA . GLU B 1 184 ? -5.832 -14.875 -18.453 1 98.5 184 GLU B CA 1
ATOM 3894 C C . GLU B 1 184 ? -5.965 -14.68 -16.953 1 98.5 184 GLU B C 1
ATOM 3896 O O . GLU B 1 184 ? -5.555 -15.539 -16.172 1 98.5 184 GLU B O 1
ATOM 3901 N N . ILE B 1 185 ? -6.422 -13.531 -16.609 1 98.75 185 ILE B N 1
ATOM 3902 C CA . ILE B 1 185 ? -6.773 -13.211 -15.234 1 98.75 185 ILE B CA 1
ATOM 3903 C C . ILE B 1 185 ? -8.195 -12.664 -15.18 1 98.75 185 ILE B C 1
ATOM 3905 O O . ILE B 1 185 ? -8.555 -11.766 -15.938 1 98.75 185 ILE B O 1
ATOM 3909 N N . HIS B 1 186 ? -9.016 -13.242 -14.359 1 98.81 186 HIS B N 1
ATOM 3910 C CA . HIS B 1 186 ? -10.398 -12.789 -14.281 1 98.81 186 HIS B CA 1
ATOM 3911 C C . HIS B 1 186 ? -10.727 -12.258 -12.883 1 98.81 186 HIS B C 1
ATOM 3913 O O . HIS B 1 186 ? -10.406 -12.906 -11.883 1 98.81 186 HIS B O 1
ATOM 3919 N N . VAL B 1 187 ? -11.273 -11.148 -12.828 1 98.75 187 VAL B N 1
ATOM 3920 C CA . VAL B 1 187 ? -11.797 -10.555 -11.602 1 98.75 187 VAL B CA 1
ATOM 3921 C C . VAL B 1 187 ? -13.32 -10.531 -11.648 1 98.75 187 VAL B C 1
ATOM 3923 O O . VAL B 1 187 ? -13.914 -9.812 -12.445 1 98.75 187 VAL B O 1
ATOM 3926 N N . LEU B 1 188 ? -13.914 -11.344 -10.797 1 98.44 188 LEU B N 1
ATOM 3927 C CA . LEU B 1 188 ? -15.367 -11.453 -10.75 1 98.44 188 LEU B CA 1
ATOM 3928 C C . LEU B 1 188 ? -15.953 -10.484 -9.719 1 98.44 188 LEU B C 1
ATOM 3930 O O . LEU B 1 188 ? -15.266 -10.086 -8.781 1 98.44 188 LEU B O 1
ATOM 3934 N N . ASN B 1 189 ? -17.25 -10.141 -9.922 1 97.81 189 ASN B N 1
ATOM 3935 C CA . ASN B 1 189 ? -18 -9.32 -8.984 1 97.81 189 ASN B CA 1
ATOM 3936 C C . ASN B 1 189 ? -17.281 -8.023 -8.656 1 97.81 189 ASN B C 1
ATOM 3938 O O . ASN B 1 189 ? -17.125 -7.664 -7.484 1 97.81 189 ASN B O 1
ATOM 3942 N N . CYS B 1 190 ? -16.875 -7.355 -9.68 1 98.12 190 CYS B N 1
ATOM 3943 C CA . CYS B 1 190 ? -16.141 -6.102 -9.531 1 98.12 190 CYS B CA 1
ATOM 3944 C C . CYS B 1 190 ? -17.016 -5.031 -8.883 1 98.12 190 CYS B C 1
ATOM 3946 O O . CYS B 1 190 ? -18.094 -4.707 -9.391 1 98.12 190 CYS B O 1
ATOM 3948 N N . PRO B 1 191 ? -16.531 -4.539 -7.777 1 96.19 191 PRO B N 1
ATOM 3949 C CA . PRO B 1 191 ? -17.25 -3.414 -7.18 1 96.19 191 PRO B CA 1
ATOM 3950 C C . PRO B 1 191 ? -17.016 -2.102 -7.926 1 96.19 191 PRO B C 1
ATOM 3952 O O . PRO B 1 191 ? -16.172 -2.035 -8.812 1 96.19 191 PRO B O 1
ATOM 3955 N N . SER B 1 192 ? -17.766 -1.077 -7.543 1 94.88 192 SER B N 1
ATOM 3956 C CA . SER B 1 192 ? -17.688 0.219 -8.211 1 94.88 192 SER B CA 1
ATOM 3957 C C . SER B 1 192 ? -16.328 0.869 -7.996 1 94.88 192 SER B C 1
ATOM 3959 O O . SER B 1 192 ? -15.914 1.728 -8.773 1 94.88 192 SER B O 1
ATOM 3961 N N . TYR B 1 193 ? -15.633 0.438 -6.965 1 94.19 193 TYR B N 1
ATOM 3962 C CA . TYR B 1 193 ? -14.352 1.055 -6.648 1 94.19 193 TYR B CA 1
ATOM 3963 C C . TYR B 1 193 ? -13.195 0.194 -7.148 1 94.19 193 TYR B C 1
ATOM 3965 O O . TYR B 1 193 ? -12.062 0.346 -6.695 1 94.19 193 TYR B O 1
ATOM 3973 N N . VAL B 1 194 ? -13.438 -0.674 -8.047 1 96.81 194 VAL B N 1
ATOM 3974 C CA . VAL B 1 194 ? -12.398 -1.572 -8.547 1 96.81 194 VAL B CA 1
ATOM 3975 C C . VAL B 1 194 ? -11.25 -0.758 -9.133 1 96.81 194 VAL B C 1
ATOM 3977 O O . VAL B 1 194 ? -10.086 -1.163 -9.047 1 96.81 194 VAL B O 1
ATOM 3980 N N . ASP B 1 195 ? -11.539 0.342 -9.664 1 94.19 195 ASP B N 1
ATOM 3981 C CA . ASP B 1 195 ? -10.516 1.201 -10.242 1 94.19 195 ASP B CA 1
ATOM 3982 C C . ASP B 1 195 ? -9.523 1.671 -9.172 1 94.19 195 ASP B C 1
ATOM 3984 O O . ASP B 1 195 ? -8.328 1.794 -9.445 1 94.19 195 ASP B O 1
ATOM 3988 N N . LYS B 1 196 ? -9.977 1.949 -7.984 1 93.12 196 LYS B N 1
ATOM 3989 C CA . LYS B 1 196 ? -9.102 2.34 -6.883 1 93.12 196 LYS B CA 1
ATOM 3990 C C . LYS B 1 196 ? -8.18 1.193 -6.484 1 93.12 196 LYS B C 1
ATOM 3992 O O . LYS B 1 196 ? -6.988 1.405 -6.242 1 93.12 196 LYS B O 1
ATOM 3997 N N . VAL B 1 197 ? -8.711 0.035 -6.473 1 96.25 197 VAL B N 1
ATOM 3998 C CA . VAL B 1 197 ? -7.926 -1.151 -6.156 1 96.25 197 VAL B CA 1
ATOM 3999 C C . VAL B 1 197 ? -6.844 -1.347 -7.215 1 96.25 197 VAL B C 1
ATOM 4001 O O . VAL B 1 197 ? -5.668 -1.524 -6.887 1 96.25 197 VAL B O 1
ATOM 4004 N N . MET B 1 198 ? -7.266 -1.2 -8.461 1 96.12 198 MET B N 1
ATOM 4005 C CA . MET B 1 198 ? -6.34 -1.422 -9.562 1 96.12 198 MET B CA 1
ATOM 4006 C C . MET B 1 198 ? -5.266 -0.341 -9.602 1 96.12 198 MET B C 1
ATOM 4008 O O . MET B 1 198 ? -4.129 -0.604 -10 1 96.12 198 MET B O 1
ATOM 4012 N N . ALA B 1 199 ? -5.641 0.807 -9.164 1 94.56 199 ALA B N 1
ATOM 4013 C CA . ALA B 1 199 ? -4.656 1.888 -9.133 1 94.56 199 ALA B CA 1
ATOM 4014 C C . ALA B 1 199 ? -3.482 1.536 -8.227 1 94.56 199 ALA B C 1
ATOM 4016 O O . ALA B 1 199 ? -2.33 1.836 -8.547 1 94.56 199 ALA B O 1
ATOM 4017 N N . VAL B 1 200 ? -3.73 0.896 -7.184 1 94.31 200 VAL B N 1
ATOM 4018 C CA . VAL B 1 200 ? -2.703 0.528 -6.215 1 94.31 200 VAL B CA 1
ATOM 4019 C C . VAL B 1 200 ? -1.88 -0.641 -6.754 1 94.31 200 VAL B C 1
ATOM 4021 O O . VAL B 1 200 ? -0.663 -0.691 -6.562 1 94.31 200 VAL B O 1
ATOM 4024 N N . VAL B 1 201 ? -2.453 -1.511 -7.473 1 96.62 201 VAL B N 1
ATOM 4025 C CA . VAL B 1 201 ? -1.811 -2.754 -7.887 1 96.62 201 VAL B CA 1
ATOM 4026 C C . VAL B 1 201 ? -1.091 -2.549 -9.219 1 96.62 201 VAL B C 1
ATOM 4028 O O . VAL B 1 201 ? -0.04 -3.148 -9.461 1 96.62 201 VAL B O 1
ATOM 4031 N N . LYS B 1 202 ? -1.554 -1.69 -10 1 95.38 202 LYS B N 1
ATOM 4032 C CA . LYS B 1 202 ? -1.168 -1.543 -11.406 1 95.38 202 LYS B CA 1
ATOM 4033 C C . LYS B 1 202 ? 0.318 -1.219 -11.531 1 95.38 202 LYS B C 1
ATOM 4035 O O . LYS B 1 202 ? 1 -1.746 -12.414 1 95.38 202 LYS B O 1
ATOM 4040 N N . PRO B 1 203 ? 0.87 -0.43 -10.695 1 93.69 203 PRO B N 1
ATOM 4041 C CA . PRO B 1 203 ? 2.289 -0.09 -10.836 1 93.69 203 PRO B CA 1
ATOM 4042 C C . PRO B 1 203 ? 3.195 -1.317 -10.797 1 93.69 203 PRO B C 1
ATOM 4044 O O . PRO B 1 203 ? 4.344 -1.254 -11.242 1 93.69 203 PRO B O 1
ATOM 4047 N N . PHE B 1 204 ? 2.646 -2.383 -10.281 1 95.38 204 PHE B N 1
ATOM 4048 C CA . PHE B 1 204 ? 3.467 -3.578 -10.117 1 95.38 204 PHE B CA 1
ATOM 4049 C C . PHE B 1 204 ? 3.158 -4.598 -11.203 1 95.38 204 PHE B C 1
ATOM 4051 O O . PHE B 1 204 ? 3.697 -5.707 -11.195 1 95.38 204 PHE B O 1
ATOM 4058 N N . ILE B 1 205 ? 2.316 -4.27 -12.148 1 96.94 205 ILE B N 1
ATOM 4059 C CA . ILE B 1 205 ? 1.908 -5.172 -13.219 1 96.94 205 ILE B CA 1
ATOM 4060 C C . ILE B 1 205 ? 2.537 -4.73 -14.539 1 96.94 205 ILE B C 1
ATOM 4062 O O . ILE B 1 205 ? 2.416 -3.566 -14.93 1 96.94 205 ILE B O 1
ATOM 4066 N N . LYS B 1 206 ? 3.178 -5.625 -15.203 1 96.06 206 LYS B N 1
ATOM 4067 C CA . LYS B 1 206 ? 3.705 -5.344 -16.531 1 96.06 206 LYS B CA 1
ATOM 4068 C C . LYS B 1 206 ? 2.578 -5.125 -17.547 1 96.06 206 LYS B C 1
ATOM 4070 O O . LYS B 1 206 ? 1.504 -5.719 -17.406 1 96.06 206 LYS B O 1
ATOM 4075 N N . GLY B 1 207 ? 2.881 -4.293 -18.547 1 95.25 207 GLY B N 1
ATOM 4076 C CA . GLY B 1 207 ? 1.884 -3.967 -19.562 1 95.25 207 GLY B CA 1
ATOM 4077 C C . GLY B 1 207 ? 1.271 -5.191 -20.219 1 95.25 207 GLY B C 1
ATOM 4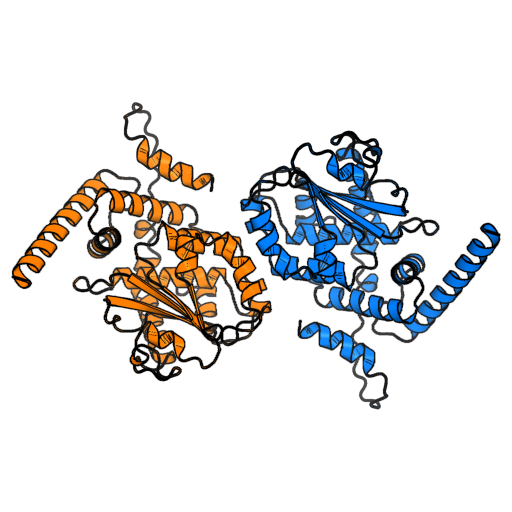078 O O . GLY B 1 207 ? 0.049 -5.285 -20.344 1 95.25 207 GLY B O 1
ATOM 4079 N N . GLU B 1 208 ? 2.133 -6.152 -20.562 1 96.69 208 GLU B N 1
ATOM 4080 C CA . GLU B 1 208 ? 1.665 -7.355 -21.234 1 96.69 208 GLU B CA 1
ATOM 4081 C C . GLU B 1 208 ? 0.758 -8.188 -20.328 1 96.69 208 GLU B C 1
ATOM 4083 O O . GLU B 1 208 ? -0.162 -8.852 -20.812 1 96.69 208 GLU B O 1
ATOM 4088 N N . VAL B 1 209 ? 1.048 -8.117 -19.062 1 97.56 209 VAL B N 1
ATOM 4089 C CA . VAL B 1 209 ? 0.25 -8.883 -18.109 1 97.56 209 VAL B CA 1
ATOM 4090 C C . VAL B 1 209 ? -1.066 -8.156 -17.844 1 97.56 209 VAL B C 1
ATOM 4092 O O . VAL B 1 209 ? -2.113 -8.789 -17.703 1 97.56 209 VAL B O 1
ATOM 4095 N N . PHE B 1 210 ? -1.042 -6.879 -17.812 1 97.12 210 PHE B N 1
ATOM 4096 C CA . PHE B 1 210 ? -2.252 -6.098 -17.578 1 97.12 210 PHE B CA 1
ATOM 4097 C C . PHE B 1 210 ? -3.301 -6.402 -18.641 1 97.12 210 PHE B C 1
ATOM 4099 O O . PHE B 1 210 ? -4.496 -6.426 -18.359 1 97.12 210 PHE B O 1
ATOM 4106 N N . LYS B 1 211 ? -2.885 -6.672 -19.844 1 97.5 211 LYS B N 1
ATOM 4107 C CA . LYS B 1 211 ? -3.779 -6.941 -20.969 1 97.5 211 LYS B CA 1
ATOM 4108 C C . LYS B 1 211 ? -4.508 -8.273 -20.781 1 97.5 211 LYS B C 1
ATOM 4110 O O . LYS B 1 211 ? -5.5 -8.539 -21.453 1 97.5 211 LYS B O 1
ATOM 4115 N N . LEU B 1 212 ? -3.986 -9.07 -19.906 1 98.25 212 LEU B N 1
ATOM 4116 C CA . LEU B 1 212 ? -4.57 -10.391 -19.688 1 98.25 212 LEU B CA 1
ATOM 4117 C C . LEU B 1 212 ? -5.73 -10.305 -18.688 1 98.25 212 LEU B C 1
ATOM 4119 O O . LEU B 1 212 ? -6.449 -11.289 -18.484 1 98.25 212 LEU B O 1
ATOM 4123 N N . ILE B 1 213 ? -5.965 -9.133 -18.047 1 98.62 213 ILE B N 1
ATOM 4124 C CA . ILE B 1 213 ? -6.953 -9.008 -16.984 1 98.62 213 ILE B CA 1
ATOM 4125 C C . ILE B 1 213 ? -8.32 -8.695 -17.578 1 98.62 213 ILE B C 1
ATOM 4127 O O . ILE B 1 213 ? -8.453 -7.766 -18.375 1 98.62 213 ILE B O 1
ATOM 4131 N N . HIS B 1 214 ? -9.305 -9.461 -17.203 1 98.62 214 HIS B N 1
ATOM 4132 C CA . HIS B 1 214 ? -10.703 -9.25 -17.562 1 98.62 214 HIS B CA 1
ATOM 4133 C C . HIS B 1 214 ? -11.547 -8.945 -16.328 1 98.62 214 HIS B C 1
ATOM 4135 O O . HIS B 1 214 ? -11.562 -9.727 -15.383 1 98.62 214 HIS B O 1
ATOM 4141 N N . PHE B 1 215 ? -12.219 -7.863 -16.375 1 98.38 215 PHE B N 1
ATOM 4142 C CA . PHE B 1 215 ? -13.078 -7.457 -15.273 1 98.38 215 PHE B CA 1
ATOM 4143 C C . PHE B 1 215 ? -14.539 -7.773 -15.586 1 98.38 215 PHE B C 1
ATOM 4145 O O . PHE B 1 215 ? -15.023 -7.469 -16.688 1 98.38 215 PHE B O 1
ATOM 4152 N N . HIS B 1 216 ? -15.188 -8.406 -14.617 1 98.56 216 HIS B N 1
ATOM 4153 C CA . HIS B 1 216 ? -16.578 -8.797 -14.812 1 98.56 216 HIS B CA 1
ATOM 4154 C C . HIS B 1 216 ? -17.469 -8.211 -13.727 1 98.56 216 HIS B C 1
ATOM 4156 O O . HIS B 1 216 ? -17.156 -8.32 -12.539 1 98.56 216 HIS B O 1
ATOM 4162 N N . LEU B 1 217 ? -18.578 -7.602 -14.141 1 97.56 217 LEU B N 1
ATOM 4163 C CA . LEU B 1 217 ? -19.531 -7.035 -13.203 1 97.56 217 LEU B CA 1
ATOM 4164 C C . LEU B 1 217 ? -20.281 -8.141 -12.461 1 97.56 217 LEU B C 1
ATOM 4166 O O . LEU B 1 217 ? -20.25 -9.305 -12.859 1 97.56 217 LEU B O 1
ATOM 4170 N N . PRO B 1 218 ? -20.922 -7.734 -11.312 1 96 218 PRO B N 1
ATOM 4171 C CA . PRO B 1 218 ? -21.734 -8.734 -10.602 1 96 218 PRO B CA 1
ATOM 4172 C C . PRO B 1 218 ? -22.812 -9.359 -11.477 1 96 218 PRO B C 1
ATOM 4174 O O . PRO B 1 218 ? -23.438 -8.664 -12.273 1 96 218 PRO B O 1
ATOM 4177 N N . ASN B 1 219 ? -22.969 -10.617 -11.469 1 91.44 219 ASN B N 1
ATOM 4178 C CA . ASN B 1 219 ? -24 -11.398 -12.125 1 91.44 219 ASN B CA 1
ATOM 4179 C C . ASN B 1 219 ? -23.828 -11.398 -13.641 1 91.44 219 ASN B C 1
ATOM 4181 O O . ASN B 1 219 ? -24.766 -11.695 -14.383 1 91.44 219 ASN B O 1
ATOM 4185 N N . ALA B 1 220 ? -22.641 -11.039 -14.086 1 94.5 220 ALA B N 1
ATOM 4186 C CA . ALA B 1 220 ? -22.406 -11.062 -15.531 1 94.5 220 ALA B CA 1
ATOM 4187 C C . ALA B 1 220 ? -22.078 -12.477 -16 1 94.5 220 ALA B C 1
ATOM 4189 O O . ALA B 1 220 ? -21.469 -13.258 -15.273 1 94.5 220 ALA B O 1
ATOM 4190 N N . ASP B 1 221 ? -22.359 -12.781 -17.281 1 95.62 221 ASP B N 1
ATOM 4191 C CA . ASP B 1 221 ? -22.031 -14.07 -17.891 1 95.62 221 ASP B CA 1
ATOM 4192 C C . ASP B 1 221 ? -20.766 -13.969 -18.734 1 95.62 221 ASP B C 1
ATOM 4194 O O . ASP B 1 221 ? -20.312 -14.961 -19.297 1 95.62 221 ASP B O 1
ATOM 4198 N N . THR B 1 222 ? -20.078 -12.883 -18.656 1 97 222 THR B N 1
ATOM 4199 C CA . THR B 1 222 ? -18.953 -12.586 -19.531 1 97 222 THR B CA 1
ATOM 4200 C C . THR B 1 222 ? -17.766 -13.508 -19.219 1 97 222 THR B C 1
ATOM 4202 O O . THR B 1 222 ? -16.969 -13.812 -20.094 1 97 222 THR B O 1
ATOM 4205 N N . PRO B 1 223 ? -17.656 -13.992 -17.984 1 97.56 223 PRO B N 1
ATOM 4206 C CA . PRO B 1 223 ? -16.547 -14.906 -17.734 1 97.56 223 PRO B CA 1
ATOM 4207 C C . PRO B 1 223 ? -16.625 -16.188 -18.562 1 97.56 223 PRO B C 1
ATOM 4209 O O . PRO B 1 223 ? -15.594 -16.734 -18.953 1 97.56 223 PRO B O 1
ATOM 4212 N N . TYR B 1 224 ? -17.75 -16.562 -18.891 1 96.75 224 TYR B N 1
ATOM 4213 C CA . TYR B 1 224 ? -17.969 -17.891 -19.484 1 96.75 224 TYR B CA 1
ATOM 4214 C C . TYR B 1 224 ? -17.719 -17.859 -20.984 1 96.75 224 TYR B C 1
ATOM 4216 O O . TYR B 1 224 ? -17.844 -18.891 -21.656 1 96.75 224 TYR B O 1
ATOM 4224 N N . ARG B 1 225 ? -17.359 -16.734 -21.469 1 96.31 225 ARG B N 1
ATOM 4225 C CA . ARG B 1 225 ? -16.812 -16.625 -22.812 1 96.31 225 ARG B CA 1
ATOM 4226 C C . ARG B 1 225 ? -15.367 -17.109 -22.859 1 96.31 225 ARG B C 1
ATOM 4228 O O . ARG B 1 225 ? -14.828 -17.375 -23.938 1 96.31 225 ARG B O 1
ATOM 4235 N N . HIS B 1 226 ? -14.828 -17.234 -21.672 1 96.88 226 HIS B N 1
ATOM 4236 C CA . HIS B 1 226 ? -13.398 -17.5 -21.578 1 96.88 226 HIS B CA 1
ATOM 4237 C C . HIS B 1 226 ? -13.141 -18.922 -21.078 1 96.88 226 HIS B C 1
ATOM 4239 O O . HIS B 1 226 ? -12.117 -19.531 -21.422 1 96.88 226 HIS B O 1
ATOM 4245 N N . PHE B 1 227 ? -14.023 -19.438 -20.266 1 97.94 227 PHE B N 1
ATOM 4246 C CA . PHE B 1 227 ? -13.953 -20.812 -19.781 1 97.94 227 PHE B CA 1
ATOM 4247 C C . PHE B 1 227 ? -15.352 -21.328 -19.453 1 97.94 227 PHE B C 1
ATOM 4249 O O . PHE B 1 227 ? -16.25 -20.547 -19.141 1 97.94 227 PHE B O 1
ATOM 4256 N N . PRO B 1 228 ? -15.555 -22.688 -19.484 1 97.81 228 PRO B N 1
ATOM 4257 C CA . PRO B 1 228 ? -16.875 -23.234 -19.203 1 97.81 228 PRO B CA 1
ATOM 4258 C C . PRO B 1 228 ? -17.312 -23.031 -17.75 1 97.81 228 PRO B C 1
ATOM 4260 O O . PRO B 1 228 ? -16.531 -23.281 -16.828 1 97.81 228 PRO B O 1
ATOM 4263 N N . ARG B 1 229 ? -18.562 -22.688 -17.609 1 97.5 229 ARG B N 1
ATOM 4264 C CA . ARG B 1 229 ? -19.125 -22.484 -16.281 1 97.5 229 ARG B CA 1
ATOM 4265 C C . ARG B 1 229 ? -19.078 -23.766 -15.461 1 97.5 229 ARG B C 1
ATOM 4267 O O . ARG B 1 229 ? -18.922 -23.734 -14.242 1 97.5 229 ARG B O 1
ATOM 4274 N N . SER B 1 230 ? -19.156 -24.906 -16.125 1 98.06 230 SER B N 1
ATOM 4275 C CA . SER B 1 230 ? -19.172 -26.203 -15.469 1 98.06 230 SER B CA 1
ATOM 4276 C C . SER B 1 230 ? -17.906 -26.438 -14.656 1 98.06 230 SER B C 1
ATOM 4278 O O . SER B 1 230 ? -17.875 -27.297 -13.766 1 98.06 230 SER B O 1
ATOM 4280 N N . MET B 1 231 ? -16.859 -25.656 -14.906 1 98.19 231 MET B N 1
ATOM 4281 C CA . MET B 1 231 ? -15.578 -25.844 -14.219 1 98.19 231 MET B CA 1
ATOM 4282 C C . MET B 1 231 ? -15.578 -25.125 -12.867 1 98.19 231 MET B C 1
ATOM 4284 O O . MET B 1 231 ? -14.688 -25.344 -12.055 1 98.19 231 MET B O 1
ATOM 4288 N N . LEU B 1 232 ? -16.594 -24.281 -12.625 1 98.25 232 LEU B N 1
ATOM 4289 C CA . LEU B 1 232 ? -16.656 -23.531 -11.375 1 98.25 232 LEU B CA 1
ATOM 4290 C C . LEU B 1 232 ? -17.344 -24.359 -10.281 1 98.25 232 LEU B C 1
ATOM 4292 O O . LEU B 1 232 ? -17.969 -25.375 -10.57 1 98.25 232 LEU B O 1
ATOM 4296 N N . PRO B 1 233 ? -17.109 -23.906 -9.023 1 98.06 233 PRO B N 1
ATOM 4297 C CA . PRO B 1 233 ? -17.828 -24.547 -7.922 1 98.06 233 PRO B CA 1
ATOM 4298 C C . PRO B 1 233 ? -19.344 -24.406 -8.047 1 98.06 233 PRO B C 1
ATOM 4300 O O . PRO B 1 233 ? -19.828 -23.547 -8.789 1 98.06 233 PRO B O 1
ATOM 4303 N N . GLU B 1 234 ? -20.062 -25.219 -7.297 1 98.06 234 GLU B N 1
ATOM 4304 C CA . GLU B 1 234 ? -21.531 -25.266 -7.336 1 98.06 234 GLU B CA 1
ATOM 4305 C C . GLU B 1 234 ? -22.125 -23.922 -6.945 1 98.06 234 GLU B C 1
ATOM 4307 O O . GLU B 1 234 ? -23.156 -23.516 -7.488 1 98.06 234 GLU B O 1
ATOM 4312 N N . GLU B 1 235 ? -21.453 -23.188 -6.023 1 96.25 235 GLU B N 1
ATOM 4313 C CA . GLU B 1 235 ? -21.922 -21.875 -5.566 1 96.25 235 GLU B CA 1
ATOM 4314 C C . GLU B 1 235 ? -21.984 -20.875 -6.715 1 96.25 235 GLU B C 1
ATOM 4316 O O . GLU B 1 235 ? -22.672 -19.859 -6.629 1 96.25 235 GLU B O 1
ATOM 4321 N N . TYR B 1 236 ? -21.328 -21.203 -7.824 1 96.5 236 TYR B N 1
ATOM 4322 C CA . TYR B 1 236 ? -21.281 -20.312 -8.977 1 96.5 236 TYR B CA 1
ATOM 4323 C C . TYR B 1 236 ? -22 -20.922 -10.172 1 96.5 236 TYR B C 1
ATOM 4325 O O . TYR B 1 236 ? -21.797 -20.516 -11.312 1 96.5 236 TYR B O 1
ATOM 4333 N N . GLY B 1 237 ? -22.766 -21.938 -9.875 1 96.25 237 GLY B N 1
ATOM 4334 C CA . GLY B 1 237 ? -23.547 -22.594 -10.922 1 96.25 237 GLY B CA 1
ATOM 4335 C C . GLY B 1 237 ? -22.75 -23.625 -11.711 1 96.25 237 GLY B C 1
ATOM 4336 O O . GLY B 1 237 ? -23.172 -24.047 -12.789 1 96.25 237 GLY B O 1
ATOM 4337 N N . GLY B 1 238 ? -21.594 -23.984 -11.266 1 97.81 238 GLY B N 1
ATOM 4338 C CA . GLY B 1 238 ? -20.766 -24.953 -11.953 1 97.81 238 GLY B CA 1
ATOM 4339 C C . GLY B 1 238 ? -20.953 -26.375 -11.43 1 97.81 238 GLY B C 1
ATOM 4340 O O . GLY B 1 238 ? -21.953 -26.672 -10.797 1 97.81 238 GLY B O 1
ATOM 4341 N N . GLU B 1 239 ? -19.969 -27.266 -11.844 1 98.19 239 GLU B N 1
ATOM 4342 C CA . GLU B 1 239 ? -20.078 -28.688 -11.531 1 98.19 239 GLU B CA 1
ATOM 4343 C C . GLU B 1 239 ? -18.812 -29.219 -10.859 1 98.19 239 GLU B C 1
ATOM 4345 O O . GLU B 1 239 ? -18.594 -30.422 -10.797 1 98.19 239 GLU B O 1
ATOM 4350 N N . ALA B 1 240 ? -17.969 -28.359 -10.367 1 97.94 240 ALA B N 1
ATOM 4351 C CA . ALA B 1 240 ? -16.688 -28.766 -9.812 1 97.94 240 ALA B CA 1
ATOM 4352 C C . ALA B 1 240 ? -16.844 -29.297 -8.398 1 97.94 240 ALA B C 1
ATOM 4354 O O . ALA B 1 240 ? -15.883 -29.828 -7.809 1 97.94 240 ALA B O 1
ATOM 4355 N N . GLY B 1 241 ? -18.047 -29.219 -7.812 1 97.81 241 GLY B N 1
ATOM 4356 C CA . GLY B 1 241 ? -18.297 -29.547 -6.418 1 97.81 241 GLY B CA 1
ATOM 4357 C C . GLY B 1 241 ? -18.438 -28.328 -5.527 1 97.81 241 GLY B C 1
ATOM 4358 O O . GLY B 1 241 ? -18.297 -27.188 -5.996 1 97.81 241 GLY B O 1
ATOM 4359 N N . LYS B 1 242 ? -18.703 -28.609 -4.23 1 97.94 242 LYS B N 1
ATOM 4360 C CA . LYS B 1 242 ? -18.844 -27.516 -3.262 1 97.94 242 LYS B CA 1
ATOM 4361 C C . LYS B 1 242 ? -17.484 -26.938 -2.891 1 97.94 242 LYS B C 1
ATOM 4363 O O . LYS B 1 242 ? -16.516 -27.672 -2.73 1 97.94 242 LYS B O 1
ATOM 4368 N N . MET B 1 243 ? -17.469 -25.625 -2.668 1 97.19 243 MET B N 1
ATOM 4369 C CA . MET B 1 243 ? -16.219 -24.953 -2.311 1 97.19 243 MET B CA 1
ATOM 4370 C C . MET B 1 243 ? -15.656 -25.531 -1.017 1 97.19 243 MET B C 1
ATOM 4372 O O . MET B 1 243 ? -14.438 -25.688 -0.886 1 97.19 243 MET B O 1
ATOM 4376 N N . SER B 1 244 ? -16.5 -25.812 -0.079 1 96.31 244 SER B N 1
ATOM 4377 C CA . SER B 1 244 ? -16.062 -26.359 1.193 1 96.31 244 SER B CA 1
ATOM 4378 C C . SER B 1 244 ? -15.312 -27.672 0.989 1 96.31 244 SER B C 1
ATOM 4380 O O . SER B 1 244 ? -14.289 -27.922 1.631 1 96.31 244 SER B O 1
ATOM 4382 N N . ASP B 1 245 ? -15.812 -28.516 0.046 1 97.88 245 ASP B N 1
ATOM 4383 C CA . ASP B 1 245 ? -15.172 -29.797 -0.242 1 97.88 245 ASP B CA 1
ATOM 4384 C C . ASP B 1 245 ? -13.828 -29.594 -0.948 1 97.88 245 ASP B C 1
ATOM 4386 O O . ASP B 1 245 ? -12.844 -30.25 -0.615 1 97.88 245 ASP B O 1
ATOM 4390 N N . LEU B 1 246 ? -13.836 -28.75 -1.891 1 98 246 LEU B N 1
ATOM 4391 C CA . LEU B 1 246 ? -12.609 -28.438 -2.629 1 98 246 LEU B CA 1
ATOM 4392 C C . LEU B 1 246 ? -11.531 -27.906 -1.695 1 98 246 LEU B C 1
ATOM 4394 O O . LEU B 1 246 ? -10.375 -28.328 -1.763 1 98 246 LEU B O 1
ATOM 4398 N N . LYS B 1 247 ? -11.953 -27.031 -0.832 1 97.44 247 LYS B N 1
ATOM 4399 C CA . LYS B 1 247 ? -11.031 -26.453 0.148 1 97.44 247 LYS B CA 1
ATOM 4400 C C . LYS B 1 247 ? -10.453 -27.531 1.056 1 97.44 247 LYS B C 1
ATOM 4402 O O . LYS B 1 247 ? -9.25 -27.547 1.324 1 97.44 247 LYS B O 1
ATOM 4407 N N . LEU B 1 248 ? -11.289 -28.375 1.54 1 97.12 248 LEU B N 1
ATOM 4408 C CA . LEU B 1 248 ? -10.852 -29.438 2.443 1 97.12 248 LEU B CA 1
ATOM 4409 C C . LEU B 1 248 ? -9.828 -30.344 1.765 1 97.12 248 LEU B C 1
ATOM 4411 O O . LEU B 1 248 ? -8.867 -30.781 2.396 1 97.12 248 LEU B O 1
ATOM 4415 N N . GLN B 1 249 ? -10.047 -30.641 0.519 1 97.12 249 GLN B N 1
ATOM 4416 C CA . GLN B 1 249 ? -9.109 -31.469 -0.24 1 97.12 249 GLN B CA 1
ATOM 4417 C C . GLN B 1 249 ? -7.734 -30.797 -0.311 1 97.12 249 GLN B C 1
ATOM 4419 O O . GLN B 1 249 ? -6.715 -31.469 -0.1 1 97.12 249 GLN B O 1
ATOM 4424 N N . TRP B 1 250 ? -7.719 -29.562 -0.522 1 97.06 250 TRP B N 1
ATOM 4425 C CA . TRP B 1 250 ? -6.449 -28.859 -0.667 1 97.06 250 TRP B CA 1
ATOM 4426 C C . TRP B 1 250 ? -5.785 -28.641 0.69 1 97.06 250 TRP B C 1
ATOM 4428 O O . TRP B 1 250 ? -4.559 -28.703 0.803 1 97.06 250 TRP B O 1
ATOM 4438 N N . MET B 1 251 ? -6.609 -28.406 1.743 1 97.25 251 MET B N 1
ATOM 4439 C CA . MET B 1 251 ? -6.047 -28.328 3.088 1 97.25 251 MET B CA 1
ATOM 4440 C C . MET B 1 251 ? -5.391 -29.656 3.477 1 97.25 251 MET B C 1
ATOM 4442 O O . MET B 1 251 ? -4.324 -29.656 4.094 1 97.25 251 MET B O 1
ATOM 4446 N N . GLN B 1 252 ? -6.031 -30.719 3.059 1 97.62 252 GLN B N 1
ATOM 4447 C CA . GLN B 1 252 ? -5.473 -32.031 3.326 1 97.62 252 GLN B CA 1
ATOM 4448 C C . GLN B 1 252 ? -4.172 -32.25 2.557 1 97.62 252 GLN B C 1
ATOM 4450 O O . GLN B 1 252 ? -3.203 -32.781 3.1 1 97.62 252 GLN B O 1
ATOM 4455 N N . LEU B 1 253 ? -4.164 -31.844 1.35 1 97.56 253 LEU B N 1
ATOM 4456 C CA . LEU B 1 253 ? -2.949 -31.984 0.552 1 97.56 253 LEU B CA 1
ATOM 4457 C C . LEU B 1 253 ? -1.81 -31.172 1.152 1 97.56 253 LEU B C 1
ATOM 4459 O O . LEU B 1 253 ? -0.665 -31.625 1.186 1 97.56 253 LEU B O 1
ATOM 4463 N N . LEU B 1 254 ? -2.07 -29.938 1.642 1 98.19 254 LEU B N 1
ATOM 4464 C CA . LEU B 1 254 ? -1.064 -29.109 2.291 1 98.19 254 LEU B CA 1
ATOM 4465 C C . LEU B 1 254 ? -0.474 -29.812 3.506 1 98.19 254 LEU B C 1
ATOM 4467 O O . LEU B 1 254 ? 0.741 -29.781 3.715 1 98.19 254 LEU B O 1
ATOM 4471 N N . LYS B 1 255 ? -1.369 -30.469 4.215 1 97.75 255 LYS B N 1
ATOM 4472 C CA . LYS B 1 255 ? -0.917 -31.203 5.387 1 97.75 255 LYS B CA 1
ATOM 4473 C C . LYS B 1 255 ? -0.03 -32.375 4.98 1 97.75 255 LYS B C 1
ATOM 4475 O O . LYS B 1 255 ? 1.014 -32.625 5.594 1 97.75 255 LYS B O 1
ATOM 4480 N N . GLU B 1 256 ? -0.402 -33.062 3.936 1 97.75 256 GLU B N 1
ATOM 4481 C CA . GLU B 1 256 ? 0.329 -34.219 3.457 1 97.75 256 GLU B CA 1
ATOM 4482 C C . GLU B 1 256 ? 1.696 -33.844 2.904 1 97.75 256 GLU B C 1
ATOM 4484 O O . GLU B 1 256 ? 2.654 -34.594 3 1 97.75 256 GLU B O 1
ATOM 4489 N N . GLN B 1 257 ? 1.708 -32.625 2.355 1 97.44 257 GLN B N 1
ATOM 4490 C CA . GLN B 1 257 ? 2.941 -32.188 1.725 1 97.44 257 GLN B CA 1
ATOM 4491 C C . GLN B 1 257 ? 3.723 -31.25 2.65 1 97.44 257 GLN B C 1
ATOM 4493 O O . GLN B 1 257 ? 4.613 -30.516 2.205 1 97.44 257 GLN B O 1
ATOM 4498 N N . ARG B 1 258 ? 3.402 -31.203 3.916 1 98.31 258 ARG B N 1
ATOM 4499 C CA . ARG B 1 258 ? 4.004 -30.25 4.852 1 98.31 258 ARG B CA 1
ATOM 4500 C C . ARG B 1 258 ? 5.516 -30.438 4.922 1 98.31 258 ARG B C 1
ATOM 4502 O O . ARG B 1 258 ? 6.27 -29.469 4.883 1 98.31 258 ARG B O 1
ATOM 4509 N N . ASP B 1 259 ? 5.973 -31.688 4.984 1 97.5 259 ASP B N 1
ATOM 4510 C CA . ASP B 1 259 ? 7.402 -31.969 5.066 1 97.5 259 ASP B CA 1
ATOM 4511 C C . ASP B 1 259 ? 8.133 -31.469 3.82 1 97.5 259 ASP B C 1
ATOM 4513 O O . ASP B 1 259 ? 9.219 -30.891 3.918 1 97.5 259 ASP B O 1
ATOM 4517 N N . TYR B 1 260 ? 7.484 -31.719 2.738 1 96.69 260 TYR B N 1
ATOM 4518 C CA . TYR B 1 260 ? 8.055 -31.234 1.483 1 96.69 260 TYR B CA 1
ATOM 4519 C C . TYR B 1 260 ? 8.188 -29.719 1.487 1 96.69 260 TYR B C 1
ATOM 4521 O O . TYR B 1 260 ? 9.234 -29.188 1.125 1 96.69 260 TYR B O 1
ATOM 4529 N N . LEU B 1 261 ? 7.172 -29 1.971 1 97.56 261 LEU B N 1
ATOM 4530 C CA . LEU B 1 261 ? 7.117 -27.531 1.976 1 97.56 261 LEU B CA 1
ATOM 4531 C C . LEU B 1 261 ? 8.156 -26.953 2.93 1 97.56 261 LEU B C 1
ATOM 4533 O O . LEU B 1 261 ? 8.789 -25.938 2.623 1 97.56 261 LEU B O 1
ATOM 4537 N N . MET B 1 262 ? 8.367 -27.641 3.992 1 97.38 262 MET B N 1
ATOM 4538 C CA . MET B 1 262 ? 9.172 -27.047 5.062 1 97.38 262 MET B CA 1
ATOM 4539 C C . MET B 1 262 ? 10.625 -27.5 4.957 1 97.38 262 MET B C 1
ATOM 4541 O O . MET B 1 262 ? 11.484 -27 5.684 1 97.38 262 MET B O 1
ATOM 4545 N N . ASP B 1 263 ? 10.875 -28.438 4.047 1 96.31 263 ASP B N 1
ATOM 4546 C CA . ASP B 1 263 ? 12.25 -28.906 3.865 1 96.31 263 ASP B CA 1
ATOM 4547 C C . ASP B 1 263 ? 13.086 -27.859 3.137 1 96.31 263 ASP B C 1
ATOM 4549 O O . ASP B 1 263 ? 13 -27.719 1.914 1 96.31 263 ASP B O 1
ATOM 4553 N N . THR B 1 264 ? 13.953 -27.219 3.838 1 93.5 264 THR B N 1
ATOM 4554 C CA . THR B 1 264 ? 14.734 -26.109 3.305 1 93.5 264 THR B CA 1
ATOM 4555 C C . THR B 1 264 ? 15.648 -26.594 2.18 1 93.5 264 THR B C 1
ATOM 4557 O O . THR B 1 264 ? 16.047 -25.812 1.312 1 93.5 264 THR B O 1
ATOM 4560 N N . GLU B 1 265 ? 15.953 -27.875 2.119 1 93.12 265 GLU B N 1
ATOM 4561 C CA . GLU B 1 265 ? 16.828 -28.422 1.086 1 93.12 265 GLU B CA 1
ATOM 4562 C C . GLU B 1 265 ? 16.172 -28.344 -0.291 1 93.12 265 GLU B C 1
ATOM 4564 O O . GLU B 1 265 ? 16.859 -28.312 -1.311 1 93.12 265 GLU B O 1
ATOM 4569 N N . ASN B 1 266 ? 14.875 -28.234 -0.243 1 95 266 ASN B N 1
ATOM 4570 C CA . ASN B 1 266 ? 14.156 -28.125 -1.508 1 95 266 ASN B CA 1
ATOM 4571 C C . ASN B 1 266 ? 14.188 -26.703 -2.055 1 95 266 ASN B C 1
ATOM 4573 O O . ASN B 1 266 ? 13.875 -26.469 -3.223 1 95 266 ASN B O 1
ATOM 4577 N N . TRP B 1 267 ? 14.602 -25.734 -1.213 1 95.56 267 TRP B N 1
ATOM 4578 C CA . TRP B 1 267 ? 14.297 -24.359 -1.605 1 95.56 267 TRP B CA 1
ATOM 4579 C C . TRP B 1 267 ? 15.531 -23.469 -1.475 1 95.56 267 TRP B C 1
ATOM 4581 O O . TRP B 1 267 ? 15.703 -22.531 -2.244 1 95.56 267 TRP B O 1
ATOM 4591 N N . GLN B 1 268 ? 16.422 -23.719 -0.588 1 95.31 268 GLN B N 1
ATOM 4592 C CA . GLN B 1 268 ? 17.531 -22.828 -0.271 1 95.31 268 GLN B CA 1
ATOM 4593 C C . GLN B 1 268 ? 18.672 -23 -1.271 1 95.31 268 GLN B C 1
ATOM 4595 O O . GLN B 1 268 ? 18.984 -24.125 -1.677 1 95.31 268 GLN B O 1
ATOM 4600 N N . ILE B 1 269 ? 19.188 -21.875 -1.653 1 94 269 ILE B N 1
ATOM 4601 C CA . ILE B 1 269 ? 20.391 -21.891 -2.477 1 94 269 ILE B CA 1
ATOM 4602 C C . ILE B 1 269 ? 21.625 -22.031 -1.584 1 94 269 ILE B C 1
ATOM 4604 O O . ILE B 1 269 ? 21.656 -21.5 -0.476 1 94 269 ILE B O 1
ATOM 4608 N N . ASN B 1 270 ? 22.578 -22.781 -2.059 1 84.06 270 ASN B N 1
ATOM 4609 C CA . ASN B 1 270 ? 23.812 -23.016 -1.315 1 84.06 270 ASN B CA 1
ATOM 4610 C C . ASN B 1 270 ? 24.812 -21.875 -1.483 1 84.06 270 ASN B C 1
ATOM 4612 O O . ASN B 1 270 ? 24.875 -21.266 -2.547 1 84.06 270 ASN B O 1
ATOM 4616 N N . LYS B 1 271 ? 25.344 -21.406 -0.316 1 68.5 271 LYS B N 1
ATOM 4617 C CA . LYS B 1 271 ? 26.375 -20.375 -0.385 1 68.5 271 LYS B CA 1
ATOM 4618 C C . LYS B 1 271 ? 27.656 -20.906 -1.022 1 68.5 271 LYS B C 1
ATOM 4620 O O . LYS B 1 271 ? 28.109 -22 -0.675 1 68.5 271 LYS B O 1
ATOM 4625 N N . ILE B 1 272 ? 27.859 -20.625 -2.15 1 55.81 272 ILE B N 1
ATOM 4626 C CA . ILE B 1 272 ? 29.125 -21.031 -2.73 1 55.81 272 ILE B CA 1
ATOM 4627 C C . ILE B 1 272 ? 30.281 -20.469 -1.884 1 55.81 272 ILE B C 1
ATOM 4629 O O . ILE B 1 272 ? 30.328 -19.281 -1.607 1 55.81 272 ILE B O 1
ATOM 4633 N N . LYS B 1 273 ? 30.875 -21.219 -1.047 1 47.22 273 LYS B N 1
ATOM 4634 C CA . LYS B 1 273 ? 32.156 -20.828 -0.442 1 47.22 273 LYS B CA 1
ATOM 4635 C C . LYS B 1 273 ? 33.125 -20.344 -1.502 1 47.22 273 LYS B C 1
ATOM 4637 O O . LYS B 1 273 ? 33.344 -21.016 -2.52 1 47.22 273 LYS B O 1
ATOM 4642 N N . LYS B 1 274 ? 33.25 -18.969 -1.522 1 43.19 274 LYS B N 1
ATOM 4643 C CA . LYS B 1 274 ? 34.406 -18.453 -2.289 1 43.19 274 LYS B CA 1
ATOM 4644 C C . LYS B 1 274 ? 35.656 -19.297 -2.078 1 43.19 274 LYS B C 1
ATOM 4646 O O . LYS B 1 274 ? 36.312 -19.188 -1.051 1 43.19 274 LYS B O 1
ATOM 4651 N N . ASN B 1 275 ? 35.75 -20.5 -2.277 1 36.78 275 ASN B N 1
ATOM 4652 C CA . ASN B 1 275 ? 37.125 -20.938 -2.344 1 36.78 275 ASN B CA 1
ATOM 4653 C C . ASN B 1 275 ? 37.969 -20.016 -3.203 1 36.78 275 ASN B C 1
ATOM 4655 O O . ASN B 1 275 ? 37.469 -19.359 -4.117 1 36.78 275 ASN B O 1
ATOM 4659 N N . GLY B 1 276 ? 39.25 -19.438 -2.719 1 35.84 276 GLY B N 1
ATOM 4660 C CA . GLY B 1 276 ? 40.312 -18.656 -3.32 1 35.84 276 GLY B CA 1
ATOM 4661 C C . GLY B 1 276 ? 40.5 -18.953 -4.797 1 35.84 276 GLY B C 1
ATOM 4662 O O . GLY B 1 276 ? 41.5 -18.5 -5.398 1 35.84 276 GLY B O 1
ATOM 4663 N N . GLN B 1 277 ? 40.375 -20.156 -5.223 1 32.72 277 GLN B N 1
ATOM 4664 C CA . GLN B 1 277 ? 40.938 -20.281 -6.555 1 32.72 277 GLN B CA 1
ATOM 4665 C C . GLN B 1 277 ? 40.344 -19.234 -7.508 1 32.72 277 GLN B C 1
ATOM 4667 O O . GLN B 1 277 ? 39.25 -18.75 -7.273 1 32.72 277 GLN B O 1
ATOM 4672 N N . ARG B 1 278 ? 41 -19.219 -8.883 1 31.5 278 ARG B N 1
ATOM 4673 C CA . ARG B 1 278 ? 41.031 -18.297 -10.016 1 31.5 278 ARG B CA 1
ATOM 4674 C C . ARG B 1 278 ? 39.594 -18 -10.492 1 31.5 278 ARG B C 1
ATOM 4676 O O . ARG B 1 278 ? 38.688 -18.812 -10.328 1 31.5 278 ARG B O 1
ATOM 4683 N N . LYS B 1 279 ? 39.406 -16.812 -11.047 1 34.47 279 LYS B N 1
ATOM 4684 C CA . LYS B 1 279 ? 38.5 -16.031 -11.891 1 34.47 279 LYS B CA 1
ATOM 4685 C C . LYS B 1 279 ? 37.844 -16.906 -12.938 1 34.47 279 LYS B C 1
ATOM 4687 O O . LYS B 1 279 ? 38.25 -16.922 -14.102 1 34.47 279 LYS B O 1
ATOM 4692 N N . SER B 1 280 ? 37.656 -18.172 -12.734 1 28.52 280 SER B N 1
ATOM 4693 C CA . SER B 1 280 ? 37.094 -18.75 -13.961 1 28.52 280 SER B CA 1
ATOM 4694 C C . SER B 1 280 ? 35.812 -18.016 -14.375 1 28.52 280 SER B C 1
ATOM 4696 O O . SER B 1 280 ? 35.156 -17.391 -13.547 1 28.52 280 SER B O 1
ATOM 4698 N N . SER B 1 281 ? 35.375 -18.141 -15.734 1 32.47 281 SER B N 1
ATOM 4699 C CA . SER B 1 281 ? 34.531 -17.484 -16.703 1 32.47 281 SER B CA 1
ATOM 4700 C C . SER B 1 281 ? 33.094 -17.453 -16.234 1 32.47 281 SER B C 1
ATOM 4702 O O . SER B 1 281 ? 32.219 -16.875 -16.891 1 32.47 281 SER B O 1
ATOM 4704 N N . ASP B 1 282 ? 32.688 -18.391 -15.367 1 31.61 282 ASP B N 1
ATOM 4705 C CA . ASP B 1 282 ? 31.219 -18.578 -15.391 1 31.61 282 ASP B CA 1
ATOM 4706 C C . ASP B 1 282 ? 30.516 -17.469 -14.617 1 31.61 282 ASP B C 1
ATOM 4708 O O . ASP B 1 282 ? 30.266 -17.609 -13.422 1 31.61 282 ASP B O 1
ATOM 4712 N N . SER B 1 283 ? 30.734 -16.25 -14.852 1 35.97 283 SER B N 1
ATOM 4713 C CA . SER B 1 283 ? 30.312 -14.891 -14.477 1 35.97 283 SER B CA 1
ATOM 4714 C C . SER B 1 283 ? 28.812 -14.711 -14.609 1 35.97 283 SER B C 1
ATOM 4716 O O . SER B 1 283 ? 28.25 -13.719 -14.133 1 35.97 283 SER B O 1
ATOM 4718 N N . GLY B 1 284 ? 28.141 -15.609 -15.266 1 35.25 284 GLY B N 1
ATOM 4719 C CA . GLY B 1 284 ? 26.781 -15.273 -15.656 1 35.25 284 GLY B CA 1
ATOM 4720 C C . GLY B 1 284 ? 25.781 -15.391 -14.523 1 35.25 284 GLY B C 1
ATOM 4721 O O . GLY B 1 284 ? 24.906 -14.531 -14.375 1 35.25 284 GLY B O 1
ATOM 4722 N N . VAL B 1 285 ? 25.75 -16.547 -13.828 1 40.38 285 VAL B N 1
ATOM 4723 C CA . VAL B 1 285 ? 24.703 -16.828 -12.852 1 40.38 285 VAL B CA 1
ATOM 4724 C C . VAL B 1 285 ? 24.859 -15.914 -11.648 1 40.38 285 VAL B C 1
ATOM 4726 O O . VAL B 1 285 ? 23.859 -15.406 -11.117 1 40.38 285 VAL B O 1
ATOM 4729 N N . THR B 1 286 ? 26.031 -15.695 -11.25 1 40.66 286 THR B N 1
ATOM 4730 C CA . THR B 1 286 ? 26.281 -14.844 -10.086 1 40.66 286 THR B CA 1
ATOM 4731 C C . THR B 1 286 ? 25.859 -13.406 -10.375 1 40.66 286 THR B C 1
ATOM 4733 O O . THR B 1 286 ? 25.359 -12.719 -9.484 1 40.66 286 THR B O 1
ATOM 4736 N N . GLU B 1 287 ? 26.047 -13.055 -11.578 1 40.66 287 GLU B N 1
ATOM 4737 C CA . GLU B 1 287 ? 25.641 -11.711 -11.977 1 40.66 287 GLU B CA 1
ATOM 4738 C C . GLU B 1 287 ? 24.125 -11.578 -11.977 1 40.66 287 GLU B C 1
ATOM 4740 O O . GLU B 1 287 ? 23.578 -10.539 -11.586 1 40.66 287 GLU B O 1
ATOM 4745 N N . GLY B 1 288 ? 23.469 -12.602 -12.445 1 40.69 288 GLY B N 1
ATOM 4746 C CA . GLY B 1 288 ? 22.016 -12.562 -12.484 1 40.69 288 GLY B CA 1
ATOM 4747 C C . GLY B 1 288 ? 21.375 -12.477 -11.109 1 40.69 288 GLY B C 1
ATOM 4748 O O . GLY B 1 288 ? 20.422 -11.719 -10.906 1 40.69 288 GLY B O 1
ATOM 4749 N N . LEU B 1 289 ? 21.891 -13.383 -10.297 1 42.31 289 LEU B N 1
ATOM 4750 C CA . LEU B 1 289 ? 21.359 -13.352 -8.938 1 42.31 289 LEU B CA 1
ATOM 4751 C C . LEU B 1 289 ? 21.688 -12.031 -8.258 1 42.31 289 LEU B C 1
ATOM 4753 O O . LEU B 1 289 ? 20.891 -11.516 -7.473 1 42.31 289 LEU B O 1
ATOM 4757 N N . ARG B 1 290 ? 22.766 -11.461 -8.562 1 43.66 290 ARG B N 1
ATOM 4758 C CA . ARG B 1 290 ? 23.172 -10.18 -7.992 1 43.66 290 ARG B CA 1
ATOM 4759 C C . ARG B 1 290 ? 22.266 -9.055 -8.484 1 43.66 290 ARG B C 1
ATOM 4761 O O . ARG B 1 290 ? 21.969 -8.125 -7.734 1 43.66 290 ARG B O 1
ATOM 4768 N N . SER B 1 291 ? 21.875 -9.094 -9.727 1 44 291 SER B N 1
ATOM 4769 C CA . SER B 1 291 ? 20.984 -8.07 -10.273 1 44 291 SER B CA 1
ATOM 4770 C C . SER B 1 291 ? 19.609 -8.117 -9.617 1 44 291 SER B C 1
ATOM 4772 O O . SER B 1 291 ? 18.859 -7.145 -9.68 1 44 291 SER B O 1
ATOM 4774 N N . LEU B 1 292 ? 19.266 -9.148 -9.117 1 42.19 292 LEU B N 1
ATOM 4775 C CA . LEU B 1 292 ? 17.984 -9.227 -8.422 1 42.19 292 LEU B CA 1
ATOM 4776 C C . LEU B 1 292 ? 18 -8.359 -7.164 1 42.19 292 LEU B C 1
ATOM 4778 O O . LEU B 1 292 ? 16.938 -8.008 -6.645 1 42.19 292 LEU B O 1
ATOM 4782 N N . GLU B 1 293 ? 19.156 -7.91 -6.684 1 40.97 293 GLU B N 1
ATOM 4783 C CA . GLU B 1 293 ? 19.297 -7.098 -5.48 1 40.97 293 GLU B CA 1
ATOM 4784 C C . GLU B 1 293 ? 18.906 -5.648 -5.746 1 40.97 293 GLU B C 1
ATOM 4786 O O . GLU B 1 293 ? 18.453 -4.945 -4.836 1 40.97 293 GLU B O 1
ATOM 4791 N N . ILE B 1 294 ? 19.156 -5.195 -6.973 1 39.62 294 ILE B N 1
ATOM 4792 C CA . ILE B 1 294 ? 18.906 -3.779 -7.227 1 39.62 294 ILE B CA 1
ATOM 4793 C C . ILE B 1 294 ? 17.422 -3.543 -7.43 1 39.62 294 ILE B C 1
ATOM 4795 O O . ILE B 1 294 ? 16.938 -2.414 -7.301 1 39.62 294 ILE B O 1
ATOM 4799 N N . ASP B 1 295 ? 16.672 -4.516 -7.797 1 40.06 295 ASP B N 1
ATOM 4800 C CA . ASP B 1 295 ? 15.25 -4.238 -8 1 40.06 295 ASP B CA 1
ATOM 4801 C C . ASP B 1 295 ? 14.5 -4.199 -6.668 1 40.06 295 ASP B C 1
ATOM 4803 O O . ASP B 1 295 ? 14.742 -5.031 -5.793 1 40.06 295 ASP B O 1
#

Organism: Drosophila melanogaster (NCBI:txid7227)

Solvent-accessible surface area (backbone atoms only — not comparable to full-atom values): 32221 Å² total; per-residue (Å²): 108,71,65,56,52,48,51,48,49,50,52,49,48,53,49,52,45,50,51,51,53,55,52,45,70,75,33,72,40,48,51,83,77,70,50,69,60,50,49,46,37,34,25,57,52,40,74,62,33,63,69,56,24,52,50,36,51,50,44,31,42,43,53,34,51,74,42,28,72,52,64,48,65,49,53,76,79,39,69,60,35,46,49,36,61,68,30,31,48,81,37,74,42,70,70,59,44,97,85,35,26,31,43,31,40,35,35,59,71,48,66,53,42,88,68,52,50,43,59,39,47,54,32,48,51,50,50,53,51,53,50,44,56,74,65,54,55,80,90,62,69,60,68,23,34,32,46,34,37,40,38,55,69,66,48,71,66,41,56,30,45,41,45,40,48,51,49,47,53,52,40,48,36,63,73,66,28,44,66,54,34,81,65,39,33,37,36,35,34,47,56,94,58,45,64,50,57,44,35,52,50,45,73,56,50,52,71,77,58,54,72,32,56,44,82,30,52,67,93,54,72,68,63,51,79,77,44,66,51,53,50,33,35,42,92,72,70,20,64,57,39,50,60,69,57,54,45,51,53,50,52,48,49,46,62,72,40,38,65,65,61,52,37,56,67,75,53,46,60,47,79,72,72,79,63,89,69,82,89,68,82,80,58,58,64,65,48,52,56,53,54,61,66,80,105,108,70,64,57,53,48,52,50,49,49,53,48,48,53,50,51,46,51,50,50,52,56,52,44,68,74,35,73,37,46,51,82,76,70,48,69,60,50,50,44,38,33,26,57,52,43,73,62,34,63,69,55,23,53,51,35,50,50,44,30,42,41,52,33,51,75,41,29,73,51,64,48,64,50,52,75,78,37,70,60,33,44,49,35,60,67,31,32,48,80,37,76,42,71,68,60,44,97,85,34,27,33,43,30,41,33,36,57,70,48,66,53,42,88,69,53,51,44,60,38,46,54,33,48,51,50,50,52,50,52,50,45,56,74,66,55,55,81,90,63,69,60,70,23,34,30,46,32,38,41,37,56,68,65,47,71,66,40,57,30,44,40,45,40,48,51,50,46,53,51,40,48,36,64,75,67,28,44,65,56,34,80,64,39,33,36,35,35,33,47,55,96,59,44,64,49,56,45,35,51,52,44,70,56,50,53,72,77,58,53,72,33,54,43,82,30,51,66,93,55,69,68,64,49,78,76,42,65,52,54,50,34,36,41,93,72,72,19,65,57,40,50,60,70,58,54,45,50,53,52,54,49,47,46,62,73,40,39,64,66,61,51,37,56,67,74,53,44,60,46,78,70,73,80,63,85,71,79,88,67,81,81,58,60,65,64,47,53,57,53,55,58,67,78,102

Secondary structure (DSSP, 8-state):
-HHHHHHHHHHHHHHHHHHHHHHHHT-TTS-S---HHHHHHHHHHTTT-HHHHHHHHHHHHHHHHHTHHHHTS--TTSHHHHHHHHHEEEEEPSS--TTSEEEEEEEES---GGG--HHHHHHHHHHHHHHHHHHS-TT---SEEEEEEE-TT--HHHHTT-BHHHHHHHHHHHHHT-SS-B--EEEES--TTHHHHHHHHGGGS-HHHHTTEEE--TT-SGGGGTS-GGGS-GGGT-SS--HHHHHHHHHHHHHHTHHHHH-GGGTPPP-----S----S--HHHHHHHHTTT-/-HHHHHHHHHHHHHHHHHHHHHHHHT-TTS-S---HHHHHHHHHHTTT-HHHHHHHHHHHHHHHHHTHHHHTS--TTSHHHHHHHHHEEEEEPSS--TTSEEEEEEEES---GGG--HHHHHHHHHHHHHHHHHHS-TT---SEEEEEEE-TT--HHHHTT-BHHHHHHHHHHHHHT-SS-B--EEEES--TTHHHHHHHHGGGS-HHHHTTEEE--TT-SGGGGTS-GGGS-GGGT-SS--HHHHHHHHHHHHHHTHHHHH-GGGTPPP-----S----S--HHHHHHHHTTT-